Protein AF-X0S047-F1 (afdb_monomer)

Foldseek 3Di:
DPDDPPPVVVVVVVVVVVVVVVVVVVVVVPPPPDDDDLLQQAAKEFEFAQADWAFAQCCVQQDDPLHGDELVRSVVVSNVDDPVRNLARHEWEWDWDDDPQWIKIKTKGKTQWQCDDPQWRQTAGIDIWIKIWIAGNPPRFTQKIWTAFPLALQQIDMDGRQPGSHWYWYQYHSRRGTATDRPLPQDGPRPVCVVPDDGHRPHDIGGSVSHHYHYCDPVVVCSCVPDQFRPNYDQPFGPNPVFPCDVNDGDDDRDHRYTHTDPCNDPCNVVVVVSHRPDPVVVVVVVVVVVVVVVVVVVVVCVVVVVVDPDDDDDDDDDDDDDPPPPPPDDDDDDDDDDDDDDDDDDDDDDDDDDDDDDDDDDDDDDDDDDDDDDDDDDDDDDDDDDDDDPDDDDDDDDDDDDDDDDDDDDDDDDDDDDDD

pLDDT: mean 73.21, std 23.26, range [32.34, 98.81]

Nearest PDB structures (foldseek):
  3st1-assembly1_A  TM=6.603E-01  e=5.062E-06  Moniliophthora perniciosa
  2gey-assembly1_B  TM=3.060E-01  e=6.480E-01  Streptomyces galilaeus
  2gey-assembly3_C-2  TM=3.127E-01  e=4.808E-01  Streptomyces galilaeus
  2gey-assembly3_A  TM=2.892E-01  e=5.103E-01  Streptomyces galilaeus

Sequence (421 aa):
MEGFNFKKPAIFILVLIIFLAGFFVFVQTAIASTPPPAENYAPNFWFDSQEQYYPTNPLDFYFESGVEISGEIAVNKYNQLSFQEKLENLTVLYHIQDYGSQWVYQYWFFYIFNDYYKGIKNKHYGDWEAVFVFVDKETGQVLKVIGTAHQRKIFDTEIIKPENNHIWTYVGNGSHANCLDEDDDGYCNFLKWRKFESWDKSGYKIVYNKYILEEITFDFINYFKGAITLEKSSELGINLFELIRIKGKEFYIPFGGSPPTHAWEQSSYNNPEEIRPISLKYVLEKANQATDKIAGLFNNLVAKVGNFFEKPSYQQAGISGSIEQLEQFEQPEQGLPSIESIEGSPLRPEPAVEKPAVQKSEEASPVAEISLPVEELEPELVEPTEEKIDESQPITQAAEPPIFIGGGGGGSSSVEPEPEP

Structure (mmCIF, N/CA/C/O backbone):
data_AF-X0S047-F1
#
_entry.id   AF-X0S047-F1
#
loop_
_atom_site.group_PDB
_atom_site.id
_atom_site.type_symbol
_atom_site.label_atom_id
_atom_site.label_alt_id
_atom_site.label_comp_id
_atom_site.label_asym_id
_atom_site.label_entity_id
_atom_site.label_seq_id
_atom_site.pdbx_PDB_ins_code
_atom_site.Cartn_x
_atom_site.Cartn_y
_atom_site.Cartn_z
_atom_site.occupancy
_atom_site.B_iso_or_equiv
_atom_site.auth_seq_id
_atom_site.auth_comp_id
_atom_site.auth_asym_id
_atom_site.auth_atom_id
_atom_site.pdbx_PDB_model_num
ATOM 1 N N . MET A 1 1 ? -60.048 -38.993 38.967 1.00 45.06 1 MET A N 1
ATOM 2 C CA . MET A 1 1 ? -59.474 -37.831 38.260 1.00 45.06 1 MET A CA 1
ATOM 3 C C . MET A 1 1 ? -58.231 -37.427 39.026 1.00 45.06 1 MET A C 1
ATOM 5 O O . MET A 1 1 ? -58.341 -36.772 40.053 1.00 45.06 1 MET A O 1
ATOM 9 N N . GLU A 1 2 ? -57.077 -37.950 38.619 1.00 47.84 2 GLU A N 1
ATOM 10 C CA . GLU A 1 2 ? -55.795 -37.611 39.240 1.00 47.84 2 GLU A CA 1
ATOM 11 C C . GLU A 1 2 ? -55.439 -36.161 38.896 1.00 47.84 2 GLU A C 1
ATOM 13 O O . GLU A 1 2 ? -55.539 -35.742 37.742 1.00 47.84 2 GLU A O 1
ATOM 18 N N . GLY A 1 3 ? -55.109 -35.376 39.923 1.00 53.72 3 GLY A N 1
ATOM 19 C CA . GLY A 1 3 ? -54.866 -33.943 39.815 1.00 53.72 3 GLY A CA 1
ATOM 20 C C . GLY A 1 3 ? -53.668 -33.646 38.921 1.00 53.72 3 GLY A C 1
ATOM 21 O O . GLY A 1 3 ? -52.520 -33.874 39.301 1.00 53.72 3 GLY A O 1
ATOM 22 N N . PHE A 1 4 ? -53.942 -33.110 37.734 1.00 57.72 4 PHE A N 1
ATOM 23 C CA . PHE A 1 4 ? -52.919 -32.645 36.808 1.00 57.72 4 PHE A CA 1
ATOM 24 C C . PHE A 1 4 ? -52.134 -31.502 37.470 1.00 57.72 4 PHE A C 1
ATOM 26 O O . PHE A 1 4 ? -52.676 -30.441 37.782 1.00 57.72 4 PHE A O 1
ATOM 33 N N . ASN A 1 5 ? -50.853 -31.736 37.758 1.00 67.56 5 ASN A N 1
ATOM 34 C CA . ASN A 1 5 ? -50.014 -30.794 38.492 1.00 67.56 5 ASN A CA 1
ATOM 35 C C . ASN A 1 5 ? -49.554 -29.661 37.557 1.00 67.56 5 ASN A C 1
ATOM 37 O O . ASN A 1 5 ? -48.503 -29.744 36.918 1.00 67.56 5 ASN A O 1
ATOM 41 N N . PHE A 1 6 ? -50.357 -28.595 37.493 1.00 58.66 6 PHE A N 1
ATOM 42 C CA . PHE A 1 6 ? -50.156 -27.400 36.660 1.00 58.66 6 PHE A CA 1
ATOM 43 C C . PHE A 1 6 ? -48.812 -26.668 36.864 1.00 58.66 6 PHE A C 1
ATOM 45 O O . PHE A 1 6 ? -48.478 -25.786 36.078 1.00 58.66 6 PHE A O 1
ATOM 52 N N . LYS A 1 7 ? -47.995 -27.028 37.864 1.00 67.25 7 LYS A N 1
ATOM 53 C CA . LYS A 1 7 ? -46.691 -26.383 38.112 1.00 67.25 7 LYS A CA 1
ATOM 54 C C . LYS A 1 7 ? -45.595 -26.789 37.119 1.00 67.25 7 LYS A C 1
ATOM 56 O O . LYS A 1 7 ? -44.700 -25.996 36.848 1.00 67.25 7 LYS A O 1
ATOM 61 N N . LYS A 1 8 ? -45.660 -27.999 36.553 1.00 70.69 8 LYS A N 1
ATOM 62 C CA . LYS A 1 8 ? -44.655 -28.500 35.595 1.00 70.69 8 LYS A CA 1
ATOM 63 C C . LYS A 1 8 ? -44.646 -27.762 34.240 1.00 70.69 8 LYS A C 1
ATOM 65 O O . LYS A 1 8 ? -43.555 -27.410 33.798 1.00 70.69 8 LYS A O 1
ATOM 70 N N . PRO A 1 9 ? -45.793 -27.466 33.592 1.00 79.44 9 PRO A N 1
ATOM 71 C CA . PRO A 1 9 ? -45.785 -26.736 32.320 1.00 79.44 9 PRO A CA 1
ATOM 72 C C . PRO A 1 9 ? -45.320 -25.278 32.456 1.00 79.44 9 PRO A C 1
ATOM 74 O O . PRO A 1 9 ? -44.641 -24.781 31.565 1.00 79.44 9 PRO A O 1
ATOM 77 N N . ALA A 1 10 ? -45.598 -24.609 33.581 1.00 79.88 10 ALA A N 1
ATOM 78 C CA . ALA A 1 10 ? -45.160 -23.226 33.804 1.00 79.88 10 ALA A CA 1
ATOM 79 C C . ALA A 1 10 ? -43.626 -23.090 33.878 1.00 79.88 10 ALA A C 1
ATOM 81 O O . ALA A 1 10 ? -43.058 -22.167 33.300 1.00 79.88 10 ALA A O 1
ATOM 82 N N . ILE A 1 11 ? -42.950 -24.039 34.537 1.00 83.50 11 ILE A N 1
ATOM 83 C CA . ILE A 1 11 ? -41.480 -24.072 34.609 1.00 83.50 11 ILE A CA 1
ATOM 84 C C . ILE A 1 11 ? -40.881 -24.312 33.218 1.00 83.50 11 ILE A C 1
ATOM 86 O O . ILE A 1 11 ? -39.916 -23.653 32.846 1.00 83.50 11 ILE A O 1
ATOM 90 N N . PHE A 1 12 ? -41.475 -25.212 32.430 1.00 84.44 12 PHE A N 1
ATOM 91 C CA . PHE A 1 12 ? -41.000 -25.500 31.076 1.00 84.44 12 PHE A CA 1
ATOM 92 C C . PHE A 1 12 ? -41.121 -24.282 30.149 1.00 84.44 12 PHE A C 1
ATOM 94 O O . PHE A 1 12 ? -40.182 -23.967 29.424 1.00 84.44 12 PHE A O 1
ATOM 101 N N . ILE A 1 13 ? -42.241 -23.553 30.222 1.00 87.56 13 ILE A N 1
ATOM 102 C CA . ILE A 1 13 ? -42.450 -22.319 29.452 1.00 87.56 13 ILE A CA 1
ATOM 103 C C . ILE A 1 13 ? -41.437 -21.242 29.861 1.00 87.56 13 ILE A C 1
ATOM 105 O O . ILE A 1 13 ? -40.861 -20.597 28.991 1.00 87.56 13 ILE A O 1
ATOM 109 N N . LEU A 1 14 ? -41.168 -21.071 31.159 1.00 87.75 14 LEU A N 1
ATOM 110 C CA . LEU A 1 14 ? -40.187 -20.091 31.633 1.00 87.75 14 LEU A CA 1
ATOM 111 C C . LEU A 1 14 ? -38.766 -20.416 31.146 1.00 87.75 14 LEU A C 1
ATOM 113 O O . LEU A 1 14 ? -38.072 -19.527 30.662 1.00 87.75 14 LEU A O 1
ATOM 117 N N . VAL A 1 15 ? -38.346 -21.683 31.230 1.00 87.00 15 VAL A N 1
ATOM 118 C CA . VAL A 1 15 ? -37.033 -22.127 30.729 1.00 87.00 15 VAL A CA 1
ATOM 119 C C . VAL A 1 15 ? -36.933 -21.927 29.219 1.00 87.00 15 VAL A C 1
ATOM 121 O O . VAL A 1 15 ? -35.908 -21.448 28.745 1.00 87.00 15 VAL A O 1
ATOM 124 N N . LEU A 1 16 ? -37.997 -22.223 28.467 1.00 90.56 16 LEU A N 1
ATOM 125 C CA . LEU A 1 16 ? -38.036 -21.988 27.026 1.00 90.56 16 LEU A CA 1
ATOM 126 C C . LEU A 1 16 ? -37.945 -20.493 26.691 1.00 90.56 16 LEU A C 1
ATOM 128 O O . LEU A 1 16 ? -37.212 -20.134 25.780 1.00 90.56 16 LEU A O 1
ATOM 132 N N . ILE A 1 17 ? -38.628 -19.616 27.435 1.00 90.31 17 ILE A N 1
ATOM 133 C CA . ILE A 1 17 ? -38.535 -18.159 27.246 1.00 90.31 17 ILE A CA 1
ATOM 134 C C . ILE A 1 17 ? -37.121 -17.661 27.550 1.00 90.31 17 ILE A C 1
ATOM 136 O O . ILE A 1 17 ? -36.589 -16.876 26.776 1.00 90.31 17 ILE A O 1
ATOM 140 N N . ILE A 1 18 ? -36.489 -18.131 28.629 1.00 88.81 18 ILE A N 1
ATOM 141 C CA . ILE A 1 18 ? -35.104 -17.766 28.964 1.00 88.81 18 ILE A CA 1
ATOM 142 C C . ILE A 1 18 ? -34.139 -18.276 27.891 1.00 88.81 18 ILE A C 1
ATOM 144 O O . ILE A 1 18 ? -33.240 -17.547 27.487 1.00 88.81 18 ILE A O 1
ATOM 148 N N . PHE A 1 19 ? -34.340 -19.498 27.395 1.00 88.38 19 PHE A N 1
ATOM 149 C CA . PHE A 1 19 ? -33.516 -20.064 26.332 1.00 88.38 19 PHE A CA 1
ATOM 150 C C . PHE A 1 19 ? -33.697 -19.302 25.019 1.00 88.38 19 PHE A C 1
ATOM 152 O O . PHE A 1 19 ? -32.712 -18.983 24.371 1.00 88.38 19 PHE A O 1
ATOM 159 N N . LEU A 1 20 ? -34.931 -18.949 24.649 1.00 85.56 20 LEU A N 1
ATOM 160 C CA . LEU A 1 20 ? -35.222 -18.155 23.456 1.00 85.56 20 LEU A CA 1
ATOM 161 C C . LEU A 1 20 ? -34.707 -16.720 23.586 1.00 85.56 20 LEU A C 1
ATOM 163 O O . LEU A 1 20 ? -34.153 -16.210 22.625 1.00 85.56 20 LEU A O 1
ATOM 167 N N . ALA A 1 21 ? -34.825 -16.085 24.754 1.00 78.25 21 ALA A N 1
ATOM 168 C CA . ALA A 1 21 ? -34.271 -14.757 25.004 1.00 78.25 21 ALA A CA 1
ATOM 169 C C . ALA A 1 21 ? -32.735 -14.777 24.985 1.00 78.25 21 ALA A C 1
ATOM 171 O O . ALA A 1 21 ? -32.122 -13.930 24.345 1.00 78.25 21 ALA A O 1
ATOM 172 N N . GLY A 1 22 ? -32.112 -15.778 25.615 1.00 73.69 22 GLY A N 1
ATOM 173 C CA . GLY A 1 22 ? -30.665 -15.988 25.566 1.00 73.69 22 GLY A CA 1
ATOM 174 C C . GLY A 1 22 ? -30.170 -16.293 24.152 1.00 73.69 22 GLY A C 1
ATOM 175 O O . GLY A 1 22 ? -29.172 -15.728 23.721 1.00 73.69 22 GLY A O 1
ATOM 176 N N . PHE A 1 23 ? -30.906 -17.112 23.397 1.00 73.00 23 PHE A N 1
ATOM 177 C CA . PHE A 1 23 ? -30.626 -17.398 21.992 1.00 73.00 23 PHE A CA 1
ATOM 178 C C . PHE A 1 23 ? -30.799 -16.151 21.118 1.00 73.00 23 PHE A C 1
ATOM 180 O O . PHE A 1 23 ? -29.972 -15.908 20.253 1.00 73.00 23 PHE A O 1
ATOM 187 N N . PHE A 1 24 ? -31.811 -15.316 21.365 1.00 64.81 24 PHE A N 1
ATOM 188 C CA . PHE A 1 24 ? -32.029 -14.080 20.610 1.00 64.81 24 PHE A CA 1
ATOM 189 C C . PHE A 1 24 ? -30.934 -13.037 20.878 1.00 64.81 24 PHE A C 1
ATOM 191 O O . PHE A 1 24 ? -30.442 -12.422 19.936 1.00 64.81 24 PHE A O 1
ATOM 198 N N . VAL A 1 25 ? -30.487 -12.901 22.134 1.00 63.69 25 VAL A N 1
ATOM 199 C CA . VAL A 1 25 ? -29.323 -12.071 22.497 1.00 63.69 25 VAL A CA 1
ATOM 200 C C . VAL A 1 25 ? -28.046 -12.611 21.842 1.00 63.69 25 VAL A C 1
ATOM 202 O O . VAL A 1 25 ? -27.275 -11.835 21.289 1.00 63.69 25 VAL A O 1
ATOM 205 N N . PHE A 1 26 ? -27.856 -13.935 21.822 1.00 58.50 26 PHE A N 1
ATOM 206 C CA . PHE A 1 26 ? -26.692 -14.576 21.199 1.00 58.50 26 PHE A CA 1
ATOM 207 C C . PHE A 1 26 ? -26.686 -14.455 19.663 1.00 58.50 26 PHE A C 1
ATOM 209 O O . PHE A 1 26 ? -25.635 -14.275 19.051 1.00 58.50 26 PHE A O 1
ATOM 216 N N . VAL A 1 27 ? -27.858 -14.513 19.022 1.00 58.62 27 VAL A N 1
ATOM 217 C CA . VAL A 1 27 ? -27.998 -14.350 17.566 1.00 58.62 27 VAL A CA 1
ATOM 218 C C . VAL A 1 27 ? -27.828 -12.886 17.149 1.00 58.62 27 VAL A C 1
ATOM 220 O O . VAL A 1 27 ? -27.201 -12.634 16.125 1.00 58.62 27 VAL A O 1
ATOM 223 N N . GLN A 1 28 ? -28.289 -11.912 17.944 1.00 54.91 28 GLN A N 1
ATOM 224 C CA . GLN A 1 28 ? -28.019 -10.493 17.672 1.00 54.91 28 GLN A CA 1
ATOM 225 C C . GLN A 1 28 ? -26.528 -10.145 17.757 1.00 54.91 28 GLN A C 1
ATOM 227 O O . GLN A 1 28 ? -26.061 -9.340 16.959 1.00 54.91 28 GLN A O 1
ATOM 232 N N . THR A 1 29 ? -25.762 -10.786 18.645 1.00 53.47 29 THR A N 1
ATOM 233 C CA . THR A 1 29 ? -24.299 -10.610 18.699 1.00 53.47 29 THR A CA 1
ATOM 234 C C . THR A 1 29 ? -23.544 -11.280 17.547 1.00 53.47 29 THR A C 1
ATOM 236 O O . THR A 1 29 ? -22.364 -11.005 17.363 1.00 53.47 29 THR A O 1
ATOM 239 N N . ALA A 1 30 ? -24.194 -12.156 16.773 1.00 53.75 30 ALA A N 1
ATOM 240 C CA . ALA A 1 30 ? -23.559 -12.943 15.713 1.00 53.75 30 ALA A CA 1
ATOM 241 C C . ALA A 1 30 ? -23.903 -12.473 14.290 1.00 53.75 30 ALA A C 1
ATOM 243 O O . ALA A 1 30 ? -23.483 -13.111 13.323 1.00 53.75 30 ALA A O 1
ATOM 244 N N . ILE A 1 31 ? -24.634 -11.363 14.129 1.00 55.31 31 ILE A N 1
ATOM 245 C CA . ILE A 1 31 ? -24.677 -10.678 12.835 1.00 55.31 31 ILE A CA 1
ATOM 246 C C . ILE A 1 31 ? -23.313 -10.010 12.689 1.00 55.31 31 ILE A C 1
ATOM 248 O O . ILE A 1 31 ? -23.111 -8.900 13.175 1.00 55.31 31 ILE A O 1
ATOM 252 N N . ALA A 1 32 ? -22.360 -10.730 12.090 1.00 59.28 32 ALA A N 1
ATOM 253 C CA . ALA A 1 32 ? -21.097 -10.155 11.662 1.00 59.28 32 ALA A CA 1
ATOM 254 C C . ALA A 1 32 ? -21.444 -8.913 10.841 1.00 59.28 32 ALA A C 1
ATOM 256 O O . ALA A 1 32 ? -22.071 -9.022 9.783 1.00 59.28 32 ALA A O 1
ATOM 257 N N . SER A 1 33 ? -21.147 -7.732 11.384 1.00 77.44 33 SER A N 1
ATOM 258 C CA . SER A 1 33 ? -21.316 -6.507 10.625 1.00 77.44 33 SER A CA 1
ATOM 259 C C . SER A 1 33 ? -20.452 -6.655 9.382 1.00 77.44 33 SER A C 1
ATOM 261 O O . SER A 1 33 ? -19.300 -7.063 9.459 1.00 77.44 33 SER A O 1
ATOM 263 N N . THR A 1 34 ? -21.015 -6.418 8.208 1.00 89.12 34 THR A N 1
ATOM 264 C CA . THR A 1 34 ? -20.178 -6.301 7.017 1.00 89.12 34 THR A CA 1
ATOM 265 C C . THR A 1 34 ? -19.286 -5.077 7.215 1.00 89.12 34 THR A C 1
ATOM 267 O O . THR A 1 34 ? -19.812 -4.044 7.658 1.00 89.12 34 THR A O 1
ATOM 270 N N . PRO A 1 35 ? -17.975 -5.154 6.928 1.00 94.69 35 PRO A N 1
ATOM 271 C CA . PRO A 1 35 ? -17.140 -3.966 6.982 1.00 94.69 35 PRO A CA 1
ATOM 272 C C . PRO A 1 35 ? -17.733 -2.887 6.063 1.00 94.69 35 PRO A C 1
ATOM 274 O O . PRO A 1 35 ? -18.285 -3.215 5.006 1.00 94.69 35 PRO A O 1
ATOM 277 N N . PRO A 1 36 ? -17.673 -1.605 6.459 1.00 95.31 36 PRO A N 1
ATOM 278 C CA . PRO A 1 36 ? -17.925 -0.514 5.531 1.00 95.31 36 PRO A CA 1
ATOM 279 C C . PRO A 1 36 ? -17.078 -0.629 4.244 1.00 95.31 36 PRO A C 1
ATOM 281 O O . PRO A 1 36 ? -16.033 -1.281 4.252 1.00 95.31 36 PRO A O 1
ATOM 284 N N . PRO A 1 37 ? -17.497 0.016 3.142 1.00 97.50 37 PRO A N 1
ATOM 285 C CA . PRO A 1 37 ? -16.703 0.060 1.915 1.00 97.50 37 PRO A CA 1
ATOM 286 C C . PRO A 1 37 ? -15.288 0.604 2.158 1.00 97.50 37 PRO A C 1
ATOM 288 O O . PRO A 1 37 ? -15.112 1.543 2.942 1.00 97.50 37 PRO A O 1
ATOM 291 N N . ALA A 1 38 ? -14.289 0.030 1.484 1.00 98.25 38 ALA A N 1
ATOM 292 C CA . ALA A 1 38 ? -12.888 0.429 1.630 1.00 98.25 38 ALA A CA 1
ATOM 293 C C . ALA A 1 38 ? -12.655 1.883 1.187 1.00 98.25 38 ALA A C 1
ATOM 295 O O . ALA A 1 38 ? -11.855 2.605 1.770 1.00 98.25 38 ALA A O 1
ATOM 296 N N . GLU A 1 39 ? -13.439 2.384 0.239 1.00 98.25 39 GLU A N 1
ATOM 297 C CA . GLU A 1 39 ? -13.372 3.767 -0.225 1.00 98.25 39 GLU A CA 1
ATOM 298 C C . GLU A 1 39 ? -13.522 4.779 0.916 1.00 98.25 39 GLU A C 1
ATOM 300 O O . GLU A 1 39 ? -12.979 5.871 0.810 1.00 98.25 39 GLU A O 1
ATOM 305 N N . ASN A 1 40 ? -14.200 4.425 2.017 1.00 98.06 40 ASN A N 1
ATOM 306 C CA . ASN A 1 40 ? -14.405 5.302 3.175 1.00 98.06 40 ASN A CA 1
ATOM 307 C C . ASN A 1 40 ? -13.126 5.612 3.962 1.00 98.06 40 ASN A C 1
ATOM 309 O O . ASN A 1 40 ? -13.124 6.563 4.742 1.00 98.06 40 ASN A O 1
ATOM 313 N N . TYR A 1 41 ? -12.081 4.800 3.805 1.00 98.31 41 TYR A N 1
ATOM 314 C CA . TYR A 1 41 ? -10.830 4.922 4.556 1.00 98.31 41 TYR A CA 1
ATOM 315 C C . TYR A 1 41 ? -9.595 4.928 3.648 1.00 98.31 41 TYR A C 1
ATOM 317 O O . TYR A 1 41 ? -8.467 4.847 4.132 1.00 98.31 41 TYR A O 1
ATOM 325 N N . ALA A 1 42 ? -9.803 4.982 2.331 1.00 98.44 42 ALA A N 1
ATOM 326 C CA . ALA A 1 42 ? -8.734 4.966 1.350 1.00 98.44 42 ALA A CA 1
ATOM 327 C C . ALA A 1 42 ? -7.871 6.245 1.456 1.00 98.44 42 ALA A C 1
ATOM 329 O O . ALA A 1 42 ? -8.416 7.333 1.700 1.00 98.44 42 ALA A O 1
ATOM 330 N N . PRO A 1 43 ? -6.536 6.137 1.315 1.00 98.00 43 PRO A N 1
ATOM 331 C CA . PRO A 1 43 ? -5.618 7.248 1.541 1.00 98.00 43 PRO A CA 1
ATOM 332 C C .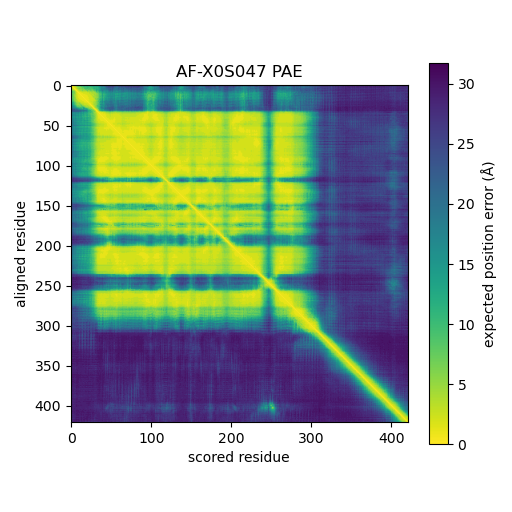 PRO A 1 43 ? -5.643 8.270 0.399 1.00 98.00 43 PRO A C 1
ATOM 334 O O . PRO A 1 43 ? -5.953 7.958 -0.751 1.00 98.00 43 PRO A O 1
ATOM 337 N N . ASN A 1 44 ? -5.253 9.502 0.705 1.00 97.88 44 ASN A N 1
ATOM 338 C CA . ASN A 1 44 ? -4.839 10.471 -0.310 1.00 97.88 44 ASN A CA 1
ATOM 339 C C . ASN A 1 44 ? -3.328 10.341 -0.529 1.00 97.88 44 ASN A C 1
ATOM 341 O O . ASN A 1 44 ? -2.615 9.945 0.392 1.00 97.88 44 ASN A O 1
ATOM 345 N N . PHE A 1 45 ? -2.821 10.718 -1.700 1.00 96.56 45 PHE A N 1
ATOM 346 C CA . PHE A 1 45 ? -1.382 10.712 -1.966 1.00 96.56 45 PHE A CA 1
ATOM 347 C C . PHE A 1 45 ? -0.849 12.095 -2.291 1.00 96.56 45 PHE A C 1
ATOM 349 O O . PHE A 1 45 ? -1.473 12.869 -3.022 1.00 96.56 45 PHE A O 1
ATOM 356 N N . TRP A 1 46 ? 0.359 12.345 -1.803 1.00 94.81 46 TRP A N 1
ATOM 357 C CA . TRP A 1 46 ? 1.202 13.460 -2.194 1.00 94.81 46 TRP A CA 1
ATOM 358 C C . TRP A 1 46 ? 2.551 12.909 -2.639 1.00 94.81 46 TRP A C 1
ATOM 360 O O . TRP A 1 46 ? 3.377 12.510 -1.825 1.00 94.81 46 TRP A O 1
ATOM 370 N N . PHE A 1 47 ? 2.762 12.847 -3.945 1.00 93.62 47 PHE A N 1
ATOM 371 C CA . PHE A 1 47 ? 4.015 12.357 -4.504 1.00 93.62 47 PHE A CA 1
ATOM 372 C C . PHE A 1 47 ? 5.076 13.452 -4.457 1.00 93.62 47 PHE A C 1
ATOM 374 O O . PHE A 1 47 ? 4.753 14.630 -4.625 1.00 93.62 47 PHE A O 1
ATOM 381 N N . ASP A 1 48 ? 6.339 13.076 -4.266 1.00 91.19 48 ASP A N 1
ATOM 382 C CA . ASP A 1 48 ? 7.466 13.969 -4.530 1.00 91.19 48 ASP A CA 1
ATOM 383 C C . ASP A 1 48 ? 7.419 14.470 -5.989 1.00 91.19 48 ASP A C 1
ATOM 385 O O . ASP A 1 48 ? 6.959 13.770 -6.893 1.00 91.19 48 ASP A O 1
ATOM 389 N N . SER A 1 49 ? 7.875 15.700 -6.243 1.00 91.69 49 SER A N 1
ATOM 390 C CA . SER A 1 49 ? 7.786 16.309 -7.582 1.00 91.69 49 SER A CA 1
ATOM 391 C C . SER A 1 49 ? 8.605 15.579 -8.646 1.00 91.69 49 SER A C 1
ATOM 393 O O . SER A 1 49 ? 8.352 15.743 -9.841 1.00 91.69 49 SER A O 1
ATOM 395 N N . GLN A 1 50 ? 9.591 14.792 -8.216 1.00 90.38 50 GLN A N 1
ATOM 396 C CA . GLN A 1 50 ? 10.455 14.008 -9.086 1.00 90.38 50 GLN A CA 1
ATOM 397 C C . GLN A 1 50 ? 10.008 12.549 -9.209 1.00 90.38 50 GLN A C 1
ATOM 399 O O . GLN A 1 50 ? 10.637 11.815 -9.966 1.00 90.38 50 GLN A O 1
ATOM 404 N N . GLU A 1 51 ? 8.943 12.137 -8.514 1.00 92.75 51 GLU A N 1
ATOM 405 C CA . GLU A 1 51 ? 8.437 10.769 -8.587 1.00 92.75 51 GLU A CA 1
ATOM 406 C C . GLU A 1 51 ? 7.918 10.439 -9.997 1.00 92.75 51 GLU A C 1
ATOM 408 O O . GLU A 1 51 ? 7.145 11.184 -10.615 1.00 92.75 51 GLU A O 1
ATOM 413 N N . GLN A 1 52 ? 8.354 9.294 -10.517 1.00 94.88 52 GLN A N 1
ATOM 414 C CA . GLN A 1 52 ? 8.046 8.821 -11.866 1.00 94.88 52 GLN A CA 1
ATOM 415 C C . GLN A 1 52 ? 7.198 7.549 -11.870 1.00 94.88 52 GLN A C 1
ATOM 417 O O . GLN A 1 52 ? 6.587 7.233 -12.905 1.00 94.88 52 GLN A O 1
ATOM 422 N N . TYR A 1 53 ? 7.165 6.836 -10.746 1.00 96.62 53 TYR A N 1
ATOM 423 C CA . TYR A 1 53 ? 6.488 5.569 -10.550 1.00 96.62 53 TYR A CA 1
ATOM 424 C C . TYR A 1 53 ? 5.328 5.766 -9.572 1.00 96.62 53 TYR A C 1
ATOM 426 O O . TYR A 1 53 ? 5.485 6.205 -8.439 1.00 96.62 53 TYR A O 1
ATOM 434 N N . TYR A 1 54 ? 4.127 5.458 -10.047 1.00 97.56 54 TYR A N 1
ATOM 435 C CA . TYR A 1 54 ? 2.883 5.606 -9.304 1.00 97.56 54 TYR A CA 1
ATOM 436 C C . TYR A 1 54 ? 2.339 4.201 -9.002 1.00 97.56 54 TYR A C 1
ATOM 438 O O . TYR A 1 54 ? 2.655 3.270 -9.755 1.00 97.56 54 TYR A O 1
ATOM 446 N N . PRO A 1 55 ? 1.551 4.023 -7.924 1.00 98.06 55 PRO A N 1
ATOM 447 C CA . PRO A 1 55 ? 0.942 2.736 -7.605 1.00 98.06 55 PRO A CA 1
ATOM 448 C C . PRO A 1 55 ? 0.153 2.192 -8.795 1.00 98.06 55 PRO A C 1
ATOM 450 O O . PRO A 1 55 ? -0.599 2.933 -9.419 1.00 98.06 55 PRO A O 1
ATOM 453 N N . THR A 1 56 ? 0.316 0.919 -9.124 1.00 98.50 56 THR A N 1
ATOM 454 C CA . THR A 1 56 ? -0.310 0.287 -10.288 1.00 98.50 56 THR A CA 1
ATOM 455 C C . THR A 1 56 ? -0.692 -1.160 -9.992 1.00 98.50 56 THR A C 1
ATOM 457 O O . THR A 1 56 ? -0.237 -1.740 -9.006 1.00 98.50 56 THR A O 1
ATOM 460 N N . ASN A 1 57 ? -1.510 -1.775 -10.846 1.00 98.50 57 ASN A N 1
ATOM 461 C CA . ASN A 1 57 ? -1.781 -3.202 -10.749 1.00 98.50 57 ASN A CA 1
ATOM 462 C C . ASN A 1 57 ? -0.591 -3.987 -11.350 1.00 98.50 57 ASN A C 1
ATOM 464 O O . ASN A 1 57 ? -0.268 -3.813 -12.530 1.00 98.50 57 ASN A O 1
ATOM 468 N N . PRO A 1 58 ? 0.087 -4.873 -10.590 1.00 98.19 58 PRO A N 1
ATOM 469 C CA . PRO A 1 58 ? 1.189 -5.679 -11.119 1.00 98.19 58 PRO A CA 1
ATOM 470 C C . PRO A 1 58 ? 0.773 -6.537 -12.320 1.00 98.19 58 PRO A C 1
ATOM 472 O O . PRO A 1 58 ? 1.602 -6.794 -13.194 1.00 98.19 58 PRO A O 1
ATOM 475 N N . LEU A 1 59 ? -0.494 -6.959 -12.398 1.00 98.25 59 LEU A N 1
ATOM 476 C CA . LEU A 1 59 ? -0.999 -7.800 -13.484 1.00 98.25 59 LEU A CA 1
ATOM 477 C C . LEU A 1 59 ? -0.980 -7.091 -14.842 1.00 98.25 59 LEU A C 1
ATOM 479 O O . LEU A 1 59 ? -0.783 -7.752 -15.860 1.00 98.25 59 LEU A O 1
ATOM 483 N N . ASP A 1 60 ? -1.093 -5.762 -14.857 1.00 97.94 60 ASP A N 1
ATOM 484 C CA . ASP A 1 60 ? -1.120 -4.977 -16.093 1.00 97.94 60 ASP A CA 1
ATOM 485 C C . ASP A 1 60 ? 0.267 -4.821 -16.726 1.00 97.94 60 ASP A C 1
ATOM 487 O O . ASP A 1 60 ? 0.389 -4.629 -17.941 1.00 97.94 60 ASP A O 1
ATOM 491 N N . PHE A 1 61 ? 1.334 -4.918 -15.928 1.00 98.25 61 PHE A N 1
ATOM 492 C CA . PHE A 1 61 ? 2.690 -4.594 -16.381 1.00 98.25 61 PHE A CA 1
ATOM 493 C C . PHE A 1 61 ? 3.680 -5.746 -16.283 1.00 98.25 61 PHE A C 1
ATOM 495 O O . PHE A 1 61 ? 4.531 -5.863 -17.160 1.00 98.25 61 PHE A O 1
ATOM 502 N N . TYR A 1 62 ? 3.579 -6.599 -15.263 1.00 98.50 62 TYR A N 1
ATOM 503 C CA . TYR A 1 62 ? 4.486 -7.735 -15.078 1.00 98.50 62 TYR A CA 1
ATOM 504 C C . TYR A 1 62 ? 4.018 -9.010 -15.768 1.00 98.50 62 TYR A C 1
ATOM 506 O O . TYR A 1 62 ? 4.741 -10.002 -15.745 1.00 98.50 62 TYR A O 1
ATOM 514 N N . PHE A 1 63 ? 2.846 -9.008 -16.402 1.00 98.19 63 PHE A N 1
ATOM 515 C CA . PHE A 1 63 ? 2.303 -10.196 -17.043 1.00 98.19 63 PHE A CA 1
ATOM 516 C C . PHE A 1 63 ? 1.791 -9.909 -18.450 1.00 98.19 63 PHE A C 1
ATOM 518 O O . PHE A 1 63 ? 1.139 -8.903 -18.718 1.00 98.19 63 PHE A O 1
ATOM 525 N N . GLU A 1 64 ? 2.046 -10.852 -19.352 1.00 97.25 64 GLU A N 1
ATOM 526 C CA . GLU A 1 64 ? 1.504 -10.869 -20.704 1.00 97.25 64 GLU A CA 1
ATOM 527 C C . GLU A 1 64 ? 0.927 -12.251 -20.991 1.00 97.25 64 GLU A C 1
ATOM 529 O O . GLU A 1 64 ? 1.592 -13.275 -20.829 1.00 97.25 64 GLU A O 1
ATOM 534 N N . SER A 1 65 ? -0.341 -12.298 -21.410 1.00 96.06 65 SER A N 1
ATOM 535 C CA . SER A 1 65 ? -1.041 -13.554 -21.720 1.00 96.06 65 SER A CA 1
ATOM 536 C C . SER A 1 65 ? -0.974 -14.604 -20.593 1.00 96.06 65 SER A C 1
ATOM 538 O O . SER A 1 65 ? -0.833 -15.798 -20.855 1.00 96.06 65 SER A O 1
ATOM 540 N N . GLY A 1 66 ? -1.055 -14.175 -19.326 1.00 95.38 66 GLY A N 1
ATOM 541 C CA . GLY A 1 66 ? -1.011 -15.082 -18.169 1.00 95.38 66 GLY A CA 1
ATOM 542 C C . GLY A 1 66 ? 0.389 -15.567 -17.773 1.00 95.38 66 GLY A C 1
ATOM 543 O O . GLY A 1 66 ? 0.514 -16.508 -16.981 1.00 95.38 66 GLY A O 1
ATOM 544 N N . VAL A 1 67 ? 1.439 -14.972 -18.344 1.00 96.94 67 VAL A N 1
ATOM 545 C CA . VAL A 1 67 ? 2.838 -15.339 -18.108 1.00 96.94 67 VAL A CA 1
ATOM 546 C C . VAL A 1 67 ? 3.602 -14.116 -17.621 1.00 96.94 67 VAL A C 1
ATOM 548 O O . VAL A 1 67 ? 3.522 -13.059 -18.237 1.00 96.94 67 VAL A O 1
ATOM 551 N N . GLU A 1 68 ? 4.355 -14.266 -16.528 1.00 98.00 68 GLU A N 1
ATOM 552 C CA . GLU A 1 68 ? 5.221 -13.194 -16.026 1.00 98.00 68 GLU A CA 1
ATOM 553 C C . GLU A 1 68 ? 6.252 -12.806 -17.102 1.00 98.00 68 GLU A C 1
ATOM 555 O O . GLU A 1 68 ? 6.753 -13.678 -17.822 1.00 98.00 68 GLU A O 1
ATOM 560 N N . ILE A 1 69 ? 6.586 -11.528 -17.229 1.00 98.44 69 ILE A N 1
ATOM 561 C CA . ILE A 1 69 ? 7.670 -11.015 -18.080 1.00 98.44 69 ILE A CA 1
ATOM 562 C C . ILE A 1 69 ? 8.821 -10.507 -17.203 1.00 98.44 69 ILE A C 1
ATOM 564 O O . ILE A 1 69 ? 8.679 -10.398 -15.989 1.00 98.44 69 ILE A O 1
ATOM 568 N N . SER A 1 70 ? 9.992 -10.230 -17.782 1.00 98.06 70 SER A N 1
ATOM 569 C CA . SER A 1 70 ? 11.101 -9.708 -16.975 1.00 98.06 70 SER A CA 1
ATOM 570 C C . SER A 1 70 ? 10.798 -8.303 -16.455 1.00 98.06 70 SER A C 1
ATOM 572 O O . SER A 1 70 ? 10.134 -7.509 -17.127 1.00 98.06 70 SER A O 1
ATOM 574 N N . GLY A 1 71 ? 11.353 -7.964 -15.290 1.00 97.38 71 GLY A N 1
ATOM 575 C CA . GLY A 1 71 ? 11.205 -6.620 -14.732 1.00 97.38 71 GLY A CA 1
ATOM 576 C C . GLY A 1 71 ? 11.719 -5.515 -15.652 1.00 97.38 71 GLY A C 1
ATOM 577 O O . GLY A 1 71 ? 11.114 -4.453 -15.722 1.00 97.38 71 GLY A O 1
ATOM 578 N N . GLU A 1 72 ? 12.761 -5.768 -16.446 1.00 97.31 72 GLU A N 1
ATOM 579 C CA . GLU A 1 72 ? 13.221 -4.815 -17.462 1.00 97.31 72 GLU A CA 1
ATOM 580 C C . GLU A 1 72 ? 12.129 -4.492 -18.494 1.00 97.31 72 GLU A C 1
ATOM 582 O O . GLU A 1 72 ? 11.894 -3.322 -18.797 1.00 97.31 72 GLU A O 1
ATOM 587 N N . ILE A 1 73 ? 11.427 -5.509 -19.007 1.00 98.38 73 ILE A N 1
ATOM 588 C CA . ILE A 1 73 ? 10.339 -5.307 -19.972 1.00 98.38 73 ILE A CA 1
ATOM 589 C C . ILE A 1 73 ? 9.174 -4.571 -19.301 1.00 98.38 73 ILE A C 1
ATOM 591 O O . ILE A 1 73 ? 8.658 -3.611 -19.873 1.00 98.38 73 ILE A O 1
ATOM 595 N N . ALA A 1 74 ? 8.802 -4.967 -18.080 1.00 98.44 74 ALA A N 1
ATOM 596 C CA . ALA A 1 74 ? 7.719 -4.343 -17.321 1.00 98.44 74 ALA A CA 1
ATOM 597 C C . ALA A 1 74 ? 7.979 -2.844 -17.064 1.00 98.44 74 ALA A C 1
ATOM 599 O O . ALA A 1 74 ? 7.113 -2.000 -17.308 1.00 98.44 74 ALA A O 1
ATOM 600 N N . VAL A 1 75 ? 9.202 -2.493 -16.652 1.00 98.25 75 VAL A N 1
ATOM 601 C CA . VAL A 1 75 ? 9.629 -1.102 -16.436 1.00 98.25 75 VAL A CA 1
ATOM 602 C C . VAL A 1 75 ? 9.659 -0.314 -17.742 1.00 98.25 75 VAL A C 1
ATOM 604 O O . VAL A 1 75 ? 9.172 0.815 -17.784 1.00 98.25 75 VAL A O 1
ATOM 607 N N . ASN A 1 76 ? 10.173 -0.898 -18.826 1.00 98.38 76 ASN A N 1
ATOM 608 C CA . ASN A 1 76 ? 10.178 -0.245 -20.135 1.00 98.38 76 ASN A CA 1
ATOM 609 C C . ASN A 1 76 ? 8.756 0.037 -20.636 1.00 98.38 76 ASN A C 1
ATOM 611 O O . ASN A 1 76 ? 8.497 1.138 -21.118 1.00 98.38 76 ASN A O 1
ATOM 615 N N . LYS A 1 77 ? 7.827 -0.912 -20.469 1.00 98.12 77 LYS A N 1
ATOM 616 C CA . LYS A 1 77 ? 6.404 -0.736 -20.792 1.00 98.12 77 LYS A CA 1
ATOM 617 C C . LYS A 1 77 ? 5.794 0.417 -19.995 1.00 98.12 77 LYS A C 1
ATOM 619 O O . LYS A 1 77 ? 5.156 1.291 -20.571 1.00 98.12 77 LYS A O 1
ATOM 624 N N . TYR A 1 78 ? 6.033 0.460 -18.686 1.00 98.38 78 TYR A N 1
ATOM 625 C CA . TYR A 1 78 ? 5.528 1.536 -17.832 1.00 98.38 78 TYR A CA 1
ATOM 626 C C . TYR A 1 78 ? 6.122 2.909 -18.193 1.00 98.38 78 TYR A C 1
ATOM 628 O O . TYR A 1 78 ? 5.424 3.920 -18.192 1.00 98.38 78 TYR A O 1
ATOM 636 N N . ASN A 1 79 ? 7.407 2.963 -18.549 1.00 98.12 79 ASN A N 1
ATOM 637 C CA . ASN A 1 79 ? 8.089 4.205 -18.923 1.00 98.12 79 ASN A CA 1
ATOM 638 C C . ASN A 1 79 ? 7.662 4.772 -20.282 1.00 98.12 79 ASN A C 1
ATOM 640 O O . ASN A 1 79 ? 7.922 5.944 -20.547 1.00 98.12 79 ASN A O 1
ATOM 644 N N . GLN A 1 80 ? 7.000 3.978 -21.126 1.00 98.19 80 GLN A N 1
ATOM 645 C CA . GLN A 1 80 ? 6.403 4.457 -22.375 1.00 98.19 80 GLN A CA 1
ATOM 646 C C . GLN A 1 80 ? 5.091 5.218 -22.152 1.00 98.19 80 GLN A C 1
ATOM 648 O O . GLN A 1 80 ? 4.669 5.949 -23.046 1.00 98.19 80 GLN A O 1
ATOM 653 N N . LEU A 1 81 ? 4.467 5.079 -20.978 1.00 98.44 81 LEU A N 1
ATOM 654 C CA . LEU A 1 81 ? 3.258 5.818 -20.636 1.00 98.44 81 LEU A CA 1
ATOM 655 C C . LEU A 1 81 ? 3.564 7.301 -20.420 1.00 98.44 81 LEU A C 1
ATOM 657 O O . LEU A 1 81 ? 4.507 7.677 -19.713 1.00 98.44 81 LEU A O 1
ATOM 661 N N . SER A 1 82 ? 2.704 8.154 -20.966 1.00 98.31 82 SER A N 1
ATOM 662 C CA . SER A 1 82 ? 2.629 9.560 -20.587 1.00 98.31 82 SER A CA 1
ATOM 663 C C . SER A 1 82 ? 2.251 9.707 -19.111 1.00 98.31 82 SER A C 1
ATOM 665 O O . SER A 1 82 ? 1.696 8.806 -18.484 1.00 98.31 82 SER A O 1
ATOM 667 N N . PHE A 1 83 ? 2.515 10.882 -18.540 1.00 97.25 83 PHE A N 1
ATOM 668 C CA . PHE A 1 83 ? 2.119 11.178 -17.162 1.00 97.25 83 PHE A CA 1
ATOM 669 C C . PHE A 1 83 ? 0.614 10.960 -16.927 1.00 97.25 83 PHE A C 1
ATOM 671 O O . PHE A 1 83 ? 0.233 10.363 -15.928 1.00 97.25 83 PHE A O 1
ATOM 678 N N . GLN A 1 84 ? -0.231 11.377 -17.874 1.00 98.12 84 GLN A N 1
ATOM 679 C CA . GLN A 1 84 ? -1.679 11.203 -17.770 1.00 98.12 84 GLN A CA 1
ATOM 680 C C . GLN A 1 84 ? -2.082 9.721 -17.796 1.00 98.12 84 GLN A C 1
ATOM 682 O O . GLN A 1 84 ? -2.878 9.301 -16.964 1.00 98.12 84 GLN A O 1
ATOM 687 N N . GLU A 1 85 ? -1.484 8.916 -18.678 1.00 98.50 85 GLU A N 1
ATOM 688 C CA . GLU A 1 85 ? -1.739 7.469 -18.722 1.00 98.50 85 GLU A CA 1
ATOM 689 C C . GLU A 1 85 ? -1.280 6.774 -17.433 1.00 98.50 85 GLU A C 1
ATOM 691 O O . GLU A 1 85 ? -1.970 5.886 -16.940 1.00 98.50 85 GLU A O 1
ATOM 696 N N . LYS A 1 86 ? -0.157 7.194 -16.833 1.00 98.31 86 LYS A N 1
ATOM 697 C CA . LYS A 1 86 ? 0.280 6.675 -15.525 1.00 98.31 86 LYS A CA 1
ATOM 698 C C . LYS A 1 86 ? -0.754 6.945 -14.431 1.00 98.31 86 LYS A C 1
ATOM 700 O O . LYS A 1 86 ? -1.023 6.061 -13.627 1.00 98.31 86 LYS A O 1
ATOM 705 N N . LEU A 1 87 ? -1.355 8.136 -14.417 1.00 97.56 87 LEU A N 1
ATOM 706 C CA . LEU A 1 87 ? -2.411 8.482 -13.461 1.00 97.56 87 LEU A CA 1
ATOM 707 C C . LEU A 1 87 ? -3.716 7.717 -13.714 1.00 97.56 87 LEU A C 1
ATOM 709 O O . LEU A 1 87 ? -4.388 7.334 -12.764 1.00 97.56 87 LEU A O 1
ATOM 713 N N . GLU A 1 88 ? -4.071 7.474 -14.975 1.00 97.81 88 GLU A N 1
ATOM 714 C CA . GLU A 1 88 ? -5.254 6.681 -15.344 1.00 97.81 88 GLU A CA 1
ATOM 715 C C . GLU A 1 88 ? -5.119 5.202 -14.968 1.00 97.81 88 GLU A C 1
ATOM 717 O O . GLU A 1 88 ? -6.122 4.555 -14.682 1.00 97.81 88 GLU A O 1
ATOM 722 N N . ASN A 1 89 ? -3.887 4.689 -14.922 1.00 98.00 89 ASN A N 1
ATOM 723 C CA . ASN A 1 89 ? -3.575 3.342 -14.440 1.00 98.00 89 ASN A CA 1
ATOM 724 C C . ASN A 1 89 ? -3.273 3.303 -12.930 1.00 98.00 89 ASN A C 1
ATOM 726 O O . ASN A 1 89 ? -2.938 2.236 -12.408 1.00 98.00 89 ASN A O 1
ATOM 730 N N . LEU A 1 90 ? -3.379 4.435 -12.215 1.00 98.56 90 LEU A N 1
ATOM 731 C CA . LEU A 1 90 ? -3.061 4.473 -10.792 1.00 98.56 90 LEU A CA 1
ATOM 732 C C . LEU A 1 90 ? -4.035 3.573 -10.036 1.00 98.56 90 LEU A C 1
ATOM 734 O O . LEU A 1 90 ? -5.237 3.848 -9.981 1.00 98.56 90 LEU A O 1
ATOM 738 N N . THR A 1 91 ? -3.499 2.507 -9.451 1.00 98.81 91 THR A N 1
ATOM 739 C CA . THR A 1 91 ? -4.279 1.472 -8.774 1.00 98.81 91 THR A CA 1
ATOM 740 C C . THR A 1 91 ? -3.748 1.246 -7.371 1.00 98.81 91 THR A C 1
ATOM 742 O O . THR A 1 91 ? -2.560 0.992 -7.166 1.00 98.81 91 THR A O 1
ATOM 745 N N . VAL A 1 92 ? -4.654 1.318 -6.403 1.00 98.75 92 VAL A N 1
ATOM 746 C CA . VAL A 1 92 ? -4.427 0.907 -5.023 1.00 98.75 92 VAL A CA 1
ATOM 747 C C . VAL A 1 92 ? -5.132 -0.419 -4.815 1.00 98.75 92 VAL A C 1
ATOM 749 O O . VAL A 1 92 ? -6.338 -0.543 -5.033 1.00 98.75 92 VAL A O 1
ATOM 752 N N . LEU A 1 93 ? -4.373 -1.411 -4.373 1.00 98.81 93 LEU A N 1
ATOM 753 C CA . LEU A 1 93 ? -4.916 -2.712 -4.026 1.00 98.81 93 LEU A CA 1
ATOM 754 C C . LEU A 1 93 ? -5.354 -2.688 -2.564 1.00 98.81 93 LEU A C 1
ATOM 756 O O . LEU A 1 93 ? -4.707 -2.038 -1.747 1.00 98.81 93 LEU A O 1
ATOM 760 N N . TYR A 1 94 ? -6.425 -3.384 -2.193 1.00 98.81 94 TYR A N 1
ATOM 761 C CA . TYR A 1 94 ? -6.847 -3.432 -0.795 1.00 98.81 94 TYR A CA 1
ATOM 762 C C . TYR A 1 94 ? -7.233 -4.817 -0.299 1.00 98.81 94 TYR A C 1
ATOM 764 O O . TYR A 1 94 ? -7.671 -5.679 -1.051 1.00 98.81 94 TYR A O 1
ATOM 772 N N . HIS A 1 95 ? -7.097 -5.018 1.006 1.00 98.62 95 HIS A N 1
ATOM 773 C CA . HIS A 1 95 ? -7.613 -6.180 1.715 1.00 98.62 95 HIS A CA 1
ATOM 774 C C . HIS A 1 95 ? -8.269 -5.728 3.020 1.00 98.62 95 HIS A C 1
ATOM 776 O O . HIS A 1 95 ? -7.715 -4.889 3.733 1.00 98.62 95 HIS A O 1
ATOM 782 N N . ILE A 1 96 ? -9.443 -6.274 3.343 1.00 98.31 96 ILE A N 1
ATOM 783 C CA . ILE A 1 96 ? -10.128 -5.995 4.608 1.00 98.31 96 ILE A CA 1
ATOM 784 C C . ILE A 1 96 ? -10.048 -7.231 5.490 1.00 98.31 96 ILE A C 1
ATOM 786 O O . ILE A 1 96 ? -10.547 -8.298 5.134 1.00 98.31 96 ILE A O 1
ATOM 790 N N . GLN A 1 97 ? -9.480 -7.063 6.677 1.00 97.31 97 GLN A N 1
ATOM 791 C CA . GLN A 1 97 ? -9.360 -8.131 7.650 1.00 97.31 97 GLN A CA 1
ATOM 792 C C . GLN A 1 97 ? -10.292 -7.915 8.843 1.00 97.31 97 GLN A C 1
ATOM 794 O O . GLN A 1 97 ? -10.317 -6.847 9.463 1.00 97.31 97 GLN A O 1
ATOM 799 N N . ASP A 1 98 ? -11.024 -8.969 9.203 1.00 95.62 98 ASP A N 1
ATOM 800 C CA . ASP A 1 98 ? -11.689 -9.080 10.499 1.00 95.62 98 ASP A CA 1
ATOM 801 C C . ASP A 1 98 ? -10.635 -9.332 11.592 1.00 95.62 98 ASP A C 1
ATOM 803 O O . ASP A 1 98 ? -10.046 -10.415 11.649 1.00 95.62 98 ASP A O 1
ATOM 807 N N . TYR A 1 99 ? -10.385 -8.348 12.461 1.00 95.00 99 TYR A N 1
ATOM 808 C CA . TYR A 1 99 ? -9.373 -8.457 13.509 1.00 95.00 99 TYR A CA 1
ATOM 809 C C . TYR A 1 99 ? -9.931 -8.085 14.890 1.00 95.00 99 TYR A C 1
ATOM 811 O O . TYR A 1 99 ? -9.821 -6.958 15.378 1.00 95.00 99 TYR A O 1
ATOM 819 N N . GLY A 1 100 ? -10.546 -9.063 15.559 1.00 92.81 100 GLY A N 1
ATOM 820 C CA . GLY A 1 100 ? -11.093 -8.886 16.906 1.00 92.81 100 GLY A CA 1
ATOM 821 C C . GLY A 1 100 ? -12.244 -7.875 16.931 1.00 92.81 100 GLY A C 1
ATOM 822 O O . GLY A 1 100 ? -13.257 -8.063 16.256 1.00 92.81 100 GLY A O 1
ATOM 823 N N . SER A 1 101 ? -12.103 -6.802 17.714 1.00 93.56 101 SER A N 1
ATOM 824 C CA . SER A 1 101 ? -13.087 -5.708 17.782 1.00 93.56 101 SER A CA 1
ATOM 825 C C . SER A 1 101 ? -12.901 -4.652 16.685 1.00 93.56 101 SER A C 1
ATOM 827 O O . SER A 1 101 ? -13.522 -3.592 16.750 1.00 93.56 101 SER A O 1
ATOM 829 N N . GLN A 1 102 ? -12.032 -4.910 15.700 1.00 96.44 102 GLN A N 1
ATOM 830 C CA . GLN A 1 102 ? -11.645 -3.949 14.670 1.00 96.44 102 GLN A CA 1
ATOM 831 C C . GLN A 1 102 ? -11.771 -4.543 13.263 1.00 96.44 102 GLN A C 1
ATOM 833 O O . GLN A 1 102 ? -11.578 -5.743 13.058 1.00 96.44 102 GLN A O 1
ATOM 838 N N . TRP A 1 103 ? -12.083 -3.689 12.294 1.00 98.00 103 TRP A N 1
ATOM 839 C CA . TRP A 1 103 ? -11.793 -3.927 10.882 1.00 98.00 103 TRP A CA 1
ATOM 840 C C . TRP A 1 103 ? -10.425 -3.335 10.568 1.00 98.00 103 TRP A C 1
ATOM 842 O O . TRP A 1 103 ? -10.146 -2.206 10.973 1.00 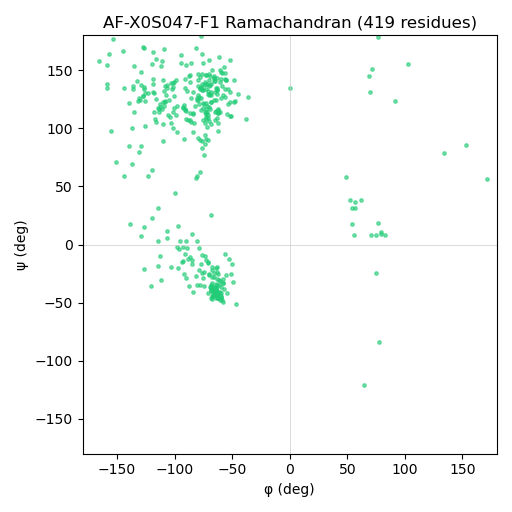98.00 103 TRP A O 1
ATOM 852 N N . VAL A 1 104 ? -9.580 -4.070 9.850 1.00 98.44 104 VAL A N 1
ATOM 853 C CA . VAL A 1 104 ? -8.301 -3.542 9.368 1.00 98.44 104 VAL A CA 1
ATOM 854 C C . VAL A 1 104 ? -8.333 -3.466 7.856 1.00 98.44 104 VAL A C 1
ATOM 856 O O . VAL A 1 104 ? -8.391 -4.492 7.185 1.00 98.44 104 VAL A O 1
ATOM 859 N N . TYR A 1 105 ? -8.284 -2.248 7.334 1.00 98.69 105 TYR A N 1
ATOM 860 C CA . TYR A 1 105 ? -8.182 -1.979 5.907 1.00 98.69 105 TYR A CA 1
ATOM 861 C C . TYR A 1 105 ? -6.709 -1.835 5.562 1.00 98.69 105 TYR A C 1
ATOM 863 O O . TYR A 1 105 ? -6.030 -0.960 6.096 1.00 98.69 105 TYR A O 1
ATOM 871 N N . GLN A 1 106 ? -6.215 -2.708 4.700 1.00 98.50 106 GLN A N 1
ATOM 872 C CA . GLN A 1 106 ? -4.842 -2.701 4.226 1.00 98.50 106 GLN A CA 1
ATOM 873 C C . GLN A 1 106 ? -4.859 -2.181 2.795 1.00 98.50 106 GLN A C 1
ATOM 875 O O . GLN A 1 106 ? -5.390 -2.860 1.923 1.00 98.50 106 GLN A O 1
ATOM 880 N N . TYR A 1 107 ? -4.314 -0.994 2.559 1.00 98.69 107 TYR A N 1
ATOM 881 C CA . TYR A 1 107 ? -4.141 -0.419 1.229 1.00 98.69 107 TYR A CA 1
ATOM 882 C C . TYR A 1 107 ? -2.708 -0.660 0.794 1.00 98.69 107 TYR A C 1
ATOM 884 O O . TYR A 1 107 ? -1.791 -0.105 1.387 1.00 98.69 107 TYR A O 1
ATOM 892 N N . TRP A 1 108 ? -2.522 -1.508 -0.204 1.00 98.25 108 TRP A N 1
ATOM 893 C CA . TRP A 1 108 ? -1.239 -1.917 -0.744 1.00 98.25 108 TRP A CA 1
ATOM 894 C C . TRP A 1 108 ? -0.953 -1.176 -2.048 1.00 98.25 108 TRP A C 1
ATOM 896 O O . TRP A 1 108 ? -1.798 -1.082 -2.941 1.00 98.25 108 TRP A O 1
ATOM 906 N N . PHE A 1 109 ? 0.264 -0.664 -2.158 1.00 97.69 109 PHE A N 1
ATOM 907 C CA . PHE A 1 109 ? 0.758 0.098 -3.292 1.00 97.69 109 PHE A CA 1
ATOM 908 C C . PHE A 1 109 ? 1.850 -0.726 -3.952 1.00 97.69 109 PHE A C 1
ATOM 910 O O . PHE A 1 109 ? 2.877 -1.005 -3.331 1.00 97.69 109 PHE A O 1
ATOM 917 N N . PHE A 1 110 ? 1.611 -1.128 -5.197 1.00 97.81 110 PHE A N 1
ATOM 918 C CA . PHE A 1 110 ? 2.636 -1.767 -6.000 1.00 97.81 110 PHE A CA 1
ATOM 919 C C . PHE A 1 110 ? 3.240 -0.754 -6.964 1.00 97.81 110 PHE A C 1
ATOM 921 O O . PHE A 1 110 ? 2.546 -0.236 -7.835 1.00 97.81 110 PHE A O 1
ATOM 928 N N . TYR A 1 111 ? 4.532 -0.483 -6.833 1.00 97.56 111 TYR A N 1
ATOM 929 C CA . TYR A 1 111 ? 5.265 0.352 -7.778 1.00 97.56 111 TYR A CA 1
ATOM 930 C C . TYR A 1 111 ? 6.008 -0.542 -8.755 1.00 97.56 111 TYR A C 1
ATOM 932 O O . TYR A 1 111 ? 6.559 -1.574 -8.379 1.00 97.56 111 TYR A O 1
ATOM 940 N N . ILE A 1 112 ? 6.059 -0.146 -10.026 1.00 97.62 112 ILE A N 1
ATOM 941 C CA . ILE A 1 112 ? 6.728 -0.958 -11.048 1.00 97.62 112 ILE A CA 1
ATOM 942 C C . ILE A 1 112 ? 8.226 -1.137 -10.755 1.00 97.62 112 ILE A C 1
ATOM 944 O O . ILE A 1 112 ? 8.813 -2.159 -11.117 1.00 97.62 112 ILE A O 1
ATOM 948 N N . PHE A 1 113 ? 8.850 -0.151 -10.109 1.00 95.94 113 PHE A N 1
ATOM 949 C CA . PHE A 1 113 ? 10.287 -0.084 -9.903 1.00 95.94 113 PHE A CA 1
ATOM 950 C C . PHE A 1 113 ? 10.620 0.829 -8.734 1.00 95.94 113 PHE A C 1
ATOM 952 O O . PHE A 1 113 ? 10.110 1.939 -8.706 1.00 95.94 113 PHE A O 1
ATOM 959 N N . ASN A 1 114 ? 11.514 0.398 -7.845 1.00 92.69 114 ASN A N 1
ATOM 960 C CA . ASN A 1 114 ? 12.202 1.264 -6.890 1.00 92.69 114 ASN A CA 1
ATOM 961 C C . ASN A 1 114 ? 13.493 1.761 -7.540 1.00 92.69 114 ASN A C 1
ATOM 963 O O . ASN A 1 114 ? 14.374 0.955 -7.854 1.00 92.69 114 ASN A O 1
ATOM 967 N N . ASP A 1 115 ? 13.615 3.067 -7.782 1.00 88.62 115 ASP A N 1
ATOM 968 C CA . ASP A 1 115 ? 14.810 3.657 -8.390 1.00 88.62 115 ASP A CA 1
ATOM 969 C C . ASP A 1 115 ? 15.678 4.443 -7.402 1.00 88.62 115 ASP A C 1
ATOM 971 O O . ASP A 1 115 ? 16.644 5.101 -7.820 1.00 88.62 115 ASP A O 1
ATOM 975 N N . TYR A 1 116 ? 15.406 4.304 -6.097 1.00 80.31 116 TYR A N 1
ATOM 976 C CA . TYR A 1 116 ? 16.086 5.052 -5.054 1.00 80.31 116 TYR A CA 1
ATOM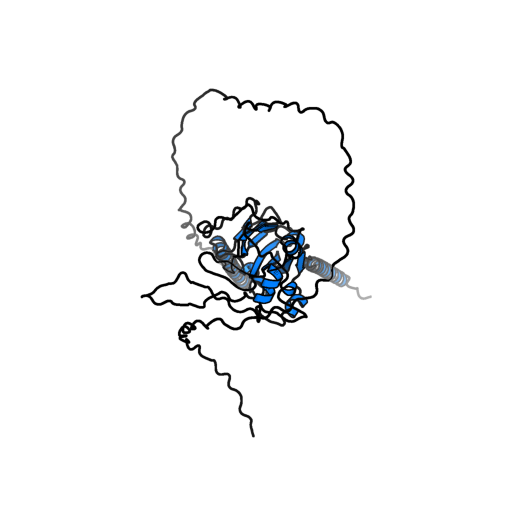 977 C C . TYR A 1 116 ? 17.603 4.897 -5.144 1.00 80.31 116 TYR A C 1
ATOM 979 O O . TYR A 1 116 ? 18.196 3.833 -4.925 1.00 80.31 116 TYR A O 1
ATOM 987 N N . TYR A 1 117 ? 18.255 6.007 -5.477 1.00 66.12 117 TYR A N 1
ATOM 988 C CA . TYR A 1 117 ? 19.683 6.039 -5.773 1.00 66.12 117 TYR A CA 1
ATOM 989 C C . TYR A 1 117 ? 20.503 6.811 -4.731 1.00 66.12 117 TYR A C 1
ATOM 991 O O . TYR A 1 117 ? 21.736 6.771 -4.789 1.00 66.12 117 TYR A O 1
ATOM 999 N N . LYS A 1 118 ? 19.865 7.533 -3.798 1.00 67.81 118 LYS A N 1
ATOM 1000 C CA . LYS A 1 118 ? 20.563 8.405 -2.842 1.00 67.81 118 LYS A CA 1
ATOM 1001 C C . LYS A 1 118 ? 21.098 7.600 -1.648 1.00 67.81 118 LYS A C 1
ATOM 1003 O O . LYS A 1 118 ? 20.364 6.992 -0.882 1.00 67.81 118 LYS A O 1
ATOM 1008 N N . GLY A 1 119 ? 22.417 7.609 -1.457 1.00 65.19 119 GLY A N 1
ATOM 1009 C CA . GLY A 1 119 ? 23.082 6.932 -0.337 1.00 65.19 119 GLY A CA 1
ATOM 1010 C C . GLY A 1 119 ? 23.207 5.419 -0.535 1.00 65.19 119 GLY A C 1
ATOM 1011 O O . GLY A 1 119 ? 24.248 4.942 -0.979 1.00 65.19 119 GLY A O 1
ATOM 1012 N N . ILE A 1 120 ? 22.161 4.659 -0.207 1.00 63.00 120 ILE A N 1
ATOM 1013 C CA . ILE A 1 120 ? 22.124 3.199 -0.383 1.00 63.00 120 ILE A CA 1
ATOM 1014 C C . ILE A 1 120 ? 21.280 2.932 -1.623 1.00 63.00 120 ILE A C 1
ATOM 1016 O O . ILE A 1 120 ? 20.065 3.074 -1.564 1.00 63.00 120 ILE A O 1
ATOM 1020 N N . LYS A 1 121 ? 21.919 2.590 -2.748 1.00 69.12 121 LYS A N 1
ATOM 1021 C CA . LYS A 1 121 ? 21.217 2.302 -4.007 1.00 69.12 121 LYS A CA 1
ATOM 1022 C C . LYS A 1 121 ? 20.306 1.092 -3.798 1.00 69.12 121 LYS A C 1
ATOM 1024 O O . LYS A 1 121 ? 20.793 -0.029 -3.855 1.00 69.12 121 LYS A O 1
ATOM 1029 N N . ASN A 1 122 ? 19.023 1.311 -3.534 1.00 77.69 122 ASN A N 1
ATOM 1030 C CA . ASN A 1 122 ? 18.041 0.254 -3.293 1.00 77.69 122 ASN A CA 1
ATOM 1031 C C . ASN A 1 122 ? 17.225 -0.003 -4.558 1.00 77.69 122 ASN A C 1
ATOM 1033 O O . ASN A 1 122 ? 16.007 -0.092 -4.516 1.00 77.69 122 ASN A O 1
ATOM 1037 N N . LYS A 1 123 ? 17.899 -0.079 -5.705 1.00 87.38 123 LYS A N 1
ATOM 1038 C CA . LYS A 1 123 ? 17.188 -0.300 -6.956 1.00 87.38 123 LYS A CA 1
ATOM 1039 C C . LYS A 1 123 ? 16.669 -1.726 -7.007 1.00 87.38 123 LYS A C 1
ATOM 1041 O O . LYS A 1 123 ? 17.456 -2.648 -6.800 1.00 87.38 123 LYS A O 1
ATOM 1046 N N . HIS A 1 124 ? 15.391 -1.908 -7.307 1.00 92.12 124 HIS A N 1
ATOM 1047 C CA . HIS A 1 124 ? 14.806 -3.226 -7.536 1.00 92.12 124 HIS A CA 1
ATOM 1048 C C . HIS A 1 124 ? 13.514 -3.148 -8.343 1.00 92.12 124 HIS A C 1
ATOM 1050 O O . HIS A 1 124 ? 12.815 -2.138 -8.363 1.00 92.12 124 HIS A O 1
ATOM 1056 N N . TYR A 1 125 ? 13.213 -4.249 -9.023 1.00 96.19 125 TYR A N 1
ATOM 1057 C CA . TYR A 1 125 ? 11.967 -4.442 -9.753 1.00 96.19 125 TYR A CA 1
ATOM 1058 C C . TYR A 1 125 ? 10.822 -4.742 -8.803 1.00 96.19 125 TYR A C 1
ATOM 1060 O O . TYR A 1 125 ? 10.956 -5.600 -7.932 1.00 96.19 125 TYR A O 1
ATOM 1068 N N . GLY A 1 126 ? 9.703 -4.051 -9.008 1.00 95.75 126 GLY A N 1
ATOM 1069 C CA . GLY A 1 126 ? 8.558 -4.112 -8.117 1.00 95.75 126 GLY A CA 1
ATOM 1070 C C . GLY A 1 126 ? 8.858 -3.453 -6.775 1.00 95.75 126 GLY A C 1
ATOM 1071 O O . GLY A 1 126 ? 9.967 -3.547 -6.259 1.00 95.75 126 GLY A O 1
ATOM 1072 N N . ASP A 1 127 ? 7.872 -2.810 -6.178 1.00 95.38 127 ASP A N 1
ATOM 1073 C CA . ASP A 1 127 ? 7.956 -2.353 -4.798 1.00 95.38 127 ASP A CA 1
ATOM 1074 C C . ASP A 1 127 ? 6.598 -2.495 -4.135 1.00 95.38 127 ASP A C 1
ATOM 1076 O O . ASP A 1 127 ? 5.598 -2.147 -4.756 1.00 95.38 127 ASP A O 1
ATOM 1080 N N . TRP A 1 128 ? 6.555 -3.018 -2.913 1.00 95.81 128 TRP A N 1
ATOM 1081 C CA . TRP A 1 128 ? 5.315 -3.163 -2.154 1.00 95.81 128 TRP A CA 1
ATOM 1082 C C . TRP A 1 128 ? 5.404 -2.325 -0.895 1.00 95.81 128 TRP A C 1
ATOM 1084 O O . TRP A 1 128 ? 6.156 -2.647 0.024 1.00 95.81 128 TRP A O 1
ATOM 1094 N N . GLU A 1 129 ? 4.559 -1.310 -0.834 1.00 95.56 129 GLU A N 1
ATOM 1095 C CA . GLU A 1 129 ? 4.364 -0.483 0.347 1.00 95.56 129 GLU A CA 1
ATOM 1096 C C . GLU A 1 129 ? 2.869 -0.457 0.695 1.00 95.56 129 GLU A C 1
ATOM 1098 O O . GLU A 1 129 ? 2.038 -0.966 -0.060 1.00 95.56 129 GLU A O 1
ATOM 1103 N N . ALA A 1 130 ? 2.498 0.058 1.863 1.00 96.50 130 ALA A N 1
ATOM 1104 C CA . ALA A 1 130 ? 1.123 0.014 2.326 1.00 96.50 130 ALA A CA 1
ATOM 1105 C C . ALA A 1 130 ? 0.760 1.085 3.359 1.00 96.50 130 ALA A C 1
ATOM 1107 O O . ALA A 1 130 ? 1.608 1.668 4.041 1.00 96.50 130 ALA A O 1
ATOM 1108 N N . VAL A 1 131 ? -0.551 1.260 3.524 1.00 97.44 131 VAL A N 1
ATOM 1109 C CA . VAL A 1 131 ? -1.193 1.969 4.630 1.00 97.44 131 VAL A CA 1
ATOM 1110 C C . VAL A 1 131 ? -2.251 1.071 5.267 1.00 97.44 131 VAL A C 1
ATOM 1112 O O . VAL A 1 131 ? -3.133 0.551 4.591 1.00 97.44 131 VAL A O 1
ATOM 1115 N N . PHE A 1 132 ? -2.183 0.903 6.584 1.00 98.00 132 PHE A N 1
ATOM 1116 C CA . PHE A 1 132 ? -3.110 0.103 7.380 1.00 98.00 132 PHE A CA 1
ATOM 1117 C C . PHE A 1 132 ? -4.001 1.026 8.208 1.00 98.00 132 PHE A C 1
ATOM 1119 O O . PHE A 1 132 ? -3.495 1.797 9.022 1.00 98.00 132 PHE A O 1
ATOM 1126 N N . VAL A 1 133 ? -5.320 0.916 8.060 1.00 98.38 133 VAL A N 1
ATOM 1127 C CA . VAL A 1 133 ? -6.315 1.683 8.820 1.00 98.38 133 VAL A CA 1
ATOM 1128 C C . VAL A 1 133 ? -7.093 0.744 9.733 1.00 98.38 133 VAL A C 1
ATOM 1130 O O . VAL A 1 133 ? -7.780 -0.165 9.270 1.00 98.38 133 VAL A O 1
ATOM 1133 N N . PHE A 1 134 ? -6.998 0.967 11.042 1.00 98.31 134 PHE A N 1
ATOM 1134 C CA . PHE A 1 134 ? -7.695 0.176 12.054 1.00 98.31 134 PHE A CA 1
ATOM 1135 C C . PHE A 1 134 ? -8.960 0.914 12.475 1.00 98.31 134 PHE A C 1
ATOM 1137 O O . PHE A 1 134 ? -8.882 2.019 13.014 1.00 98.31 134 PHE A O 1
ATOM 1144 N N . VAL A 1 135 ? -10.114 0.295 12.260 1.00 98.19 135 VAL A N 1
ATOM 1145 C CA . VAL A 1 135 ? -11.436 0.887 12.479 1.00 98.19 135 VAL A CA 1
ATOM 1146 C C . VAL A 1 135 ? -12.179 0.096 13.541 1.00 98.19 135 VAL A C 1
ATOM 1148 O O . VAL A 1 135 ? -12.279 -1.125 13.462 1.00 98.19 135 VAL A O 1
ATOM 1151 N N . ASP A 1 136 ? -12.724 0.783 14.533 1.00 96.69 136 ASP A N 1
ATOM 1152 C CA . ASP A 1 136 ? -13.551 0.174 15.568 1.00 96.69 136 ASP A CA 1
ATOM 1153 C C . ASP A 1 136 ? -14.890 -0.327 14.997 1.00 96.69 136 ASP A C 1
ATOM 1155 O O . ASP A 1 136 ? -15.604 0.420 14.325 1.00 96.69 136 ASP A O 1
ATOM 1159 N N . LYS A 1 137 ? -15.255 -1.590 15.261 1.00 95.50 137 LYS A N 1
ATOM 1160 C CA . LYS A 1 137 ? -16.476 -2.190 14.688 1.00 95.50 137 LYS A CA 1
ATOM 1161 C C . LYS A 1 137 ? -17.774 -1.628 15.259 1.00 95.50 137 LYS A C 1
ATOM 1163 O O . LYS A 1 137 ? -18.801 -1.712 14.588 1.00 95.50 137 LYS A O 1
ATOM 1168 N N . GLU A 1 138 ? -17.752 -1.125 16.491 1.00 92.00 138 GLU A N 1
ATOM 1169 C CA . GLU A 1 138 ? -18.954 -0.645 17.178 1.00 92.00 138 GLU A CA 1
ATOM 1170 C C . GLU A 1 138 ? -19.275 0.799 16.790 1.00 92.00 138 GLU A C 1
ATOM 1172 O O . GLU A 1 138 ? -20.433 1.155 16.576 1.00 92.00 138 GLU A O 1
ATOM 1177 N N . THR A 1 139 ? -18.240 1.629 16.686 1.00 93.56 139 THR A N 1
ATOM 1178 C CA . THR A 1 139 ? -18.359 3.076 16.475 1.00 93.56 139 THR A CA 1
ATOM 1179 C C . THR A 1 139 ? -18.061 3.509 15.043 1.00 93.56 139 THR A C 1
ATOM 1181 O O . THR A 1 139 ? -18.447 4.611 14.656 1.00 93.56 139 THR A O 1
ATOM 1184 N N . GLY A 1 140 ? -17.364 2.681 14.257 1.00 92.81 140 GLY A N 1
ATOM 1185 C CA . GLY A 1 140 ? -16.886 3.030 12.917 1.00 92.81 140 GLY A CA 1
ATOM 1186 C C . GLY A 1 140 ? -15.745 4.055 12.903 1.00 92.81 140 GLY A C 1
ATOM 1187 O O . GLY A 1 140 ? -15.387 4.541 11.829 1.00 92.81 140 GLY A O 1
ATOM 1188 N N . GLN A 1 141 ? -15.188 4.403 14.070 1.00 95.62 141 GLN A N 1
ATOM 1189 C CA . GLN A 1 141 ? -14.111 5.386 14.202 1.00 95.62 141 GLN A CA 1
ATOM 1190 C C . GLN A 1 141 ? -12.752 4.782 13.850 1.00 95.62 141 GLN A C 1
ATOM 1192 O O . GLN A 1 141 ? -12.445 3.650 14.235 1.00 95.62 141 GLN A O 1
ATOM 1197 N N . VAL A 1 142 ? -11.905 5.565 13.179 1.00 97.81 142 VAL A N 1
ATOM 1198 C CA . VAL A 1 142 ? -10.506 5.197 12.951 1.00 97.81 142 VAL A CA 1
ATOM 1199 C C . VAL A 1 142 ? -9.739 5.301 14.268 1.00 97.81 142 VAL A C 1
ATOM 1201 O O . VAL A 1 142 ? -9.643 6.357 14.888 1.00 97.81 142 VAL A O 1
ATOM 1204 N N . LEU A 1 143 ? -9.181 4.181 14.715 1.00 96.81 143 LEU A N 1
ATOM 1205 C CA . LEU A 1 143 ? -8.413 4.089 15.953 1.00 96.81 143 LEU A CA 1
ATOM 1206 C C . LEU A 1 143 ? -6.940 4.417 15.739 1.00 96.81 143 LEU A C 1
ATOM 1208 O O . LEU A 1 143 ? -6.304 4.983 16.631 1.00 96.81 143 LEU A O 1
ATOM 1212 N N . LYS A 1 144 ? -6.392 4.027 14.586 1.00 96.38 144 LYS A N 1
ATOM 1213 C CA . LYS A 1 144 ? -5.023 4.339 14.170 1.00 96.38 144 LYS A CA 1
ATOM 1214 C C . LYS A 1 144 ? -4.814 4.071 12.684 1.00 96.38 144 LYS A C 1
ATOM 1216 O O . LYS A 1 144 ? -5.513 3.241 12.099 1.00 96.38 144 LYS A O 1
ATOM 1221 N N . VAL A 1 145 ? -3.808 4.733 12.127 1.00 96.44 145 VAL A N 1
ATOM 1222 C CA . VAL A 1 145 ? -3.333 4.544 10.754 1.00 96.44 145 VAL A CA 1
ATOM 1223 C C . VAL A 1 145 ? -1.831 4.325 10.782 1.00 96.44 145 VAL A C 1
ATOM 1225 O O . VAL A 1 145 ? -1.134 4.988 11.553 1.00 96.44 145 VAL A O 1
ATOM 1228 N N . ILE A 1 146 ? -1.342 3.367 9.996 1.00 94.94 146 ILE A N 1
ATOM 1229 C CA . ILE A 1 146 ? 0.077 3.013 9.943 1.00 94.94 146 ILE A CA 1
ATOM 1230 C C . ILE A 1 146 ? 0.556 2.972 8.496 1.00 94.94 146 ILE A C 1
ATOM 1232 O O . ILE A 1 146 ? -0.022 2.239 7.704 1.00 94.94 146 ILE A O 1
ATOM 1236 N N . GLY A 1 147 ? 1.592 3.737 8.159 1.00 93.06 147 GLY A N 1
ATOM 1237 C CA . GLY A 1 147 ? 2.211 3.757 6.831 1.00 93.06 147 GLY A CA 1
ATOM 1238 C C . GLY A 1 147 ? 3.561 3.051 6.850 1.00 93.06 147 GLY A C 1
ATOM 1239 O O . GLY A 1 147 ? 4.332 3.238 7.796 1.00 93.06 147 GLY A O 1
ATOM 1240 N N . THR A 1 148 ? 3.839 2.239 5.832 1.00 90.31 148 THR A N 1
ATOM 1241 C CA . THR A 1 148 ? 5.084 1.465 5.734 1.00 90.31 148 THR A CA 1
ATOM 1242 C C . THR A 1 148 ? 6.213 2.247 5.075 1.00 90.31 148 THR A C 1
ATOM 1244 O O . THR A 1 148 ? 5.995 3.040 4.163 1.00 90.31 148 THR A O 1
ATOM 1247 N N . ALA A 1 149 ? 7.439 1.998 5.527 1.00 83.31 149 ALA A N 1
ATOM 1248 C CA . ALA A 1 149 ? 8.644 2.503 4.886 1.00 83.31 149 ALA A CA 1
ATOM 1249 C C . ALA A 1 149 ? 9.720 1.406 4.836 1.00 83.31 149 ALA A C 1
ATOM 1251 O O . ALA A 1 149 ? 10.434 1.164 5.819 1.00 83.31 149 ALA A O 1
ATOM 1252 N N . HIS A 1 150 ? 9.867 0.753 3.679 1.00 72.12 150 HIS A N 1
ATOM 1253 C CA . HIS A 1 150 ? 10.893 -0.254 3.384 1.00 72.12 150 HIS A CA 1
ATOM 1254 C C . HIS A 1 150 ? 10.854 -1.518 4.256 1.00 72.12 150 HIS A C 1
ATOM 1256 O O . HIS A 1 150 ? 11.909 -2.017 4.664 1.00 72.12 150 HIS A O 1
ATOM 1262 N N . GLN A 1 151 ? 9.664 -2.025 4.599 1.00 67.75 151 GLN A N 1
ATOM 1263 C CA . GLN A 1 151 ? 9.473 -3.173 5.511 1.00 67.75 151 GLN A CA 1
ATOM 1264 C C . GLN A 1 151 ? 10.165 -3.009 6.885 1.00 67.75 151 GLN A C 1
ATOM 1266 O O . GLN A 1 151 ? 10.415 -3.979 7.612 1.00 67.75 151 GLN A O 1
ATOM 1271 N N . ARG A 1 152 ? 10.529 -1.779 7.266 1.00 67.25 152 ARG A N 1
ATOM 1272 C CA . ARG A 1 152 ? 11.312 -1.494 8.468 1.00 67.25 152 ARG A CA 1
ATOM 1273 C C . ARG A 1 152 ? 10.426 -0.804 9.496 1.00 67.25 152 ARG A C 1
ATOM 1275 O O . ARG A 1 152 ? 10.325 0.415 9.514 1.00 67.25 152 ARG A O 1
ATOM 1282 N N . LYS A 1 153 ? 10.007 -1.568 10.509 1.00 72.81 153 LYS A N 1
ATOM 1283 C CA . LYS A 1 153 ? 9.262 -1.089 11.699 1.00 72.81 153 LYS A CA 1
ATOM 1284 C C . LYS A 1 153 ? 9.898 0.079 12.463 1.00 72.81 153 LYS A C 1
ATOM 1286 O O . LYS A 1 153 ? 9.306 0.626 13.381 1.00 72.81 153 LYS A O 1
ATOM 1291 N N . ILE A 1 154 ? 11.155 0.420 12.199 1.00 66.19 154 ILE A N 1
ATOM 1292 C CA . ILE A 1 154 ? 11.809 1.590 12.811 1.00 66.19 154 ILE A CA 1
ATOM 1293 C C . ILE A 1 154 ? 11.534 2.892 12.051 1.00 66.19 154 ILE A C 1
ATOM 1295 O O . ILE A 1 154 ? 11.876 3.964 12.555 1.00 66.19 154 ILE A O 1
ATOM 1299 N N . PHE A 1 155 ? 11.005 2.770 10.839 1.00 67.88 155 PHE A N 1
ATOM 1300 C CA . PHE A 1 155 ? 10.677 3.844 9.924 1.00 67.88 155 PHE A CA 1
ATOM 1301 C C . PHE A 1 155 ? 9.161 3.962 9.758 1.00 67.88 155 PHE A C 1
ATOM 1303 O O . PHE A 1 155 ? 8.681 5.073 9.662 1.00 67.88 155 PHE A O 1
ATOM 1310 N N . ASP A 1 156 ? 8.390 2.885 9.864 1.00 75.94 156 ASP A N 1
ATOM 1311 C CA . ASP A 1 156 ? 6.925 2.974 9.778 1.00 75.94 156 ASP A CA 1
ATOM 1312 C C . ASP A 1 156 ? 6.318 4.081 10.675 1.00 75.94 156 ASP A C 1
ATOM 1314 O O . ASP A 1 156 ? 6.771 4.344 11.798 1.00 75.94 156 ASP A O 1
ATOM 1318 N N . THR A 1 157 ? 5.290 4.758 10.163 1.00 85.38 157 THR A N 1
ATOM 1319 C CA . THR A 1 157 ? 4.634 5.896 10.832 1.00 85.38 157 THR A CA 1
ATOM 1320 C C . THR A 1 157 ? 3.312 5.464 11.430 1.00 85.38 157 THR A C 1
ATOM 1322 O O . THR A 1 157 ? 2.588 4.713 10.801 1.00 85.38 157 THR A O 1
ATOM 1325 N N . GLU A 1 158 ? 2.984 5.923 12.640 1.00 91.31 158 GLU A N 1
ATOM 1326 C CA . GLU A 1 158 ? 1.717 5.614 13.316 1.00 91.31 158 GLU A CA 1
ATOM 1327 C C . GLU A 1 158 ? 1.025 6.919 13.726 1.00 91.31 158 GLU A C 1
ATOM 1329 O O . GLU A 1 158 ? 1.590 7.714 14.481 1.00 91.31 158 GLU A O 1
ATOM 1334 N N . ILE A 1 159 ? -0.211 7.103 13.266 1.00 91.69 159 ILE A N 1
ATOM 1335 C CA . ILE A 1 159 ? -1.128 8.155 13.716 1.00 91.69 159 ILE A CA 1
ATOM 1336 C C . ILE A 1 159 ? -2.222 7.495 14.547 1.00 91.69 159 ILE A C 1
ATOM 1338 O O . ILE A 1 159 ? -2.729 6.432 14.195 1.00 91.69 159 ILE A O 1
ATOM 1342 N N . ILE A 1 160 ? -2.576 8.097 15.681 1.00 93.56 160 ILE A N 1
ATOM 1343 C CA . ILE A 1 160 ? -3.488 7.507 16.664 1.00 93.56 160 ILE A CA 1
ATOM 1344 C C . ILE A 1 160 ? -4.728 8.373 16.760 1.00 93.56 160 ILE A C 1
ATOM 1346 O O . ILE A 1 160 ? -4.611 9.542 17.108 1.00 93.56 160 ILE A O 1
ATOM 1350 N N . LYS A 1 161 ? -5.893 7.753 16.561 1.00 94.62 161 LYS A N 1
ATOM 1351 C CA . LYS A 1 161 ? -7.207 8.404 16.553 1.00 94.62 161 LYS A CA 1
ATOM 1352 C C . LYS A 1 161 ? -7.216 9.655 15.669 1.00 94.62 161 LYS A C 1
ATOM 1354 O O . LYS A 1 161 ? -7.488 10.734 16.195 1.00 94.62 161 LYS A O 1
ATOM 1359 N N . PRO A 1 162 ? -6.884 9.516 14.374 1.00 94.69 162 PRO A N 1
ATOM 1360 C CA . PRO A 1 162 ? -6.930 10.663 13.495 1.00 94.69 162 PRO A CA 1
ATOM 1361 C C . PRO A 1 162 ? -8.343 11.243 13.425 1.00 94.69 162 PRO A C 1
ATOM 1363 O O . PRO A 1 162 ? -9.336 10.517 13.534 1.00 94.69 162 PRO A O 1
ATOM 1366 N N . GLU A 1 163 ? -8.429 12.546 13.202 1.00 92.94 163 GLU A N 1
ATOM 1367 C CA . GLU A 1 163 ? -9.690 13.261 13.018 1.00 92.94 163 GLU A CA 1
ATOM 1368 C C . GLU A 1 163 ? -10.304 12.996 11.633 1.00 92.94 163 GLU A C 1
ATOM 1370 O O . GLU A 1 163 ? -11.520 13.111 11.457 1.00 92.94 163 GLU A O 1
ATOM 1375 N N . ASN A 1 164 ? -9.474 12.616 10.655 1.00 93.06 164 ASN A N 1
ATOM 1376 C CA . ASN A 1 164 ? -9.874 12.344 9.277 1.00 93.06 164 ASN A CA 1
ATOM 1377 C C . ASN A 1 164 ? -9.778 10.848 8.935 1.00 93.06 164 ASN A C 1
ATOM 1379 O O . ASN A 1 164 ? -8.827 10.161 9.306 1.00 93.06 164 ASN A O 1
ATOM 1383 N N . ASN A 1 165 ? -10.748 10.356 8.164 1.00 95.44 165 ASN A N 1
ATOM 1384 C CA . ASN A 1 165 ? -10.752 8.985 7.657 1.00 95.44 165 ASN A CA 1
ATOM 1385 C C . ASN A 1 165 ? -9.825 8.791 6.443 1.00 95.44 165 ASN A C 1
ATOM 1387 O O . ASN A 1 165 ? -9.414 7.666 6.175 1.00 95.44 165 ASN A O 1
ATOM 1391 N N . HIS A 1 166 ? -9.490 9.869 5.728 1.00 96.62 166 HIS A N 1
ATOM 1392 C CA . HIS A 1 166 ? -8.626 9.858 4.548 1.00 96.62 166 HIS A CA 1
ATOM 1393 C C . HIS A 1 166 ? -7.297 10.532 4.866 1.00 96.62 166 HIS A C 1
ATOM 1395 O O . HIS A 1 166 ? -7.134 11.743 4.696 1.00 96.62 166 HIS A O 1
ATOM 1401 N N . ILE A 1 167 ? -6.348 9.734 5.342 1.00 95.94 167 ILE A N 1
ATOM 1402 C CA . ILE A 1 167 ? -5.009 10.214 5.681 1.00 95.94 167 ILE A CA 1
ATOM 1403 C C . ILE A 1 167 ? -4.210 10.492 4.414 1.00 95.94 167 ILE A C 1
ATOM 1405 O O . ILE A 1 167 ? -4.277 9.728 3.446 1.00 95.94 167 ILE A O 1
ATOM 1409 N N . TRP A 1 168 ? -3.450 11.586 4.419 1.00 95.06 168 TRP A N 1
ATOM 1410 C CA . TRP A 1 168 ? -2.497 11.856 3.358 1.00 95.06 168 TRP A CA 1
ATOM 1411 C C . TRP A 1 168 ? -1.263 10.992 3.532 1.00 95.06 168 TRP A C 1
ATOM 1413 O O . TRP A 1 168 ? -0.732 10.823 4.625 1.00 95.06 168 TRP A O 1
ATOM 1423 N N . THR A 1 169 ? -0.815 10.429 2.423 1.00 93.56 169 THR A N 1
ATOM 1424 C CA . THR A 1 169 ? 0.393 9.628 2.343 1.00 93.56 169 THR A CA 1
ATOM 1425 C C . THR A 1 169 ? 1.359 10.343 1.425 1.00 93.56 169 THR A C 1
ATOM 1427 O O . THR A 1 169 ? 1.155 10.415 0.213 1.00 93.56 169 THR A O 1
ATOM 1430 N N . TYR A 1 170 ? 2.400 10.910 2.017 1.00 90.88 170 TYR A N 1
ATOM 1431 C CA . TYR A 1 170 ? 3.511 11.460 1.271 1.00 90.88 170 TYR A CA 1
ATOM 1432 C C . TYR A 1 170 ? 4.406 10.319 0.780 1.00 90.88 170 TYR A C 1
ATOM 1434 O O . TYR A 1 170 ? 4.856 9.501 1.585 1.00 90.88 170 TYR A O 1
ATOM 1442 N N . VAL A 1 171 ? 4.666 10.274 -0.525 1.00 90.69 171 VAL A N 1
ATOM 1443 C CA . VAL A 1 171 ? 5.447 9.216 -1.178 1.00 90.69 171 VAL A CA 1
ATOM 1444 C C . VAL A 1 171 ? 6.787 9.784 -1.620 1.00 90.69 171 VAL A C 1
ATOM 1446 O O . VAL A 1 171 ? 6.847 10.726 -2.413 1.00 90.69 171 VAL A O 1
ATOM 1449 N N . GLY A 1 172 ? 7.866 9.211 -1.088 1.00 85.25 172 GLY A N 1
ATOM 1450 C CA . GLY A 1 172 ? 9.219 9.653 -1.386 1.00 85.25 172 GLY A CA 1
ATOM 1451 C C . GLY A 1 172 ? 9.743 9.229 -2.744 1.00 85.25 172 GLY A C 1
ATOM 1452 O O . GLY A 1 172 ? 9.612 8.065 -3.110 1.00 85.25 172 GLY A O 1
ATOM 1453 N N . ASN A 1 173 ? 10.420 10.167 -3.417 1.00 84.56 173 ASN A N 1
ATOM 1454 C CA . ASN A 1 173 ? 11.016 9.963 -4.736 1.00 84.56 173 ASN A CA 1
ATOM 1455 C C . ASN A 1 173 ? 11.900 8.714 -4.775 1.00 84.56 173 ASN A C 1
ATOM 1457 O O . ASN A 1 173 ? 12.981 8.677 -4.165 1.00 84.56 173 ASN A O 1
ATOM 1461 N N . GLY A 1 174 ? 11.428 7.714 -5.507 1.00 79.44 174 GLY A N 1
ATOM 1462 C CA . GLY A 1 174 ? 12.139 6.490 -5.819 1.00 79.44 174 GLY A CA 1
ATOM 1463 C C . GLY A 1 174 ? 12.231 5.498 -4.673 1.00 79.44 174 GLY A C 1
ATOM 1464 O O . GLY A 1 174 ? 12.409 4.313 -4.931 1.00 79.44 174 GLY A O 1
ATOM 1465 N N . SER A 1 175 ? 12.139 5.952 -3.417 1.00 77.69 175 SER A N 1
ATOM 1466 C CA . SER A 1 175 ? 12.153 5.097 -2.227 1.00 77.69 175 SER A CA 1
ATOM 1467 C C . SER A 1 175 ? 10.789 4.489 -1.939 1.00 77.69 175 SER A C 1
ATOM 1469 O O . SER A 1 175 ? 10.751 3.431 -1.323 1.00 77.69 175 SER A O 1
ATOM 1471 N N . HIS A 1 176 ? 9.709 5.157 -2.356 1.00 86.50 176 HIS A N 1
ATOM 1472 C CA . HIS A 1 176 ? 8.310 4.820 -2.067 1.00 86.50 176 HIS A CA 1
ATOM 1473 C C . HIS A 1 176 ? 7.957 4.702 -0.586 1.00 86.50 176 HIS A C 1
ATOM 1475 O O . HIS A 1 176 ? 6.840 4.327 -0.240 1.00 86.50 176 HIS A O 1
ATOM 1481 N N . ALA A 1 177 ? 8.871 5.072 0.309 1.00 83.12 177 ALA A N 1
ATOM 1482 C CA . ALA A 1 177 ? 8.587 5.038 1.726 1.00 83.12 177 ALA A CA 1
ATOM 1483 C C . ALA A 1 177 ? 7.467 6.037 2.043 1.00 83.12 177 ALA A C 1
ATOM 1485 O O . ALA A 1 177 ? 7.553 7.229 1.726 1.00 83.12 177 ALA A O 1
ATOM 1486 N N . ASN A 1 178 ? 6.411 5.518 2.667 1.00 86.44 178 ASN A N 1
ATOM 1487 C CA . ASN A 1 178 ? 5.203 6.264 2.956 1.00 86.44 178 ASN A CA 1
ATOM 1488 C C . ASN A 1 178 ? 5.359 7.021 4.261 1.00 86.44 178 ASN A C 1
ATOM 1490 O O . ASN A 1 178 ? 5.617 6.441 5.322 1.00 86.44 178 ASN A O 1
ATOM 1494 N N . CYS A 1 179 ? 5.114 8.321 4.200 1.00 87.81 179 CYS A N 1
ATOM 1495 C CA . CYS A 1 179 ? 4.907 9.101 5.396 1.00 87.81 179 CYS A CA 1
ATOM 1496 C C . CYS A 1 179 ? 3.463 9.552 5.524 1.00 87.81 179 CYS A C 1
ATOM 1498 O O . CYS A 1 179 ? 2.946 10.249 4.658 1.00 87.81 179 CYS A O 1
ATOM 1500 N N . LEU A 1 180 ? 2.832 9.177 6.633 1.00 91.31 180 LEU A N 1
ATOM 1501 C CA . LEU A 1 180 ? 1.500 9.658 6.945 1.00 91.31 180 LEU A CA 1
ATOM 1502 C C . LEU A 1 180 ? 1.525 11.129 7.376 1.00 91.31 180 LEU A C 1
ATOM 1504 O O . LEU A 1 180 ? 2.370 11.542 8.174 1.00 91.31 180 LEU A O 1
ATOM 1508 N N . ASP A 1 181 ? 0.547 11.871 6.879 1.00 89.94 181 ASP A N 1
ATOM 1509 C CA . ASP A 1 181 ? 0.304 13.282 7.137 1.00 89.94 181 ASP A CA 1
ATOM 1510 C C . ASP A 1 181 ? -1.199 13.472 7.406 1.00 89.94 181 ASP A C 1
ATOM 1512 O O . ASP A 1 181 ? -2.053 13.194 6.561 1.00 89.94 181 ASP A O 1
ATOM 1516 N N . GLU A 1 182 ? -1.539 13.860 8.632 1.00 89.81 182 GLU A N 1
ATOM 1517 C CA . GLU A 1 182 ? -2.930 14.111 9.021 1.00 89.81 182 GLU A CA 1
ATOM 1518 C C . GLU A 1 182 ? -3.410 15.495 8.571 1.00 89.81 182 GLU A C 1
ATOM 1520 O O . GLU A 1 182 ? -4.568 15.651 8.182 1.00 89.81 182 GLU A O 1
ATOM 1525 N N . ASP A 1 183 ? -2.505 16.476 8.595 1.00 88.00 183 ASP A N 1
ATOM 1526 C CA . ASP A 1 183 ? -2.805 17.900 8.436 1.00 88.00 183 ASP A CA 1
ATOM 1527 C C . ASP A 1 183 ? -2.732 18.363 6.970 1.00 88.00 183 ASP A C 1
ATOM 1529 O O . ASP A 1 183 ? -3.117 19.492 6.656 1.00 88.00 183 ASP A O 1
ATOM 1533 N N . ASP A 1 184 ? -2.255 17.498 6.069 1.00 86.81 184 ASP A N 1
ATOM 1534 C CA . ASP A 1 184 ? -2.003 17.802 4.655 1.00 86.81 184 ASP A CA 1
ATOM 1535 C C . ASP A 1 184 ? -1.049 18.993 4.452 1.00 86.81 184 ASP A C 1
ATOM 1537 O O . ASP A 1 184 ? -1.152 19.775 3.495 1.00 86.81 184 ASP A O 1
ATOM 1541 N N . ASP A 1 185 ? -0.110 19.174 5.376 1.00 84.44 185 ASP A N 1
ATOM 1542 C CA . ASP A 1 185 ? 0.834 20.285 5.350 1.00 84.44 185 ASP A CA 1
ATOM 1543 C C . ASP A 1 185 ? 2.176 19.895 4.706 1.00 84.44 185 ASP A C 1
ATOM 1545 O O . ASP A 1 185 ? 3.050 20.748 4.507 1.00 84.44 185 ASP A O 1
ATOM 1549 N N . GLY A 1 186 ? 2.343 18.623 4.341 1.00 76.88 186 GLY A N 1
ATOM 1550 C CA . GLY A 1 186 ? 3.529 18.016 3.751 1.00 76.88 186 GLY A CA 1
ATOM 1551 C C . GLY A 1 186 ? 4.620 17.767 4.787 1.00 76.88 186 GLY A C 1
ATOM 1552 O O . GLY A 1 186 ? 5.804 17.708 4.434 1.00 76.88 186 GLY A O 1
ATOM 1553 N N . TYR A 1 187 ? 4.281 17.750 6.077 1.00 75.62 187 TYR A N 1
ATOM 1554 C CA . TYR A 1 187 ? 5.229 17.565 7.161 1.00 75.62 187 TYR A CA 1
ATOM 1555 C C . TYR A 1 187 ? 5.161 16.158 7.744 1.00 75.62 187 TYR A C 1
ATOM 1557 O O . TYR A 1 187 ? 4.297 15.768 8.521 1.00 75.62 187 TYR A O 1
ATOM 1565 N N . CYS A 1 188 ? 6.221 15.422 7.455 1.00 72.19 188 CYS A N 1
ATOM 1566 C CA . CYS A 1 188 ? 6.446 14.102 7.991 1.00 72.19 188 CYS A CA 1
ATOM 1567 C C . CYS A 1 188 ? 7.249 14.150 9.306 1.00 72.19 188 CYS A C 1
ATOM 1569 O O . CYS A 1 188 ? 8.435 14.513 9.307 1.00 72.19 188 CYS A O 1
ATOM 1571 N N . ASN A 1 189 ? 6.668 13.728 10.439 1.00 64.62 189 ASN A N 1
ATOM 1572 C CA . ASN A 1 189 ? 7.382 13.673 11.725 1.00 64.62 189 ASN A CA 1
ATOM 1573 C C . ASN A 1 189 ? 8.260 12.416 11.883 1.00 64.62 189 ASN A C 1
ATOM 1575 O O . ASN A 1 189 ? 8.156 11.649 12.840 1.00 64.62 189 ASN A O 1
ATOM 1579 N N . PHE A 1 190 ? 9.189 12.225 10.954 1.00 66.44 190 PHE A N 1
ATOM 1580 C CA . PHE A 1 190 ? 10.213 11.193 11.043 1.00 66.44 190 PHE A CA 1
ATOM 1581 C C . PHE A 1 190 ? 11.473 11.753 11.712 1.00 66.44 190 PHE A C 1
ATOM 1583 O O . PHE A 1 190 ? 12.393 12.255 11.061 1.00 66.44 190 PHE A O 1
ATOM 1590 N N . LEU A 1 191 ? 11.559 11.640 13.038 1.00 55.59 191 LEU A N 1
ATOM 1591 C CA . LEU A 1 191 ? 12.715 12.104 13.826 1.00 55.59 191 LEU A CA 1
ATOM 1592 C C . LEU A 1 191 ? 14.080 11.640 13.275 1.00 55.59 191 LEU A C 1
ATOM 1594 O O . LEU A 1 191 ? 15.068 12.365 13.393 1.00 55.59 191 LEU A O 1
ATOM 1598 N N . LYS A 1 192 ? 14.151 10.448 12.665 1.00 52.72 192 LYS A N 1
ATOM 1599 C CA . LYS A 1 192 ? 15.389 9.907 12.075 1.00 52.72 192 LYS A CA 1
ATOM 1600 C C . LYS A 1 192 ? 15.605 10.284 10.607 1.00 52.72 192 LYS A C 1
ATOM 1602 O O . LYS A 1 192 ? 16.760 10.393 10.204 1.00 52.72 192 LYS A O 1
ATOM 1607 N N . TRP A 1 193 ? 14.543 10.504 9.834 1.00 57.62 193 TRP A N 1
ATOM 1608 C CA . TRP A 1 193 ? 14.648 10.734 8.386 1.00 57.62 193 TRP A CA 1
ATOM 1609 C C . TRP A 1 193 ? 14.764 12.219 8.024 1.00 57.62 193 TRP A C 1
ATOM 1611 O O . TRP A 1 193 ? 15.471 12.558 7.078 1.00 57.62 193 TRP A O 1
ATOM 1621 N N . ARG A 1 194 ? 14.255 13.118 8.889 1.00 49.94 194 ARG A N 1
ATOM 1622 C CA . ARG A 1 194 ? 14.425 14.589 8.810 1.00 49.94 194 ARG A CA 1
ATOM 1623 C C . ARG A 1 194 ? 15.871 15.071 8.626 1.00 49.94 194 ARG A C 1
ATOM 1625 O O . ARG A 1 194 ? 16.080 16.235 8.304 1.00 49.94 194 ARG A O 1
ATOM 1632 N N . LYS A 1 195 ? 16.875 14.229 8.891 1.00 53.72 195 LYS A N 1
ATOM 1633 C CA . LYS A 1 195 ? 18.292 14.579 8.719 1.00 53.72 195 LYS A CA 1
ATOM 1634 C C . LYS A 1 195 ? 18.817 14.385 7.295 1.00 53.72 195 LYS A C 1
ATOM 1636 O O . LYS A 1 195 ? 19.882 14.922 7.010 1.00 53.72 195 LYS A O 1
ATOM 1641 N N . PHE A 1 196 ? 18.125 13.630 6.441 1.00 51.72 196 PHE A N 1
ATOM 1642 C CA . PHE A 1 196 ? 18.693 13.160 5.173 1.00 51.72 196 PHE A CA 1
ATOM 1643 C C . PHE A 1 196 ? 17.855 13.491 3.938 1.00 51.72 196 PHE A C 1
ATOM 1645 O O . PHE A 1 196 ? 18.428 13.574 2.855 1.00 51.72 196 PHE A O 1
ATOM 1652 N N . GLU A 1 197 ? 16.555 13.755 4.085 1.00 58.69 197 GLU A N 1
ATOM 1653 C CA . GLU A 1 197 ? 15.677 14.074 2.957 1.00 58.69 197 GLU A CA 1
ATOM 1654 C C . GLU A 1 197 ? 14.843 15.325 3.248 1.00 58.69 197 GLU A C 1
ATOM 1656 O O . GLU A 1 197 ? 14.156 15.433 4.266 1.00 58.69 197 GLU A O 1
ATOM 1661 N N . SER A 1 198 ? 14.958 16.314 2.359 1.00 57.81 198 SER A N 1
ATOM 1662 C CA . SER A 1 198 ? 14.022 17.430 2.280 1.00 57.81 198 SER A CA 1
ATOM 1663 C C . SER A 1 198 ? 12.910 17.029 1.322 1.00 57.81 198 SER A C 1
ATOM 1665 O O . SER A 1 198 ? 13.145 16.954 0.117 1.00 57.81 198 SER A O 1
ATOM 1667 N N . TRP A 1 199 ? 11.735 16.763 1.871 1.00 70.81 199 TRP A N 1
ATOM 1668 C CA . TRP A 1 199 ? 10.538 16.434 1.112 1.00 70.81 199 TRP A CA 1
ATOM 1669 C C . TRP A 1 199 ? 10.109 17.595 0.219 1.00 70.81 199 TRP A C 1
ATOM 1671 O O . TRP A 1 199 ? 9.993 18.734 0.690 1.00 70.81 199 TRP A O 1
ATOM 1681 N N . ASP A 1 200 ? 9.883 17.316 -1.062 1.00 77.81 200 ASP A N 1
ATOM 1682 C CA . ASP A 1 200 ? 9.366 18.299 -1.997 1.00 77.81 200 ASP A CA 1
ATOM 1683 C C . ASP A 1 200 ? 7.836 18.374 -1.926 1.00 77.81 200 ASP A C 1
ATOM 1685 O O . ASP A 1 200 ? 7.120 17.455 -2.322 1.00 77.81 200 ASP A O 1
ATOM 1689 N N . LYS A 1 201 ? 7.326 19.508 -1.447 1.00 76.12 201 LYS A N 1
ATOM 1690 C CA . LYS A 1 201 ? 5.887 19.788 -1.347 1.00 76.12 201 LYS A CA 1
ATOM 1691 C C . LYS A 1 201 ? 5.270 20.252 -2.676 1.00 76.12 201 LYS A C 1
ATOM 1693 O O . LYS A 1 201 ? 4.107 20.620 -2.719 1.00 76.12 201 LYS A O 1
ATOM 1698 N N . SER A 1 202 ? 6.015 20.306 -3.772 1.00 89.00 202 SER A N 1
ATOM 1699 C CA . SER A 1 202 ? 5.491 20.768 -5.066 1.00 89.00 202 SER A CA 1
ATOM 1700 C C . SER A 1 202 ? 4.965 19.650 -5.967 1.00 89.00 202 SER A C 1
ATOM 1702 O O . SER A 1 202 ? 4.463 19.939 -7.053 1.00 89.00 202 SER A O 1
ATOM 1704 N N . GLY A 1 203 ? 5.068 18.390 -5.538 1.00 92.06 203 GLY A N 1
ATOM 1705 C CA . GLY A 1 203 ? 4.652 17.257 -6.354 1.00 92.06 203 GLY A CA 1
ATOM 1706 C C . GLY A 1 203 ? 3.142 17.023 -6.415 1.00 92.06 203 GLY A C 1
ATOM 1707 O O . GLY A 1 203 ? 2.334 17.778 -5.865 1.00 92.06 203 GLY A O 1
ATOM 1708 N N . TYR A 1 204 ? 2.762 15.995 -7.171 1.00 95.00 204 TYR A N 1
ATOM 1709 C CA . TYR A 1 204 ? 1.375 15.752 -7.552 1.00 95.00 204 TYR A CA 1
ATOM 1710 C C . TYR A 1 204 ? 0.539 15.248 -6.371 1.00 95.00 204 TYR A C 1
ATOM 1712 O O . TYR A 1 204 ? 0.943 14.337 -5.648 1.00 95.00 204 TYR A O 1
ATOM 1720 N N . LYS A 1 205 ? -0.655 15.825 -6.205 1.00 96.12 205 LYS A N 1
ATOM 1721 C CA . LYS A 1 205 ? -1.647 15.402 -5.214 1.00 96.12 205 LYS A CA 1
ATOM 1722 C C . LYS A 1 205 ? -2.799 14.678 -5.890 1.00 96.12 205 LYS A C 1
ATOM 1724 O O . LYS A 1 205 ? -3.364 15.186 -6.859 1.00 96.12 205 LYS A O 1
ATOM 1729 N N . ILE A 1 206 ? -3.207 13.552 -5.320 1.00 97.25 206 ILE A N 1
ATOM 1730 C CA . ILE A 1 206 ? -4.387 12.809 -5.757 1.00 97.25 206 ILE A CA 1
ATOM 1731 C C . ILE A 1 206 ? -5.199 12.361 -4.548 1.00 97.25 206 ILE A C 1
ATOM 1733 O O . ILE A 1 206 ? -4.664 11.875 -3.555 1.00 97.25 206 ILE A O 1
ATOM 1737 N N . VAL A 1 207 ? -6.510 12.564 -4.628 1.00 97.94 207 VAL A N 1
ATOM 1738 C CA . VAL A 1 207 ? -7.440 12.192 -3.560 1.00 97.94 207 VAL A CA 1
ATOM 1739 C C . VAL A 1 207 ? -8.027 10.809 -3.812 1.00 97.94 207 VAL A C 1
ATOM 1741 O O . VAL A 1 207 ? -8.111 10.365 -4.956 1.00 97.94 207 VAL A O 1
ATOM 1744 N N . TYR A 1 208 ? -8.472 10.153 -2.744 1.00 97.38 208 TYR A N 1
ATOM 1745 C CA . TYR A 1 208 ? -8.874 8.744 -2.723 1.00 97.38 208 TYR A CA 1
ATOM 1746 C C . TYR A 1 208 ? -9.887 8.298 -3.796 1.00 97.38 208 TYR A C 1
ATOM 1748 O O . TYR A 1 208 ? -9.928 7.134 -4.172 1.00 97.38 208 TYR A O 1
ATOM 1756 N N . ASN A 1 209 ? -10.711 9.214 -4.310 1.00 96.88 209 ASN A N 1
ATOM 1757 C CA . ASN A 1 209 ? -11.737 8.925 -5.317 1.00 96.88 209 ASN A CA 1
ATOM 1758 C C . ASN A 1 209 ? -11.301 9.232 -6.763 1.00 96.88 209 ASN A C 1
ATOM 1760 O O . ASN A 1 209 ? -12.149 9.376 -7.649 1.00 96.88 209 ASN A O 1
ATOM 1764 N N . LYS A 1 210 ? -9.996 9.407 -6.993 1.00 98.25 210 LYS A N 1
ATOM 1765 C CA . LYS A 1 210 ? -9.409 9.717 -8.307 1.00 98.25 210 LYS A CA 1
ATOM 1766 C C . LYS A 1 210 ? -8.508 8.619 -8.860 1.00 98.25 210 LYS A C 1
ATOM 1768 O O . LYS A 1 210 ? -7.958 8.810 -9.937 1.00 98.25 210 LYS A O 1
ATOM 1773 N N . TYR A 1 211 ? -8.396 7.497 -8.163 1.00 98.50 211 TYR A N 1
ATOM 1774 C CA . TYR A 1 211 ? -7.652 6.324 -8.601 1.00 98.50 211 TYR A CA 1
ATOM 1775 C C . TYR A 1 211 ? -8.518 5.066 -8.530 1.00 98.50 211 TYR A C 1
ATOM 1777 O O . TYR A 1 211 ? -9.625 5.087 -7.986 1.00 98.50 211 TYR A O 1
ATOM 1785 N N . ILE A 1 212 ? -8.015 3.975 -9.098 1.00 98.75 212 ILE A N 1
ATOM 1786 C CA . ILE A 1 212 ? -8.678 2.674 -9.083 1.00 98.75 212 ILE A CA 1
ATOM 1787 C C . ILE A 1 212 ? -8.420 2.017 -7.727 1.00 98.75 212 ILE A C 1
ATOM 1789 O O . ILE A 1 212 ? -7.277 1.932 -7.282 1.00 98.75 212 ILE A O 1
ATOM 1793 N N . LEU A 1 213 ? -9.481 1.558 -7.066 1.00 98.62 213 LEU A N 1
ATOM 1794 C CA . LEU A 1 213 ? -9.395 0.777 -5.836 1.00 98.62 213 LEU A CA 1
ATOM 1795 C C . LEU A 1 213 ? -9.843 -0.658 -6.141 1.00 98.62 213 LEU A C 1
ATOM 1797 O O . LEU A 1 213 ? -10.990 -0.877 -6.528 1.00 98.62 213 LEU A O 1
ATOM 1801 N N . GLU A 1 214 ? -8.940 -1.624 -5.993 1.00 98.62 214 GLU A N 1
ATOM 1802 C CA . GLU A 1 214 ? -9.172 -3.020 -6.385 1.00 98.62 214 GLU A CA 1
ATOM 1803 C C . GLU A 1 214 ? -8.882 -3.981 -5.227 1.00 98.62 214 GLU A C 1
ATOM 1805 O O . GLU A 1 214 ? -7.879 -3.857 -4.529 1.00 98.62 214 GLU A O 1
ATOM 1810 N N . GLU A 1 215 ? -9.773 -4.943 -4.989 1.00 98.56 215 GLU A N 1
ATOM 1811 C CA . GLU A 1 215 ? -9.614 -5.894 -3.887 1.00 98.56 215 GLU A CA 1
ATOM 1812 C C . GLU A 1 215 ? -8.588 -6.983 -4.236 1.00 98.56 215 GLU A C 1
ATOM 1814 O O . GLU A 1 215 ? -8.660 -7.619 -5.290 1.00 98.56 215 GLU A O 1
ATOM 1819 N N . ILE A 1 216 ? -7.678 -7.278 -3.306 1.00 98.50 216 ILE A N 1
ATOM 1820 C CA . ILE A 1 216 ? -6.815 -8.461 -3.342 1.00 98.50 216 ILE A CA 1
ATOM 1821 C C . ILE A 1 216 ? -7.678 -9.678 -3.002 1.00 98.50 216 ILE A C 1
ATOM 1823 O O . ILE A 1 216 ? -7.794 -10.099 -1.849 1.00 98.50 216 ILE A O 1
ATOM 1827 N N . THR A 1 217 ? -8.312 -10.232 -4.031 1.00 98.31 217 THR A N 1
ATOM 1828 C CA . THR A 1 217 ? -9.135 -11.440 -3.932 1.00 98.31 217 THR A CA 1
ATOM 1829 C C . THR A 1 217 ? -8.286 -12.714 -3.960 1.00 98.31 217 THR A C 1
ATOM 1831 O O . THR A 1 217 ? -7.106 -12.714 -4.311 1.00 98.31 217 THR A O 1
ATOM 1834 N N . PHE A 1 218 ? -8.908 -13.852 -3.649 1.00 97.88 218 PHE A N 1
ATOM 1835 C CA . PHE A 1 218 ? -8.266 -15.158 -3.809 1.00 97.88 218 PHE A CA 1
ATOM 1836 C C . PHE A 1 218 ? -7.857 -15.439 -5.266 1.00 97.88 218 PHE A C 1
ATOM 1838 O O . PHE A 1 218 ? -6.799 -16.016 -5.504 1.00 97.88 218 PHE A O 1
ATOM 1845 N N . ASP A 1 219 ? -8.657 -15.000 -6.241 1.00 98.12 219 ASP A N 1
ATOM 1846 C CA . ASP A 1 219 ? -8.339 -15.162 -7.664 1.00 98.12 219 ASP A CA 1
ATOM 1847 C C . ASP A 1 219 ? -7.133 -14.307 -8.071 1.00 98.12 219 ASP A C 1
ATOM 1849 O O . ASP A 1 219 ? -6.267 -14.792 -8.803 1.00 98.12 219 ASP A O 1
ATOM 1853 N N . PHE A 1 220 ? -7.028 -13.087 -7.530 1.00 98.31 220 PHE A N 1
ATOM 1854 C CA . PHE A 1 220 ? -5.850 -12.235 -7.698 1.00 98.31 220 PHE A CA 1
ATOM 1855 C C . PHE A 1 220 ? -4.586 -12.944 -7.194 1.00 98.31 220 PHE A C 1
ATOM 1857 O O . PHE A 1 220 ? -3.609 -13.057 -7.926 1.00 98.31 220 PHE A O 1
ATOM 1864 N N . ILE A 1 221 ? -4.620 -13.497 -5.977 1.00 98.38 221 ILE A N 1
ATOM 1865 C CA . ILE A 1 221 ? -3.487 -14.231 -5.384 1.00 98.38 221 ILE A CA 1
ATOM 1866 C C . ILE A 1 221 ? -3.137 -15.477 -6.215 1.00 98.38 221 ILE A C 1
ATOM 1868 O O . ILE A 1 221 ? -1.970 -15.723 -6.526 1.00 98.38 221 ILE A O 1
ATOM 1872 N N . ASN A 1 222 ? -4.140 -16.257 -6.629 1.00 97.81 222 ASN A N 1
ATOM 1873 C CA . ASN A 1 222 ? -3.925 -17.476 -7.414 1.00 97.81 222 ASN A CA 1
ATOM 1874 C C . ASN A 1 222 ? -3.303 -17.218 -8.784 1.00 97.81 222 ASN A C 1
ATOM 1876 O O . ASN A 1 222 ? -2.659 -18.115 -9.336 1.00 97.81 222 ASN A O 1
ATOM 1880 N N . TYR A 1 223 ? -3.462 -16.013 -9.332 1.00 97.75 223 TYR A N 1
ATOM 1881 C CA . TYR A 1 223 ? -2.827 -15.631 -10.586 1.00 97.75 223 TYR A CA 1
ATOM 1882 C C . TYR A 1 223 ? -1.294 -15.752 -10.517 1.00 97.75 223 TYR A C 1
ATOM 1884 O O . TYR A 1 223 ? -0.661 -16.166 -11.491 1.00 97.75 223 TYR A O 1
ATOM 1892 N N . PHE A 1 224 ? -0.708 -15.503 -9.341 1.00 97.56 224 PHE A N 1
ATOM 1893 C CA . PHE A 1 224 ? 0.728 -15.633 -9.076 1.00 97.56 224 PHE A CA 1
ATOM 1894 C C . PHE A 1 224 ? 1.179 -17.085 -8.857 1.00 97.56 224 PHE A C 1
ATOM 1896 O O . PHE A 1 224 ? 2.369 -17.342 -8.717 1.00 97.56 224 PHE A O 1
ATOM 1903 N N . LYS A 1 225 ? 0.261 -18.065 -8.854 1.00 96.62 225 LYS A N 1
ATOM 1904 C CA . LYS A 1 225 ? 0.560 -19.513 -8.793 1.00 96.62 225 LYS A CA 1
ATOM 1905 C C . LYS A 1 225 ? 1.450 -19.924 -7.608 1.00 96.62 225 LYS A C 1
ATOM 1907 O O . LYS A 1 225 ? 2.204 -20.889 -7.709 1.00 96.62 225 LYS A O 1
ATOM 1912 N N . GLY A 1 226 ? 1.337 -19.214 -6.485 1.00 96.25 226 GLY A N 1
ATOM 1913 C CA . GLY A 1 226 ? 2.133 -19.462 -5.279 1.00 96.25 226 GLY A CA 1
ATOM 1914 C C . GLY A 1 226 ? 3.556 -18.902 -5.328 1.00 96.25 226 GLY A C 1
ATOM 1915 O O . GLY A 1 226 ? 4.342 -19.201 -4.431 1.00 96.25 226 GLY A O 1
ATOM 1916 N N . ALA A 1 227 ? 3.895 -18.105 -6.347 1.00 96.88 227 ALA A N 1
ATOM 1917 C CA . ALA A 1 227 ? 5.109 -17.307 -6.328 1.00 96.88 227 ALA A CA 1
ATOM 1918 C C . ALA A 1 227 ? 5.068 -16.363 -5.122 1.00 96.88 227 ALA A C 1
ATOM 1920 O O . ALA A 1 227 ? 4.033 -15.766 -4.822 1.00 96.88 227 ALA A O 1
ATOM 1921 N N . ILE A 1 228 ? 6.200 -16.252 -4.427 1.00 96.94 228 ILE A N 1
ATOM 1922 C CA . ILE A 1 228 ? 6.334 -15.384 -3.250 1.00 96.94 228 ILE A CA 1
ATOM 1923 C C . ILE A 1 228 ? 6.877 -13.995 -3.600 1.00 96.94 228 ILE A C 1
ATOM 1925 O O . ILE A 1 228 ? 6.796 -13.076 -2.789 1.00 96.94 228 ILE A O 1
ATOM 1929 N N . THR A 1 229 ? 7.440 -13.855 -4.799 1.00 96.69 229 THR A N 1
ATOM 1930 C CA . THR A 1 229 ? 8.012 -12.640 -5.384 1.00 96.69 229 THR A CA 1
ATOM 1931 C C . THR A 1 229 ? 7.942 -12.741 -6.916 1.00 96.69 229 THR A C 1
ATOM 1933 O O . THR A 1 229 ? 7.550 -13.780 -7.446 1.00 96.69 229 THR A O 1
ATOM 1936 N N . LEU A 1 230 ? 8.355 -11.693 -7.631 1.00 97.19 230 LEU A N 1
ATOM 1937 C CA . LEU A 1 230 ? 8.459 -11.677 -9.095 1.00 97.19 230 LEU A CA 1
ATOM 1938 C C . LEU A 1 230 ? 9.639 -12.543 -9.573 1.00 97.19 230 LEU A C 1
ATOM 1940 O O . LEU A 1 230 ? 10.796 -12.118 -9.519 1.00 97.19 230 LEU A O 1
ATOM 1944 N N . GLU A 1 231 ? 9.361 -13.761 -10.043 1.00 96.44 231 GLU A N 1
ATOM 1945 C CA . GLU A 1 231 ? 10.371 -14.787 -10.336 1.00 96.44 231 GLU A CA 1
ATOM 1946 C C . GLU A 1 231 ? 11.251 -14.462 -11.552 1.00 96.44 231 GLU A C 1
ATOM 1948 O O . GLU A 1 231 ? 12.384 -14.939 -11.650 1.00 96.44 231 GLU A O 1
ATOM 1953 N N . LYS A 1 232 ? 10.752 -13.657 -12.499 1.00 96.56 232 LYS A N 1
ATOM 1954 C CA . LYS A 1 232 ? 11.494 -13.262 -13.711 1.00 96.56 232 LYS A CA 1
ATOM 1955 C C . LYS A 1 232 ? 12.205 -11.924 -13.578 1.00 96.56 232 LYS A C 1
ATOM 1957 O O . LYS A 1 232 ? 12.818 -11.444 -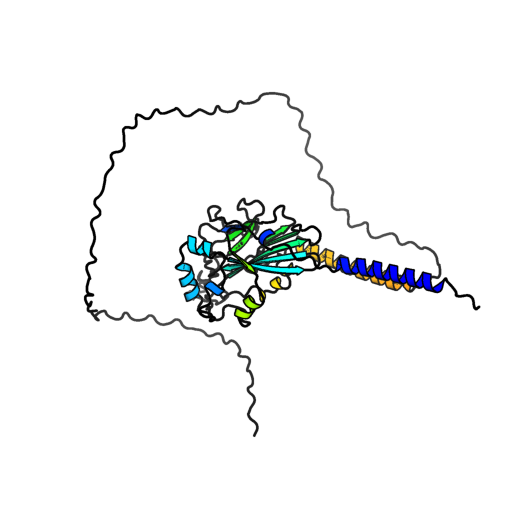14.537 1.00 96.56 232 LYS A O 1
ATOM 1962 N N . SER A 1 233 ? 12.133 -11.318 -12.404 1.00 95.69 233 SER A N 1
ATOM 1963 C CA . SER A 1 233 ? 12.807 -10.066 -12.112 1.00 95.69 233 SER A CA 1
ATOM 1964 C C . SER A 1 233 ? 14.173 -10.335 -11.494 1.00 95.69 233 SER A C 1
ATOM 1966 O O . SER A 1 233 ? 14.291 -10.932 -10.428 1.00 95.69 233 SER A O 1
ATOM 1968 N N . SER A 1 234 ? 15.232 -9.909 -12.180 1.00 90.94 234 SER A N 1
ATOM 1969 C CA . SER A 1 234 ? 16.597 -10.111 -11.698 1.00 90.94 234 SER A CA 1
ATOM 1970 C C . SER A 1 234 ? 16.893 -9.246 -10.476 1.00 90.94 234 SER A C 1
ATOM 1972 O O . SER A 1 234 ? 16.475 -8.092 -10.411 1.00 90.94 234 SER A O 1
ATOM 1974 N N . GLU A 1 235 ? 17.714 -9.750 -9.562 1.00 89.81 235 GLU A N 1
ATOM 1975 C CA . GLU A 1 235 ? 18.261 -8.930 -8.486 1.00 89.81 235 GLU A CA 1
ATOM 1976 C C . GLU A 1 235 ? 19.199 -7.869 -9.069 1.00 89.81 235 GLU A C 1
ATOM 1978 O O . GLU A 1 235 ? 20.157 -8.186 -9.776 1.00 89.81 235 GLU A O 1
ATOM 1983 N N . LEU A 1 236 ? 18.933 -6.597 -8.773 1.00 84.25 236 LEU A N 1
ATOM 1984 C CA . LEU A 1 236 ? 19.776 -5.495 -9.248 1.00 84.25 236 LEU A CA 1
ATOM 1985 C C . LEU A 1 236 ? 20.957 -5.203 -8.312 1.00 84.25 236 LEU A C 1
ATOM 1987 O O . LEU A 1 236 ? 21.883 -4.476 -8.689 1.00 84.25 236 LEU A O 1
ATOM 1991 N N . GLY A 1 237 ? 20.947 -5.806 -7.118 1.00 67.88 237 GLY A N 1
ATOM 1992 C CA . GLY A 1 237 ? 21.941 -5.594 -6.072 1.00 67.88 237 GLY A CA 1
ATOM 1993 C C . GLY A 1 237 ? 21.820 -4.213 -5.421 1.00 67.88 237 GLY A C 1
ATOM 1994 O O . GLY A 1 237 ? 21.491 -3.224 -6.079 1.00 67.88 237 GLY A O 1
ATOM 1995 N N . ILE A 1 238 ? 22.202 -4.078 -4.145 1.00 65.31 238 ILE A N 1
ATOM 1996 C CA . ILE A 1 238 ? 22.606 -2.754 -3.663 1.00 65.31 238 ILE A CA 1
ATOM 1997 C C . ILE A 1 238 ? 23.942 -2.444 -4.310 1.00 65.31 238 ILE A C 1
ATOM 1999 O O . ILE A 1 238 ? 24.989 -3.002 -3.978 1.00 65.31 238 ILE A O 1
ATOM 2003 N N . ASN A 1 239 ? 23.918 -1.502 -5.241 1.00 52.19 239 ASN A N 1
ATOM 2004 C CA . ASN A 1 239 ? 25.129 -0.925 -5.781 1.00 52.19 239 ASN A CA 1
ATOM 2005 C C . ASN A 1 239 ? 25.711 0.021 -4.704 1.00 52.19 239 ASN A C 1
ATOM 2007 O O . ASN A 1 239 ? 25.602 1.242 -4.751 1.00 52.19 239 ASN A O 1
ATOM 2011 N N . LEU A 1 240 ? 26.350 -0.581 -3.696 1.00 53.72 240 LEU A N 1
ATOM 2012 C CA . LEU A 1 240 ? 27.108 0.063 -2.617 1.00 53.72 240 LEU A CA 1
ATOM 2013 C C . LEU A 1 240 ? 28.401 0.716 -3.141 1.00 53.72 240 LEU A C 1
ATOM 2015 O O . LEU A 1 240 ? 29.359 0.891 -2.398 1.00 53.72 240 LEU A O 1
ATOM 2019 N N . PHE A 1 241 ? 28.453 1.100 -4.421 1.00 45.38 241 PHE A N 1
ATOM 2020 C CA . PHE A 1 241 ? 29.535 1.907 -4.969 1.00 45.38 241 PHE A CA 1
ATOM 2021 C C . PHE A 1 241 ? 29.358 3.384 -4.569 1.00 45.38 241 PHE A C 1
ATOM 2023 O O . PHE A 1 241 ? 29.253 4.263 -5.423 1.00 45.38 241 PHE A O 1
ATOM 2030 N N . GLU A 1 242 ? 29.387 3.667 -3.269 1.00 46.16 242 GLU A N 1
ATOM 2031 C CA . GLU A 1 242 ? 30.532 4.433 -2.789 1.00 46.16 242 GLU A CA 1
ATOM 2032 C C . GLU A 1 242 ? 31.635 3.406 -2.531 1.00 46.16 242 GLU A C 1
ATOM 2034 O O . GLU A 1 242 ? 31.640 2.707 -1.523 1.00 46.16 242 GLU A O 1
ATOM 2039 N N . LEU A 1 243 ? 32.531 3.253 -3.508 1.00 47.12 243 LEU A N 1
ATOM 2040 C CA . LEU A 1 243 ? 33.703 2.387 -3.440 1.00 47.12 243 LEU A CA 1
ATOM 2041 C C . LEU A 1 243 ? 34.347 2.409 -2.044 1.00 47.12 243 LEU A C 1
ATOM 2043 O O . LEU A 1 243 ? 35.059 3.357 -1.702 1.00 47.12 243 LEU A O 1
ATOM 2047 N N . ILE A 1 244 ? 34.215 1.332 -1.268 1.00 51.78 244 ILE A N 1
ATOM 2048 C CA . ILE A 1 244 ? 35.115 1.144 -0.132 1.00 51.78 244 ILE A CA 1
ATOM 2049 C C . ILE A 1 244 ? 36.451 0.682 -0.717 1.00 51.78 244 ILE A C 1
ATOM 2051 O O . ILE A 1 244 ? 36.707 -0.508 -0.897 1.00 51.78 244 ILE A O 1
ATOM 2055 N N . ARG A 1 245 ? 37.322 1.640 -1.051 1.00 52.03 245 ARG A N 1
ATOM 2056 C CA . ARG A 1 245 ? 38.717 1.351 -1.403 1.00 52.03 245 ARG A CA 1
ATOM 2057 C C . ARG A 1 245 ? 39.463 0.919 -0.149 1.00 52.03 245 ARG A C 1
ATOM 2059 O O . ARG A 1 245 ? 40.087 1.727 0.536 1.00 52.03 245 ARG A O 1
ATOM 2066 N N . ILE A 1 246 ? 39.474 -0.379 0.125 1.00 58.88 246 ILE A N 1
ATOM 2067 C CA . ILE A 1 246 ? 40.380 -0.948 1.122 1.00 58.88 246 ILE A CA 1
ATOM 2068 C C . ILE A 1 246 ? 41.677 -1.303 0.398 1.00 58.88 246 ILE A C 1
ATOM 2070 O O . ILE A 1 246 ? 41.735 -2.251 -0.382 1.00 58.88 246 ILE A O 1
ATOM 2074 N N . LYS A 1 247 ? 42.736 -0.519 0.636 1.00 68.00 247 LYS A N 1
ATOM 2075 C CA . LYS A 1 247 ? 44.075 -0.732 0.046 1.00 68.00 247 LYS A CA 1
ATOM 2076 C C . LYS A 1 247 ? 44.090 -0.764 -1.495 1.00 68.00 247 LYS A C 1
ATOM 2078 O O . LYS A 1 247 ? 44.833 -1.538 -2.090 1.00 68.00 247 LYS A O 1
ATOM 2083 N N . GLY A 1 248 ? 43.265 0.062 -2.140 1.00 68.56 248 GLY A N 1
ATOM 2084 C CA . GLY A 1 248 ? 43.227 0.174 -3.605 1.00 68.56 248 GLY A CA 1
ATOM 2085 C C . GLY A 1 248 ? 42.542 -0.989 -4.329 1.00 68.56 248 GLY A C 1
ATOM 2086 O O . GLY A 1 248 ? 42.586 -1.025 -5.553 1.00 68.56 248 GLY A O 1
ATOM 2087 N N . LYS A 1 249 ? 41.904 -1.914 -3.600 1.00 44.62 249 LYS A N 1
ATOM 2088 C CA . LYS A 1 249 ? 41.032 -2.944 -4.173 1.00 44.62 249 LYS A CA 1
ATOM 2089 C C . LYS A 1 249 ? 39.572 -2.549 -4.006 1.00 44.62 249 LYS A C 1
ATOM 2091 O O . LYS A 1 249 ? 39.187 -2.005 -2.969 1.00 44.62 249 LYS A O 1
ATOM 2096 N N . GLU A 1 250 ? 38.798 -2.810 -5.046 1.00 51.47 250 GLU A N 1
ATOM 2097 C CA . GLU A 1 250 ? 37.359 -2.572 -5.101 1.00 51.47 250 GLU A CA 1
ATOM 2098 C C . GLU A 1 250 ? 36.652 -3.836 -4.591 1.00 51.47 250 GLU A C 1
ATOM 2100 O O . GLU A 1 250 ? 37.024 -4.947 -4.969 1.00 51.47 250 GLU A O 1
ATOM 2105 N N . PHE A 1 251 ? 35.686 -3.680 -3.685 1.00 50.59 251 PHE A N 1
ATOM 2106 C CA . PHE A 1 251 ? 34.925 -4.788 -3.104 1.00 50.59 251 PHE A CA 1
ATOM 2107 C C . PHE A 1 251 ? 33.444 -4.617 -3.444 1.00 50.59 251 PHE A C 1
ATOM 2109 O O . PHE A 1 251 ? 32.889 -3.540 -3.238 1.00 50.59 251 PHE A O 1
ATOM 2116 N N . TYR A 1 252 ? 32.818 -5.686 -3.939 1.00 52.41 252 TYR A N 1
ATOM 2117 C CA . TYR A 1 252 ? 31.389 -5.749 -4.238 1.00 52.41 252 TYR A CA 1
ATOM 2118 C C . TYR A 1 252 ? 30.690 -6.627 -3.195 1.00 52.41 252 TYR A C 1
ATOM 2120 O O . TYR A 1 252 ? 31.137 -7.746 -2.939 1.00 52.41 252 TYR A O 1
ATOM 2128 N N . ILE A 1 253 ? 29.618 -6.120 -2.584 1.00 55.81 253 ILE A N 1
ATOM 2129 C CA . ILE A 1 253 ? 28.776 -6.880 -1.653 1.00 55.81 253 ILE A CA 1
ATOM 2130 C C . ILE A 1 253 ? 27.383 -6.974 -2.290 1.00 55.81 253 ILE A C 1
ATOM 2132 O O . ILE A 1 253 ? 26.675 -5.968 -2.295 1.00 55.81 253 ILE A O 1
ATOM 2136 N N . PRO A 1 254 ? 26.984 -8.136 -2.836 1.00 52.91 254 PRO A N 1
ATOM 2137 C CA . PRO A 1 254 ? 25.642 -8.343 -3.368 1.00 52.91 254 PRO A CA 1
ATOM 2138 C C . PRO A 1 254 ? 24.673 -8.531 -2.198 1.00 52.91 254 PRO A C 1
ATOM 2140 O O . PRO A 1 254 ? 24.405 -9.647 -1.764 1.00 52.91 254 PRO A O 1
ATOM 2143 N N . PHE A 1 255 ? 24.209 -7.436 -1.610 1.00 59.16 255 PHE A N 1
ATOM 2144 C CA . PHE A 1 255 ? 23.177 -7.478 -0.578 1.00 59.16 255 PHE A CA 1
ATOM 2145 C C . PHE A 1 255 ? 22.045 -6.552 -0.999 1.00 59.16 255 PHE A C 1
ATOM 2147 O O . PHE A 1 255 ? 22.338 -5.422 -1.347 1.00 59.16 255 PHE A O 1
ATOM 2154 N N . GLY A 1 256 ? 20.790 -7.007 -0.978 1.00 68.25 256 GLY A N 1
ATOM 2155 C CA . GLY A 1 256 ? 19.606 -6.216 -1.353 1.00 68.25 256 GLY A CA 1
ATOM 2156 C C . GLY A 1 256 ? 19.404 -6.028 -2.864 1.00 68.25 256 GLY A C 1
ATOM 2157 O O . GLY A 1 256 ? 20.196 -6.508 -3.667 1.00 68.25 256 GLY A O 1
ATOM 2158 N N . GLY A 1 257 ? 18.328 -5.339 -3.252 1.00 78.31 257 GLY A N 1
ATOM 2159 C CA . GLY A 1 257 ? 17.955 -5.143 -4.660 1.00 78.31 257 GLY A CA 1
ATOM 2160 C C . GLY A 1 257 ? 17.181 -6.312 -5.293 1.00 78.31 257 GLY A C 1
ATOM 2161 O O . GLY A 1 257 ? 16.975 -6.319 -6.508 1.00 78.31 257 GLY A O 1
ATOM 2162 N N . SER A 1 258 ? 16.780 -7.307 -4.495 1.00 87.50 258 SER A N 1
ATOM 2163 C CA . SER A 1 258 ? 15.848 -8.358 -4.913 1.00 87.50 258 SER A CA 1
ATOM 2164 C C . SER A 1 258 ? 14.415 -7.807 -4.938 1.00 87.50 258 SER A C 1
ATOM 2166 O O . SER A 1 258 ? 14.087 -6.972 -4.089 1.00 87.50 258 SER A O 1
ATOM 2168 N N . PRO A 1 259 ? 13.554 -8.274 -5.856 1.00 91.44 259 PRO A N 1
ATOM 2169 C CA . PRO A 1 259 ? 12.134 -7.944 -5.834 1.00 91.44 259 PRO A CA 1
ATOM 2170 C C . PRO A 1 259 ? 11.501 -8.327 -4.483 1.00 91.44 259 PRO A C 1
ATOM 2172 O O . PRO A 1 259 ? 11.764 -9.428 -3.975 1.00 91.44 259 PRO A O 1
ATOM 2175 N N . PRO A 1 260 ? 10.692 -7.448 -3.869 1.00 91.94 260 PRO A N 1
ATOM 2176 C CA . PRO A 1 260 ? 10.121 -7.708 -2.557 1.00 91.94 260 PRO A CA 1
ATOM 2177 C C . PRO A 1 260 ? 9.067 -8.811 -2.613 1.00 91.94 260 PRO A C 1
ATOM 2179 O O . PRO A 1 260 ? 8.465 -9.084 -3.650 1.00 91.94 260 PRO A O 1
ATOM 2182 N N . THR A 1 261 ? 8.811 -9.425 -1.461 1.00 95.44 261 THR A N 1
ATOM 2183 C CA . THR A 1 261 ? 7.732 -10.404 -1.325 1.00 95.44 261 THR A CA 1
ATOM 2184 C C . THR A 1 261 ? 6.372 -9.763 -1.582 1.00 95.44 261 THR A C 1
ATOM 2186 O O . THR A 1 261 ? 6.128 -8.633 -1.143 1.00 95.44 261 THR A O 1
ATOM 2189 N N . HIS A 1 262 ? 5.466 -10.501 -2.222 1.00 97.38 262 HIS A N 1
ATOM 2190 C CA . HIS A 1 262 ? 4.097 -10.041 -2.453 1.00 97.38 262 HIS A CA 1
ATOM 2191 C C . HIS A 1 262 ? 3.373 -9.685 -1.153 1.00 97.38 262 HIS A C 1
ATOM 2193 O O . HIS A 1 262 ? 3.658 -10.257 -0.101 1.00 97.38 262 HIS A O 1
ATOM 2199 N N . ALA A 1 263 ? 2.401 -8.772 -1.243 1.00 96.69 263 ALA A N 1
ATOM 2200 C CA . ALA A 1 263 ? 1.604 -8.300 -0.112 1.00 96.69 263 ALA A CA 1
ATOM 2201 C C . ALA A 1 263 ? 1.084 -9.442 0.782 1.00 96.69 263 ALA A C 1
ATOM 2203 O O . ALA A 1 263 ? 1.329 -9.430 1.984 1.00 96.69 263 ALA A O 1
ATOM 2204 N N . TRP A 1 264 ? 0.445 -10.464 0.200 1.00 97.75 264 TRP A N 1
ATOM 2205 C CA . TRP A 1 264 ? -0.155 -11.593 0.935 1.00 97.75 264 TRP A CA 1
ATOM 2206 C C . TRP A 1 264 ? 0.848 -12.563 1.569 1.00 97.75 264 TRP A C 1
ATOM 2208 O O . TRP A 1 264 ? 0.472 -13.339 2.447 1.00 97.75 264 TRP A O 1
ATOM 2218 N N . GLU A 1 265 ? 2.116 -12.506 1.165 1.00 97.12 265 GLU A N 1
ATOM 2219 C CA . GLU A 1 265 ? 3.198 -13.288 1.772 1.00 97.12 265 GLU A CA 1
ATOM 2220 C C . GLU A 1 265 ? 3.848 -12.556 2.955 1.00 97.12 265 GLU A C 1
ATOM 2222 O O . GLU A 1 265 ? 4.601 -13.149 3.730 1.00 97.12 265 GLU A O 1
ATOM 2227 N N . GLN A 1 266 ? 3.562 -11.262 3.130 1.00 94.81 266 GLN A N 1
ATOM 2228 C CA . GLN A 1 266 ? 4.049 -10.507 4.278 1.00 94.81 266 GLN A CA 1
ATOM 2229 C C . GLN A 1 266 ? 3.267 -10.904 5.533 1.00 94.81 266 GLN A C 1
ATOM 2231 O O . GLN A 1 266 ? 2.040 -11.003 5.530 1.00 94.81 266 GLN A O 1
ATOM 2236 N N . SER A 1 267 ? 3.963 -11.088 6.657 1.00 94.69 267 SER A N 1
ATOM 2237 C CA . SER A 1 267 ? 3.320 -11.509 7.910 1.00 94.69 267 SER A CA 1
ATOM 2238 C C . SER A 1 267 ? 2.265 -10.513 8.402 1.00 94.69 267 SER A C 1
ATOM 2240 O O . SER A 1 267 ? 1.250 -10.921 8.968 1.00 94.69 267 SER A O 1
ATOM 2242 N N . SER A 1 268 ? 2.457 -9.219 8.124 1.00 94.31 268 SER A N 1
ATOM 2243 C CA . SER A 1 268 ? 1.500 -8.149 8.417 1.00 94.31 268 SER A CA 1
ATOM 2244 C C . SER A 1 268 ? 0.167 -8.304 7.686 1.00 94.31 268 SER A C 1
ATOM 2246 O O . SER A 1 268 ? -0.843 -7.849 8.212 1.00 94.31 268 SER A O 1
ATOM 2248 N N . TYR A 1 269 ? 0.127 -8.985 6.538 1.00 96.62 269 TYR A N 1
ATOM 2249 C CA . TYR A 1 269 ? -1.119 -9.223 5.808 1.00 96.62 269 TYR A CA 1
ATOM 2250 C C . TYR A 1 269 ? -2.111 -10.046 6.632 1.00 96.62 269 TYR A C 1
ATOM 2252 O O . TYR A 1 269 ? -3.297 -9.740 6.681 1.00 96.62 269 TYR A O 1
ATOM 2260 N N . ASN A 1 270 ? -1.614 -11.068 7.336 1.00 96.31 270 ASN A N 1
ATOM 2261 C CA . ASN A 1 270 ? -2.434 -11.927 8.192 1.00 96.31 270 ASN A CA 1
ATOM 2262 C C . ASN A 1 270 ? -2.399 -11.510 9.671 1.00 96.31 270 ASN A C 1
ATOM 2264 O O . ASN A 1 270 ? -3.289 -11.884 10.436 1.00 96.31 270 ASN A O 1
ATOM 2268 N N . ASN A 1 271 ? -1.38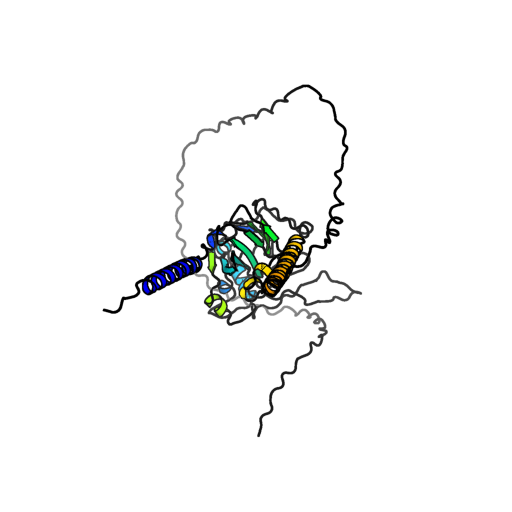8 -10.748 10.091 1.00 96.12 271 ASN A N 1
ATOM 2269 C CA . ASN A 1 271 ? -1.235 -10.247 11.453 1.00 96.12 271 ASN A CA 1
ATOM 2270 C C . ASN A 1 271 ? -0.935 -8.735 11.448 1.00 96.12 271 ASN A C 1
ATOM 2272 O O . ASN A 1 271 ? 0.214 -8.326 11.629 1.00 96.12 271 ASN A O 1
ATOM 2276 N N . PRO A 1 272 ? -1.955 -7.881 11.274 1.00 95.31 272 PRO A N 1
ATOM 2277 C CA . PRO A 1 272 ? -1.781 -6.466 10.951 1.00 95.31 272 PRO A CA 1
ATOM 2278 C C . PRO A 1 272 ? -1.111 -5.672 12.070 1.00 95.31 272 PRO A C 1
ATOM 2280 O O . PRO A 1 272 ? -0.450 -4.673 11.816 1.00 95.31 272 PRO A O 1
ATOM 2283 N N . GLU A 1 273 ? -1.196 -6.129 13.320 1.00 93.56 273 GLU A N 1
ATOM 2284 C CA . GLU A 1 273 ? -0.458 -5.524 14.435 1.00 93.56 273 GLU A CA 1
ATOM 2285 C C . GLU A 1 273 ? 1.066 -5.623 14.274 1.00 93.56 273 GLU A C 1
ATOM 2287 O O . GLU A 1 273 ? 1.795 -4.865 14.917 1.00 93.56 273 GLU A O 1
ATOM 2292 N N . GLU A 1 274 ? 1.576 -6.530 13.435 1.00 92.06 274 GLU A N 1
ATOM 2293 C CA . GLU A 1 274 ? 3.010 -6.637 13.183 1.00 92.06 274 GLU A CA 1
ATOM 2294 C C . GLU A 1 274 ? 3.577 -5.434 12.441 1.00 92.06 274 GLU A C 1
ATOM 2296 O O . GLU A 1 274 ? 4.773 -5.190 12.586 1.00 92.06 274 GLU A O 1
ATOM 2301 N N . ILE A 1 275 ? 2.761 -4.662 11.720 1.00 91.06 275 ILE A N 1
ATOM 2302 C CA . ILE A 1 275 ? 3.229 -3.467 11.008 1.00 91.06 275 ILE A CA 1
ATOM 2303 C C . ILE A 1 275 ? 3.535 -2.295 11.947 1.00 91.06 275 ILE A C 1
ATOM 2305 O O . ILE A 1 275 ? 4.115 -1.292 11.548 1.00 91.06 275 ILE A O 1
ATOM 2309 N N . ARG A 1 276 ? 3.159 -2.397 13.226 1.00 90.25 276 ARG A N 1
ATOM 2310 C CA . ARG A 1 276 ? 3.352 -1.298 14.170 1.00 90.25 276 ARG A CA 1
ATOM 2311 C C . ARG A 1 276 ? 4.827 -0.975 14.362 1.00 90.25 276 ARG A C 1
ATOM 2313 O O . ARG A 1 276 ? 5.623 -1.887 14.634 1.00 90.25 276 ARG A O 1
ATOM 2320 N N . PRO A 1 277 ? 5.187 0.319 14.333 1.00 86.19 277 PRO A N 1
ATOM 2321 C CA . PRO A 1 277 ? 6.553 0.701 14.570 1.00 86.19 277 PRO A CA 1
ATOM 2322 C C . PRO A 1 277 ? 6.977 0.383 15.999 1.00 86.19 277 PRO A C 1
ATOM 2324 O O . PRO A 1 277 ? 6.209 0.512 16.960 1.00 86.19 277 PRO A O 1
ATOM 2327 N N . ILE A 1 278 ? 8.242 -0.003 16.160 1.00 81.44 278 ILE A N 1
ATOM 2328 C CA . ILE A 1 278 ? 8.809 -0.255 17.486 1.00 81.44 278 ILE A CA 1
ATOM 2329 C C . ILE A 1 278 ? 9.034 1.099 18.167 1.00 81.44 278 ILE A C 1
ATOM 2331 O O . ILE A 1 278 ? 10.067 1.745 17.991 1.00 81.44 278 ILE A O 1
ATOM 2335 N N . SER A 1 279 ? 8.054 1.527 18.959 1.00 78.25 279 SER A N 1
ATOM 2336 C CA . SER A 1 279 ? 8.084 2.765 19.739 1.00 78.25 279 SER A CA 1
ATOM 2337 C C . SER A 1 279 ? 8.041 2.481 21.244 1.00 78.25 279 SER A C 1
ATOM 2339 O O . SER A 1 279 ? 7.600 1.417 21.681 1.00 78.25 279 SER A O 1
ATOM 2341 N N . LEU A 1 280 ? 8.466 3.446 22.071 1.00 74.44 280 LEU A N 1
ATOM 2342 C CA . LEU A 1 280 ? 8.320 3.335 23.530 1.00 74.44 280 LEU A CA 1
ATOM 2343 C C . LEU A 1 280 ? 6.848 3.125 23.916 1.00 74.44 280 LEU A C 1
ATOM 2345 O O . LEU A 1 280 ? 6.552 2.317 24.788 1.00 74.44 280 LEU A O 1
ATOM 2349 N N . LYS A 1 281 ? 5.928 3.800 23.218 1.00 76.69 281 LYS A N 1
ATOM 2350 C CA . LYS A 1 281 ? 4.484 3.636 23.399 1.00 76.69 281 LYS A CA 1
ATOM 2351 C C . LYS A 1 281 ? 4.040 2.201 23.113 1.00 76.69 281 LYS A C 1
ATOM 2353 O O . LYS A 1 281 ? 3.347 1.621 23.940 1.00 76.69 281 LYS A O 1
ATOM 2358 N N . TYR A 1 282 ? 4.483 1.621 21.996 1.00 79.25 282 TYR A N 1
ATOM 2359 C CA . TYR A 1 282 ? 4.201 0.226 21.652 1.00 79.25 282 TYR A CA 1
ATOM 2360 C C . TYR A 1 282 ? 4.731 -0.740 22.723 1.00 79.25 282 TYR A C 1
ATOM 2362 O O . TYR A 1 282 ? 4.015 -1.639 23.162 1.00 79.25 282 TYR A O 1
ATOM 2370 N N . VAL A 1 283 ? 5.961 -0.523 23.202 1.00 78.44 283 VAL A N 1
ATOM 2371 C CA . VAL A 1 283 ? 6.561 -1.333 24.275 1.00 78.44 283 VAL A CA 1
ATOM 2372 C C . VAL A 1 283 ? 5.759 -1.219 25.576 1.00 78.44 283 VAL A C 1
ATOM 2374 O O . VAL A 1 283 ? 5.462 -2.243 26.191 1.00 78.44 283 VAL A O 1
ATOM 2377 N N . LEU A 1 284 ? 5.368 -0.006 25.979 1.00 78.62 284 LEU A N 1
ATOM 2378 C CA . LEU A 1 284 ? 4.548 0.229 27.173 1.00 78.62 284 LEU A CA 1
ATOM 2379 C C . LEU A 1 284 ? 3.154 -0.403 27.045 1.00 78.62 284 LEU A C 1
ATOM 2381 O O . LEU A 1 284 ? 2.675 -1.027 27.986 1.00 78.62 284 LEU A O 1
ATOM 2385 N N . GLU A 1 285 ? 2.520 -0.309 25.876 1.00 81.38 285 GLU A N 1
ATOM 2386 C CA . GLU A 1 285 ? 1.219 -0.928 25.611 1.00 81.38 285 GLU A CA 1
ATOM 2387 C C . GLU A 1 285 ? 1.291 -2.457 25.722 1.00 81.38 285 GLU A C 1
ATOM 2389 O O . GLU A 1 285 ? 0.456 -3.073 26.385 1.00 81.38 285 GLU A O 1
ATOM 2394 N N . LYS A 1 286 ? 2.323 -3.081 25.138 1.00 82.12 286 LYS A N 1
ATOM 2395 C CA . LYS A 1 286 ? 2.544 -4.529 25.261 1.00 82.12 286 LYS A CA 1
ATOM 2396 C C . LYS A 1 286 ? 2.876 -4.944 26.694 1.00 82.12 286 LYS A C 1
ATOM 2398 O O . LYS A 1 286 ? 2.413 -5.999 27.127 1.00 82.12 286 LYS A O 1
ATOM 2403 N N . ALA A 1 287 ? 3.626 -4.127 27.435 1.00 79.75 287 ALA A N 1
ATOM 2404 C CA . ALA A 1 287 ? 3.898 -4.366 28.849 1.00 79.75 287 ALA A CA 1
ATOM 2405 C C . ALA A 1 287 ? 2.604 -4.339 29.678 1.00 79.75 287 ALA A C 1
ATOM 2407 O O . ALA A 1 287 ? 2.359 -5.276 30.436 1.00 79.75 287 ALA A O 1
ATOM 2408 N N . ASN A 1 288 ? 1.735 -3.349 29.454 1.00 80.44 288 ASN A N 1
ATOM 2409 C CA . ASN A 1 288 ? 0.442 -3.239 30.133 1.00 80.44 288 ASN A CA 1
ATOM 2410 C C .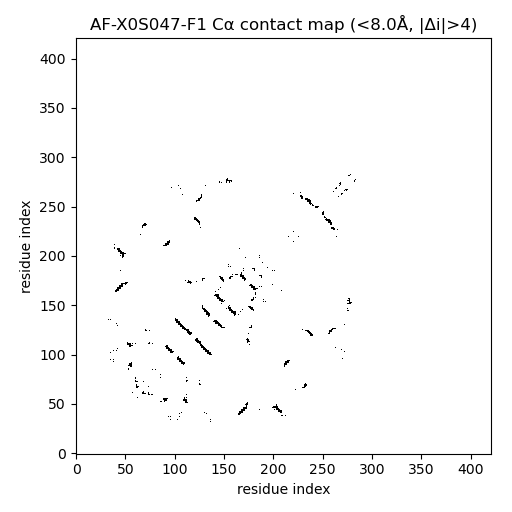 ASN A 1 288 ? -0.499 -4.405 29.778 1.00 80.44 288 ASN A C 1
ATOM 2412 O O . ASN A 1 288 ? -1.101 -5.023 30.652 1.00 80.44 288 ASN A O 1
ATOM 2416 N N . GLN A 1 289 ? -0.557 -4.806 28.504 1.00 81.19 289 GLN A N 1
ATOM 2417 C CA . GLN A 1 289 ? -1.318 -5.993 28.091 1.00 81.19 289 GLN A CA 1
ATOM 2418 C C . GLN A 1 289 ? -0.795 -7.278 28.755 1.00 81.19 289 GLN A C 1
ATOM 2420 O O . GLN A 1 289 ? -1.570 -8.190 29.054 1.00 81.19 289 GLN A O 1
ATOM 2425 N N . ALA A 1 290 ? 0.517 -7.383 28.985 1.00 80.25 290 ALA A N 1
ATOM 2426 C CA . ALA A 1 290 ? 1.105 -8.512 29.696 1.00 80.25 290 ALA A CA 1
ATOM 2427 C C . ALA A 1 290 ? 0.768 -8.480 31.195 1.00 80.25 290 ALA A C 1
ATOM 2429 O O . ALA A 1 290 ? 0.418 -9.524 31.751 1.00 80.25 290 ALA A O 1
ATOM 2430 N N . THR A 1 291 ? 0.806 -7.310 31.843 1.00 78.50 291 THR A N 1
ATOM 2431 C CA . THR A 1 291 ? 0.403 -7.174 33.251 1.00 78.50 291 THR A CA 1
ATOM 2432 C C . THR A 1 291 ? -1.073 -7.486 33.445 1.00 78.50 291 THR A C 1
ATOM 2434 O O . THR A 1 291 ? -1.402 -8.202 34.386 1.00 78.50 291 THR A O 1
ATOM 2437 N N . ASP A 1 292 ? -1.946 -7.071 32.526 1.00 75.19 292 ASP A N 1
ATOM 2438 C CA . ASP A 1 292 ? -3.382 -7.368 32.586 1.00 75.19 292 ASP A CA 1
ATOM 2439 C C . ASP A 1 292 ? -3.660 -8.864 32.406 1.00 75.19 292 ASP A C 1
ATOM 2441 O O . ASP A 1 292 ? -4.499 -9.441 33.101 1.00 75.19 292 ASP A O 1
ATOM 2445 N N . LYS A 1 293 ? -2.899 -9.540 31.535 1.00 71.88 293 LYS A N 1
ATOM 2446 C CA . LYS A 1 293 ? -2.957 -11.003 31.393 1.00 71.88 293 LYS A CA 1
ATOM 2447 C C . LYS A 1 293 ? -2.490 -11.722 32.658 1.00 71.88 293 LYS A C 1
ATOM 2449 O O . LYS A 1 293 ? -3.114 -12.706 33.052 1.00 71.88 293 LYS A O 1
ATOM 2454 N N . ILE A 1 294 ? -1.426 -11.240 33.306 1.00 72.94 294 ILE A N 1
ATOM 2455 C CA . ILE A 1 294 ? -0.919 -11.806 34.565 1.00 72.94 294 ILE A CA 1
ATOM 2456 C C . ILE A 1 294 ? -1.923 -11.562 35.697 1.00 72.94 294 ILE A C 1
ATOM 2458 O O . ILE A 1 294 ? -2.285 -12.504 36.399 1.00 72.94 294 ILE A O 1
ATOM 2462 N N . ALA A 1 295 ? -2.437 -10.342 35.839 1.00 69.81 295 ALA A N 1
ATOM 2463 C CA . ALA A 1 295 ? -3.460 -10.000 36.821 1.00 69.81 295 ALA A CA 1
ATOM 2464 C C . ALA A 1 295 ? -4.748 -10.812 36.600 1.00 69.81 295 ALA A C 1
ATOM 2466 O O . ALA A 1 295 ? -5.318 -11.340 37.553 1.00 69.81 295 ALA A O 1
ATOM 2467 N N . GLY A 1 296 ? -5.168 -11.006 35.347 1.00 70.50 296 GLY A N 1
ATOM 2468 C CA . GLY A 1 296 ? -6.295 -11.866 34.981 1.00 70.50 296 GLY A CA 1
ATOM 2469 C C . GLY A 1 296 ? -6.063 -13.347 35.304 1.00 70.50 296 GLY A C 1
ATOM 2470 O O . GLY A 1 296 ? -6.982 -14.028 35.763 1.00 70.50 296 GLY A O 1
ATOM 2471 N N . LEU A 1 297 ? -4.834 -13.850 35.134 1.00 68.31 297 LEU A N 1
ATOM 2472 C CA . LEU A 1 297 ? -4.425 -15.195 35.561 1.00 68.31 297 LEU A CA 1
ATOM 2473 C C . LEU A 1 297 ? -4.491 -15.345 37.084 1.00 68.31 297 LEU A C 1
ATOM 2475 O O . LEU A 1 297 ? -5.057 -16.323 37.573 1.00 68.31 297 LEU A O 1
ATOM 2479 N N . PHE A 1 298 ? -3.974 -14.365 37.830 1.00 52.16 298 PHE A N 1
ATOM 2480 C CA . PHE A 1 298 ? -4.028 -14.350 39.292 1.00 52.16 298 PHE A CA 1
ATOM 2481 C C . 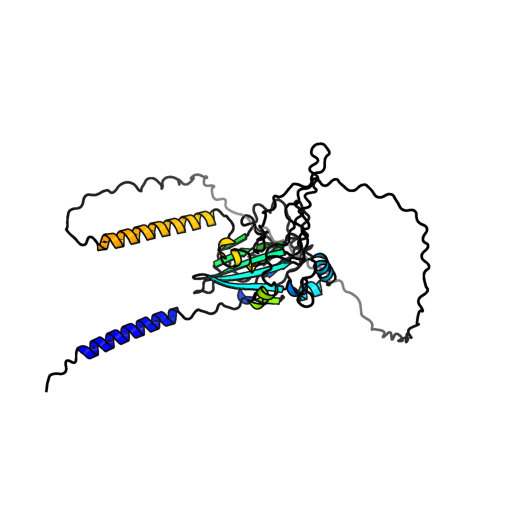PHE A 1 298 ? -5.463 -14.251 39.813 1.00 52.16 298 PHE A C 1
ATOM 2483 O O . PHE A 1 298 ? -5.834 -15.021 40.693 1.00 52.16 298 PHE A O 1
ATOM 2490 N N . ASN A 1 299 ? -6.306 -13.396 39.234 1.00 65.62 299 ASN A N 1
ATOM 2491 C CA . ASN A 1 299 ? -7.708 -13.268 39.632 1.00 65.62 299 ASN A CA 1
ATOM 2492 C C . ASN A 1 299 ? -8.520 -14.533 39.312 1.00 65.62 299 ASN A C 1
ATOM 2494 O O . ASN A 1 299 ? -9.325 -14.963 40.134 1.00 65.62 299 ASN A O 1
ATOM 2498 N N . ASN A 1 300 ? -8.265 -15.195 38.178 1.00 66.19 300 ASN A N 1
ATOM 2499 C CA . ASN A 1 300 ? -8.877 -16.491 37.865 1.00 66.19 300 ASN A CA 1
ATOM 2500 C C . ASN A 1 300 ? -8.380 -17.621 38.779 1.00 66.19 300 ASN A C 1
ATOM 2502 O O . ASN A 1 300 ? -9.154 -18.517 39.124 1.00 66.19 300 ASN A O 1
ATOM 2506 N N . LEU A 1 301 ? -7.110 -17.589 39.193 1.00 53.84 301 LEU A N 1
ATOM 2507 C CA . LEU A 1 301 ? -6.556 -18.533 40.163 1.00 53.84 301 LEU A CA 1
ATOM 2508 C C . LEU A 1 301 ? -7.169 -18.308 41.552 1.00 53.84 301 LEU A C 1
ATOM 2510 O O . LEU A 1 301 ? -7.624 -19.261 42.176 1.00 53.84 301 LEU A O 1
ATOM 2514 N N . VAL A 1 302 ? -7.262 -17.056 42.006 1.00 53.12 302 VAL A N 1
ATOM 2515 C CA . VAL A 1 302 ? -7.887 -16.678 43.282 1.00 53.12 302 VAL A CA 1
ATOM 2516 C C . VAL A 1 302 ? -9.385 -16.981 43.278 1.00 53.12 302 VAL A C 1
ATOM 2518 O O . VAL A 1 302 ? -9.886 -17.478 44.277 1.00 53.12 302 VAL A O 1
ATOM 2521 N N . ALA A 1 303 ? -10.101 -16.796 42.166 1.00 62.38 303 ALA A N 1
ATOM 2522 C CA . ALA A 1 303 ? -11.508 -17.188 42.050 1.00 62.38 303 ALA A CA 1
ATOM 2523 C C . ALA A 1 303 ? -11.697 -18.720 42.056 1.00 62.38 303 ALA A C 1
ATOM 2525 O O . ALA A 1 303 ? -12.619 -19.231 42.694 1.00 62.38 303 ALA A O 1
ATOM 2526 N N . LYS A 1 304 ? -10.800 -19.482 41.408 1.00 58.62 304 LYS A N 1
ATOM 2527 C CA . LYS A 1 304 ? -10.816 -20.958 41.453 1.00 58.62 304 LYS A CA 1
ATOM 2528 C C . LYS A 1 304 ? -10.462 -21.517 42.830 1.00 58.62 304 LYS A C 1
ATOM 2530 O O . LYS A 1 304 ? -11.051 -22.512 43.239 1.00 58.62 304 LYS A O 1
ATOM 2535 N N . VAL A 1 305 ? -9.529 -20.888 43.542 1.00 48.62 305 VAL A N 1
ATOM 2536 C CA . VAL A 1 305 ? -9.142 -21.281 44.906 1.00 48.62 305 VAL A CA 1
ATOM 2537 C C . VAL A 1 305 ? -10.171 -20.789 45.932 1.00 48.62 305 VAL A C 1
ATOM 2539 O O . VAL A 1 305 ? -10.479 -21.507 46.878 1.00 48.62 305 VAL A O 1
ATOM 2542 N N . GLY A 1 306 ? -10.779 -19.622 45.713 1.00 43.94 306 GLY A N 1
ATOM 2543 C CA . GLY A 1 306 ? -11.833 -19.048 46.554 1.00 43.94 306 GLY A CA 1
ATOM 2544 C C . GLY A 1 306 ? -13.103 -19.899 46.592 1.00 43.94 306 GLY A C 1
ATOM 2545 O O . GLY A 1 306 ? -13.693 -20.056 47.655 1.00 43.94 306 GLY A O 1
ATOM 2546 N N . ASN A 1 307 ? -13.450 -20.562 45.485 1.00 52.75 307 ASN A N 1
ATOM 2547 C CA . ASN A 1 307 ? -14.547 -21.538 45.443 1.00 52.75 307 ASN A CA 1
ATOM 2548 C C . ASN A 1 307 ? -14.195 -22.900 46.074 1.00 52.75 307 ASN A C 1
ATOM 2550 O O . ASN A 1 307 ? -15.077 -23.738 46.247 1.00 52.75 307 ASN A O 1
ATOM 2554 N N . PHE A 1 308 ? -12.925 -23.143 46.415 1.00 43.94 308 PHE A N 1
ATOM 2555 C CA . PHE A 1 308 ? -12.484 -24.365 47.100 1.00 43.94 308 PHE A CA 1
ATOM 2556 C C . PHE A 1 308 ? -12.457 -24.206 48.630 1.00 43.94 308 PHE A C 1
ATOM 2558 O O . PHE A 1 308 ? -12.403 -25.197 49.355 1.00 43.94 308 PHE A O 1
ATOM 2565 N N . PHE A 1 309 ? -12.539 -22.970 49.132 1.00 38.59 309 PHE A N 1
ATOM 2566 C CA . PHE A 1 309 ? -12.518 -22.644 50.557 1.00 38.59 309 PHE A CA 1
ATOM 2567 C C . PHE A 1 309 ? -13.761 -21.848 50.982 1.00 38.59 309 PHE A C 1
ATOM 2569 O O . PHE A 1 309 ? -13.659 -20.767 51.561 1.00 38.59 309 PHE A O 1
ATOM 2576 N N . GLU A 1 310 ? -14.957 -22.408 50.790 1.00 42.12 310 GLU A N 1
ATOM 2577 C CA . GLU A 1 310 ? -16.102 -21.996 51.609 1.00 42.12 310 GLU A CA 1
ATOM 2578 C C . GLU A 1 310 ? -16.052 -22.685 52.988 1.00 42.12 310 GLU A C 1
ATOM 2580 O O . GLU A 1 310 ? -16.610 -23.756 53.203 1.00 42.12 310 GLU A O 1
ATOM 2585 N N . LYS A 1 311 ? -15.400 -21.965 53.919 1.00 42.88 311 LYS A N 1
ATOM 2586 C CA . LYS A 1 311 ? -15.447 -22.015 55.402 1.00 42.88 311 LYS A CA 1
ATOM 2587 C C . LYS A 1 311 ? -14.829 -23.249 56.100 1.00 42.88 311 LYS A C 1
ATOM 2589 O O . LYS A 1 311 ? -15.152 -24.390 55.799 1.00 42.88 311 LYS A O 1
ATOM 2594 N N . PRO A 1 312 ? -13.977 -23.010 57.122 1.00 37.81 312 PRO A N 1
ATOM 2595 C CA . PRO A 1 312 ? -14.431 -22.402 58.371 1.00 37.81 312 PRO A CA 1
ATOM 2596 C C . PRO A 1 312 ? -13.756 -21.075 58.727 1.00 37.81 312 PRO A C 1
ATOM 2598 O O . PRO A 1 312 ? -12.643 -20.760 58.321 1.00 37.81 312 PRO A O 1
ATOM 2601 N N . SER A 1 313 ? -14.491 -20.299 59.520 1.00 51.50 313 SER A N 1
ATOM 2602 C CA . SER A 1 313 ? -14.075 -19.062 60.175 1.00 51.50 313 SER A CA 1
ATOM 2603 C C . SER A 1 313 ? -12.784 -19.237 60.970 1.00 51.50 313 SER A C 1
ATOM 2605 O O . SER A 1 313 ? -12.770 -20.110 61.827 1.00 51.50 313 SER A O 1
ATOM 2607 N N . TYR A 1 314 ? -11.794 -18.357 60.803 1.00 36.22 314 TYR A N 1
ATOM 2608 C CA . TYR A 1 314 ? -11.010 -17.835 61.928 1.00 36.22 314 TYR A CA 1
ATOM 2609 C C . TYR A 1 314 ? -10.318 -16.504 61.583 1.00 36.22 314 TYR A C 1
ATOM 2611 O O . TYR A 1 314 ? -9.827 -16.288 60.482 1.00 36.22 314 TYR A O 1
ATOM 2619 N N . GLN A 1 315 ? -10.400 -15.631 62.585 1.00 39.19 315 GLN A N 1
ATOM 2620 C CA . GLN A 1 315 ? -9.785 -14.337 62.891 1.00 39.19 315 GLN A CA 1
ATOM 2621 C C . GLN A 1 315 ? -8.779 -13.663 61.939 1.00 39.19 315 GLN A C 1
ATOM 2623 O O . GLN A 1 315 ? -7.768 -14.216 61.522 1.00 39.19 315 GLN A O 1
ATOM 2628 N N . GLN A 1 316 ? -9.044 -12.362 61.778 1.00 46.53 316 GLN A N 1
ATOM 2629 C CA . GLN A 1 316 ? -8.148 -11.296 61.339 1.00 46.53 316 GLN A CA 1
ATOM 2630 C C . GLN A 1 316 ? -6.771 -11.347 62.023 1.00 46.53 316 GLN A C 1
ATOM 2632 O O . GLN A 1 316 ? -6.680 -11.292 63.248 1.00 46.53 316 GLN A O 1
ATOM 2637 N N . ALA A 1 317 ? -5.712 -11.292 61.218 1.00 36.97 317 ALA A N 1
ATOM 2638 C CA . ALA A 1 317 ? -4.437 -10.695 61.595 1.00 36.97 317 ALA A CA 1
ATOM 2639 C C . ALA A 1 317 ? -3.911 -9.911 60.386 1.00 36.97 317 ALA A C 1
ATOM 2641 O O . ALA A 1 317 ? -3.811 -10.441 59.281 1.00 36.97 317 ALA A O 1
ATOM 2642 N N . GLY A 1 318 ? -3.689 -8.615 60.594 1.00 42.12 318 GLY A N 1
ATOM 2643 C CA . GLY A 1 318 ? -3.347 -7.659 59.553 1.00 42.12 318 GLY A CA 1
ATOM 2644 C C . GLY A 1 318 ? -1.925 -7.810 59.027 1.00 42.12 318 GLY A C 1
ATOM 2645 O O . GLY A 1 318 ? -0.998 -8.101 59.778 1.00 42.12 318 GLY A O 1
ATOM 2646 N N . ILE A 1 319 ? -1.775 -7.531 57.735 1.00 33.38 319 ILE A N 1
ATOM 2647 C CA . ILE A 1 319 ? -0.517 -7.144 57.100 1.00 33.38 319 ILE A CA 1
ATOM 2648 C C . ILE A 1 319 ? -0.875 -6.035 56.105 1.00 33.38 319 ILE A C 1
ATOM 2650 O O . ILE A 1 319 ? -1.161 -6.282 54.938 1.00 33.38 319 ILE A O 1
ATOM 2654 N N . SER A 1 320 ? -0.940 -4.802 56.604 1.00 43.19 320 SER A N 1
ATOM 2655 C CA . SER A 1 320 ? -0.875 -3.591 55.788 1.00 43.19 320 SER A CA 1
ATOM 2656 C C . SER A 1 320 ? 0.539 -3.044 55.912 1.00 43.19 320 SER A C 1
ATOM 2658 O O . SER A 1 320 ? 0.945 -2.635 57.001 1.00 43.19 320 SER A O 1
ATOM 2660 N N . GLY A 1 321 ? 1.292 -3.042 54.821 1.00 39.91 321 GLY A N 1
ATOM 2661 C CA . GLY A 1 321 ? 2.564 -2.335 54.782 1.00 39.91 321 GLY A CA 1
ATOM 2662 C C . GLY A 1 321 ? 3.522 -2.945 53.789 1.00 39.91 321 GLY A C 1
ATOM 2663 O O . GLY A 1 321 ? 4.318 -3.791 54.182 1.00 39.91 321 GLY A O 1
ATOM 2664 N N . SER A 1 322 ? 3.417 -2.530 52.521 1.00 42.09 322 SER A N 1
ATOM 2665 C CA . SER A 1 322 ? 4.547 -2.332 51.587 1.00 42.09 322 SER A CA 1
ATOM 2666 C C . SER A 1 322 ? 4.074 -2.064 50.144 1.00 42.09 322 SER A C 1
ATOM 2668 O O . SER A 1 322 ? 4.474 -2.768 49.229 1.00 42.09 322 SER A O 1
ATOM 2670 N N . ILE A 1 323 ? 3.241 -1.035 49.917 1.00 36.66 323 ILE A N 1
ATOM 2671 C CA . ILE A 1 323 ? 3.054 -0.405 48.586 1.00 36.66 323 ILE A CA 1
ATOM 2672 C C . ILE A 1 323 ? 2.844 1.109 48.780 1.00 36.66 323 ILE A C 1
ATOM 2674 O O . ILE A 1 323 ? 1.803 1.656 48.450 1.00 36.66 323 ILE A O 1
ATOM 2678 N N . GLU A 1 324 ? 3.811 1.790 49.397 1.00 36.19 324 GLU A N 1
ATOM 2679 C CA . GLU A 1 324 ? 3.766 3.258 49.574 1.00 36.19 324 GLU A CA 1
ATOM 2680 C C . GLU A 1 324 ? 5.136 3.926 49.341 1.00 36.19 324 GLU A C 1
ATOM 2682 O O . GLU A 1 324 ? 5.364 5.062 49.736 1.00 36.19 324 GLU A O 1
ATOM 2687 N N . GLN A 1 325 ? 6.082 3.239 48.686 1.00 39.09 325 GLN A N 1
ATOM 2688 C CA . GLN A 1 325 ? 7.452 3.750 48.487 1.00 39.09 325 GLN A CA 1
ATOM 2689 C C . GLN A 1 325 ? 7.888 3.922 47.023 1.00 39.09 325 GLN A C 1
ATOM 2691 O O . GLN A 1 325 ? 9.083 3.977 46.751 1.00 39.09 325 GLN A O 1
ATOM 2696 N N . LEU A 1 326 ? 6.957 4.065 46.074 1.00 35.12 326 LEU A N 1
ATOM 2697 C CA . LEU A 1 326 ? 7.304 4.380 44.675 1.00 35.12 326 LEU A CA 1
ATOM 2698 C C . LEU A 1 326 ? 6.584 5.605 44.077 1.00 35.12 326 LEU A C 1
ATOM 2700 O O . LEU A 1 326 ? 6.683 5.828 42.879 1.00 35.12 326 LEU A O 1
ATOM 2704 N N . GLU A 1 327 ? 5.964 6.459 44.900 1.00 38.94 327 GLU A N 1
ATOM 2705 C CA . GLU A 1 327 ? 5.360 7.740 44.464 1.00 38.94 327 GLU A CA 1
ATOM 2706 C C . GLU A 1 327 ? 6.063 8.984 45.048 1.00 38.94 327 GLU A C 1
ATOM 2708 O O . GLU A 1 327 ? 5.454 10.024 45.276 1.00 38.94 327 GLU A O 1
ATOM 2713 N N . GLN A 1 328 ? 7.374 8.916 45.293 1.00 34.25 328 GLN A N 1
ATOM 2714 C CA . GLN A 1 328 ? 8.164 10.086 45.703 1.00 34.25 328 GLN A CA 1
ATOM 2715 C C . GLN A 1 328 ? 9.277 10.402 44.704 1.00 34.25 328 GLN A C 1
ATOM 2717 O O . GLN A 1 328 ? 10.453 10.342 45.038 1.00 34.25 328 GLN A O 1
ATOM 2722 N N . PHE A 1 329 ? 8.902 10.763 43.478 1.00 36.31 329 PHE A N 1
ATOM 2723 C CA . PHE A 1 329 ? 9.731 11.594 42.600 1.00 36.31 329 PHE A CA 1
ATOM 2724 C C . PHE A 1 329 ? 8.834 12.409 41.668 1.00 36.31 329 PHE A C 1
ATOM 2726 O O . PHE A 1 329 ? 8.772 12.167 40.475 1.00 36.31 329 PHE A O 1
ATOM 2733 N N . GLU A 1 330 ? 8.141 13.389 42.236 1.00 40.84 330 GLU A N 1
ATOM 2734 C CA . GLU A 1 330 ? 7.717 14.589 41.517 1.00 40.84 330 GLU A CA 1
ATOM 2735 C C . GLU A 1 330 ? 7.528 15.693 42.563 1.00 40.84 330 GLU A C 1
ATOM 2737 O O . GLU A 1 330 ? 6.534 15.748 43.285 1.00 40.84 330 GLU A O 1
ATOM 2742 N N . GLN A 1 331 ? 8.552 16.535 42.720 1.00 36.28 331 GLN A N 1
ATOM 2743 C CA . GLN A 1 331 ? 8.375 17.850 43.324 1.00 36.28 331 GLN A CA 1
ATOM 2744 C C . GLN A 1 331 ? 8.332 18.900 42.210 1.00 36.28 331 GLN A C 1
ATOM 2746 O O . GLN A 1 331 ? 9.123 18.813 41.269 1.00 36.28 331 GLN A O 1
ATOM 2751 N N . PRO A 1 332 ? 7.433 19.889 42.324 1.00 39.56 332 PRO A N 1
ATOM 2752 C CA . PRO A 1 332 ? 7.282 20.956 41.352 1.00 39.56 332 PRO A CA 1
ATOM 2753 C C . PRO A 1 332 ? 8.357 22.027 41.563 1.00 39.56 332 PRO A C 1
ATOM 2755 O O . PRO A 1 332 ? 8.606 22.466 42.689 1.00 39.56 332 PRO A O 1
ATOM 2758 N N . GLU A 1 333 ? 8.963 22.495 40.474 1.00 40.09 333 GLU A N 1
ATOM 2759 C CA . GLU A 1 333 ? 9.765 23.716 40.487 1.00 40.09 333 GLU A CA 1
ATOM 2760 C C . GLU A 1 333 ? 8.874 24.912 40.858 1.00 40.09 333 GLU A C 1
ATOM 2762 O O . GLU A 1 333 ? 7.943 25.277 40.140 1.00 40.09 333 GLU A O 1
ATOM 2767 N N . GLN A 1 334 ? 9.173 25.539 41.997 1.00 36.41 334 GLN A N 1
ATOM 2768 C CA . GLN A 1 334 ? 8.735 26.894 42.307 1.00 36.41 334 GLN A CA 1
ATOM 2769 C C . GLN A 1 334 ? 9.885 27.875 42.085 1.00 36.41 334 GLN A C 1
ATOM 2771 O O . GLN A 1 334 ? 10.983 27.670 42.599 1.00 36.41 334 GLN A O 1
ATOM 2776 N N . GLY A 1 335 ? 9.575 29.002 41.439 1.00 32.34 335 GLY A N 1
ATOM 2777 C CA . GLY A 1 335 ? 10.260 30.268 41.702 1.00 32.34 335 GLY A CA 1
ATOM 2778 C C . GLY A 1 335 ? 10.689 31.056 40.469 1.00 32.34 335 GLY A C 1
ATOM 2779 O O . GLY A 1 335 ? 11.874 31.112 40.164 1.00 32.34 335 GLY A O 1
ATOM 2780 N N . LEU A 1 336 ? 9.755 31.770 39.835 1.00 37.44 336 LEU A N 1
ATOM 2781 C CA . LEU A 1 336 ? 10.082 32.979 39.071 1.00 37.44 336 LEU A CA 1
ATOM 2782 C C . LEU A 1 336 ? 9.349 34.181 39.684 1.00 37.44 336 LEU A C 1
ATOM 2784 O O . LEU A 1 336 ? 8.194 34.041 40.096 1.00 37.44 336 LEU A O 1
ATOM 2788 N N . PRO A 1 337 ? 10.017 35.342 39.808 1.00 41.75 337 PRO A N 1
ATOM 2789 C CA . PRO A 1 337 ? 9.495 36.465 40.563 1.00 41.75 337 PRO A CA 1
ATOM 2790 C C . PRO A 1 337 ? 8.420 37.225 39.783 1.00 41.75 337 PRO A C 1
ATOM 2792 O O . PRO A 1 337 ? 8.498 37.423 38.572 1.00 41.75 337 PRO A O 1
ATOM 2795 N N . SER A 1 338 ? 7.435 37.688 40.543 1.00 39.59 338 SER A N 1
ATOM 2796 C CA . SER A 1 338 ? 6.396 38.640 40.171 1.00 39.59 338 SER A CA 1
ATOM 2797 C C . SER A 1 338 ? 6.985 39.933 39.601 1.00 39.59 338 SER A C 1
ATOM 2799 O O . SER A 1 338 ? 7.717 40.633 40.303 1.00 39.59 338 SER A O 1
ATOM 2801 N N . ILE A 1 339 ? 6.620 40.265 38.360 1.00 38.03 339 ILE A N 1
ATOM 2802 C CA . ILE A 1 339 ? 6.833 41.589 37.770 1.00 38.03 339 ILE A CA 1
ATOM 2803 C C . ILE A 1 339 ? 5.519 42.364 37.832 1.00 38.03 339 ILE A C 1
ATOM 2805 O O . ILE A 1 339 ? 4.459 41.878 37.436 1.00 38.03 339 ILE A O 1
ATOM 2809 N N . GLU A 1 340 ? 5.640 43.564 38.385 1.00 36.00 340 GLU A N 1
ATOM 2810 C CA . GLU A 1 340 ? 4.606 44.563 38.582 1.00 36.00 340 GLU A CA 1
ATOM 2811 C C . GLU A 1 340 ? 3.960 45.027 37.270 1.00 36.00 340 GLU A C 1
ATOM 2813 O O . GLU A 1 340 ? 4.575 45.123 36.208 1.00 36.00 340 GLU A O 1
ATOM 2818 N N . SER A 1 341 ? 2.684 45.360 37.410 1.00 41.97 341 SER A N 1
ATOM 2819 C CA . SER A 1 341 ? 1.831 46.090 36.484 1.00 41.97 341 SER A CA 1
ATOM 2820 C C . SER A 1 341 ? 2.481 47.363 35.933 1.00 41.97 341 SER A C 1
ATOM 2822 O O . SER A 1 341 ? 2.791 48.277 36.698 1.00 41.97 341 SER A O 1
ATOM 2824 N N . ILE A 1 342 ? 2.573 47.464 34.604 1.00 38.44 342 ILE A N 1
ATOM 2825 C CA . ILE A 1 342 ? 2.779 48.730 33.893 1.00 38.44 342 ILE A CA 1
ATOM 2826 C C . ILE A 1 342 ? 1.530 49.031 33.062 1.00 38.44 342 ILE A C 1
ATOM 2828 O O . ILE A 1 342 ? 1.144 48.280 32.166 1.00 38.44 342 ILE A O 1
ATOM 2832 N N . GLU A 1 343 ? 0.903 50.150 33.409 1.00 38.03 343 GLU A N 1
ATOM 2833 C CA . GLU A 1 343 ? -0.146 50.832 32.664 1.00 38.03 343 GLU A CA 1
ATOM 2834 C C . GLU A 1 343 ? 0.373 51.378 31.320 1.00 38.03 343 GLU A C 1
ATOM 2836 O O . GLU A 1 343 ? 1.428 52.002 31.257 1.00 38.03 343 GLU A O 1
ATOM 2841 N N . GLY A 1 344 ? -0.454 51.262 30.277 1.00 36.31 344 GLY A N 1
ATOM 2842 C CA . GLY A 1 344 ? -0.734 52.378 29.367 1.00 36.31 344 GLY A CA 1
ATOM 2843 C C . GLY A 1 344 ? 0.124 52.578 28.105 1.00 36.31 344 GLY A C 1
ATOM 2844 O O . GLY A 1 344 ? 1.290 52.954 28.171 1.00 36.31 344 GLY A O 1
ATOM 2845 N N . SER A 1 345 ? -0.593 52.596 26.968 1.00 36.31 345 SER A N 1
ATOM 2846 C CA . SER A 1 345 ? -0.329 53.328 25.699 1.00 36.31 345 SER A CA 1
ATOM 2847 C C . SER A 1 345 ? 0.237 52.520 24.512 1.00 36.31 345 SER A C 1
ATOM 2849 O O . SER A 1 345 ? 0.876 51.493 24.699 1.00 36.31 345 SER A O 1
ATOM 2851 N N . PRO A 1 346 ? 0.027 52.981 23.260 1.00 46.50 346 PRO A N 1
ATOM 2852 C CA . PRO A 1 346 ? -1.241 52.914 22.537 1.00 46.50 346 PRO A CA 1
ATOM 2853 C C . PRO A 1 346 ? -1.129 52.088 21.238 1.00 46.50 346 PRO A C 1
ATOM 2855 O O . PRO A 1 346 ? -0.044 51.816 20.725 1.00 46.50 346 PRO A O 1
ATOM 2858 N N . LEU A 1 347 ? -2.293 51.730 20.690 1.00 43.53 347 LEU A N 1
ATOM 2859 C CA . LEU A 1 347 ? -2.475 51.091 19.386 1.00 43.53 347 LEU A CA 1
ATOM 2860 C C . LEU A 1 347 ? -1.686 51.811 18.279 1.00 43.53 347 LEU A C 1
ATOM 2862 O O . LEU A 1 347 ? -1.884 53.000 18.021 1.00 43.53 347 LEU A O 1
ATOM 2866 N N . ARG A 1 348 ? -0.814 51.059 17.604 1.00 40.31 348 ARG A N 1
ATOM 2867 C CA . ARG A 1 348 ? -0.145 51.466 16.367 1.00 40.31 348 ARG A CA 1
ATOM 2868 C C . ARG A 1 348 ? -1.090 51.174 15.189 1.00 40.31 348 ARG A C 1
ATOM 2870 O O . ARG A 1 348 ? -1.633 50.072 15.146 1.00 40.31 348 ARG A O 1
ATOM 2877 N N . PRO A 1 349 ? -1.315 52.125 14.266 1.00 47.81 349 PRO A N 1
ATOM 2878 C CA . PRO A 1 349 ? -2.271 51.951 13.179 1.00 47.81 349 PRO A CA 1
ATOM 2879 C C . PRO A 1 349 ? -1.763 50.976 12.112 1.00 47.81 349 PRO A C 1
ATOM 2881 O O . PRO A 1 349 ? -0.565 50.919 11.823 1.00 47.81 349 PRO A O 1
ATOM 2884 N N . GLU A 1 350 ? -2.710 50.241 11.530 1.00 49.16 350 GLU A N 1
ATOM 2885 C CA . GLU A 1 350 ? -2.538 49.406 10.341 1.00 49.16 350 GLU A CA 1
ATOM 2886 C C . GLU A 1 350 ? -1.971 50.218 9.161 1.00 49.16 350 GLU A C 1
ATOM 2888 O O . GLU A 1 350 ? -2.362 51.375 8.962 1.00 49.16 350 GLU A O 1
ATOM 2893 N N . PRO A 1 351 ? -1.072 49.641 8.345 1.00 45.91 351 PRO A N 1
ATOM 2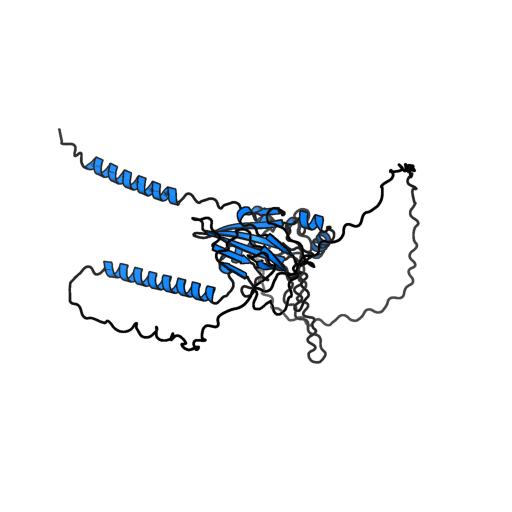894 C CA . PRO A 1 351 ? -0.656 50.269 7.103 1.00 45.91 351 PRO A CA 1
ATOM 2895 C C . PRO A 1 351 ? -1.799 50.235 6.080 1.00 45.91 351 PRO A C 1
ATOM 2897 O O . PRO A 1 351 ? -2.388 49.193 5.798 1.00 45.91 351 PRO A O 1
ATOM 2900 N N . ALA A 1 352 ? -2.093 51.407 5.519 1.00 41.88 352 ALA A N 1
ATOM 2901 C CA . ALA A 1 352 ? -3.072 51.599 4.464 1.00 41.88 352 ALA A CA 1
ATOM 2902 C C . ALA A 1 352 ? -2.710 50.783 3.213 1.00 41.88 352 ALA A C 1
ATOM 2904 O O . ALA A 1 352 ? -1.617 50.910 2.661 1.00 41.88 352 ALA A O 1
ATOM 2905 N N . VAL A 1 353 ? -3.666 49.978 2.753 1.00 46.03 353 VAL A N 1
ATOM 2906 C CA . VAL A 1 353 ? -3.632 49.296 1.459 1.00 46.03 353 VAL A CA 1
ATOM 2907 C C . VAL A 1 353 ? -3.858 50.339 0.361 1.00 46.03 353 VAL A C 1
ATOM 2909 O O . VAL A 1 353 ? -4.963 50.864 0.198 1.00 46.03 353 VAL A O 1
ATOM 2912 N N . GLU A 1 354 ? -2.803 50.658 -0.386 1.00 45.00 354 GLU A N 1
ATOM 2913 C CA . GLU A 1 354 ? -2.887 51.451 -1.612 1.00 45.00 354 GLU A CA 1
ATOM 2914 C C . GLU A 1 354 ? -3.610 50.652 -2.705 1.00 45.00 354 GLU A C 1
ATOM 2916 O O . GLU A 1 354 ? -3.212 49.550 -3.083 1.00 45.00 354 GLU A O 1
ATOM 2921 N N . LYS A 1 355 ? -4.702 51.226 -3.219 1.00 47.62 355 LYS A N 1
ATOM 2922 C CA . LYS A 1 355 ? -5.401 50.734 -4.410 1.00 47.62 355 LYS A CA 1
ATOM 2923 C C . LYS A 1 355 ? -4.508 50.941 -5.639 1.00 47.62 355 LYS A C 1
ATOM 2925 O O . LYS A 1 355 ? -4.070 52.074 -5.851 1.00 47.62 355 LYS A O 1
ATOM 2930 N N . PRO A 1 356 ? -4.301 49.932 -6.500 1.00 46.47 356 PRO A N 1
ATOM 2931 C CA . PRO A 1 356 ? -3.624 50.159 -7.764 1.00 46.47 356 PRO A CA 1
ATOM 2932 C C . PRO A 1 356 ? -4.497 51.004 -8.700 1.00 46.47 356 PRO A C 1
ATOM 2934 O O . PRO A 1 356 ? -5.715 50.832 -8.802 1.00 46.47 356 PRO A O 1
ATOM 2937 N N . ALA A 1 357 ? -3.833 51.948 -9.362 1.00 39.62 357 ALA A N 1
ATOM 2938 C CA . ALA A 1 357 ? -4.406 52.864 -10.327 1.00 39.62 357 ALA A CA 1
ATOM 2939 C C . ALA A 1 357 ? -4.964 52.118 -11.547 1.00 39.62 357 ALA A C 1
ATOM 2941 O O . ALA A 1 357 ? -4.305 51.274 -12.151 1.00 39.62 357 ALA A O 1
ATOM 2942 N N . VAL A 1 358 ? -6.184 52.494 -11.924 1.00 39.34 358 VAL A N 1
ATOM 2943 C CA . VAL A 1 358 ? -6.846 52.112 -13.171 1.00 39.34 358 VAL A CA 1
ATOM 2944 C C . VAL A 1 358 ? -6.057 52.705 -14.339 1.00 39.34 358 VAL A C 1
ATOM 2946 O O . VAL A 1 358 ? -6.101 53.914 -14.571 1.00 39.34 358 VAL A O 1
ATOM 2949 N N . GLN A 1 359 ? -5.344 51.858 -15.082 1.00 39.56 359 GLN A N 1
ATOM 2950 C CA . GLN A 1 359 ? -4.908 52.194 -16.433 1.00 39.56 359 GLN A CA 1
ATOM 2951 C C . GLN A 1 359 ? -6.075 51.979 -17.396 1.00 39.56 359 GLN A C 1
ATOM 2953 O O . GLN A 1 359 ? -6.692 50.919 -17.457 1.00 39.56 359 GLN A O 1
ATOM 2958 N N . LYS A 1 360 ? -6.385 53.053 -18.113 1.00 45.53 360 LYS A N 1
ATOM 2959 C CA . LYS A 1 360 ? -7.405 53.155 -19.146 1.00 45.53 360 LYS A CA 1
ATOM 2960 C C . LYS A 1 360 ? -6.776 52.633 -20.442 1.00 45.53 360 LYS A C 1
ATOM 2962 O O . LYS A 1 360 ? -5.926 53.323 -20.997 1.00 45.53 360 LYS A O 1
ATOM 2967 N N . SER A 1 361 ? -7.127 51.424 -20.875 1.00 41.28 361 SER A N 1
ATOM 2968 C CA . SER A 1 361 ? -6.757 50.920 -22.201 1.00 41.28 361 SER A CA 1
ATOM 2969 C C . SER A 1 361 ? -7.840 51.257 -23.225 1.00 41.28 361 SER A C 1
ATOM 2971 O O . SER A 1 361 ? -9.032 51.318 -22.919 1.00 41.28 361 SER A O 1
ATOM 2973 N N . GLU A 1 362 ? -7.356 51.575 -24.417 1.00 43.88 362 GLU A N 1
ATOM 2974 C CA . GLU A 1 362 ? -8.059 52.175 -25.539 1.00 43.88 362 GLU A CA 1
ATOM 2975 C C . GLU A 1 362 ? -8.958 51.194 -26.306 1.00 43.88 362 GLU A C 1
ATOM 2977 O O . GLU A 1 362 ? -8.877 49.974 -26.179 1.00 43.88 362 GLU A O 1
ATOM 2982 N N . GLU A 1 363 ? -9.835 51.815 -27.089 1.00 39.97 363 GLU A N 1
ATOM 2983 C CA . GLU A 1 363 ? -10.838 51.300 -28.015 1.00 39.97 363 GLU A CA 1
ATOM 2984 C C . GLU A 1 363 ? -10.441 50.039 -28.804 1.00 39.97 363 GLU A C 1
ATOM 2986 O O . GLU A 1 363 ? -9.458 50.008 -29.542 1.00 39.97 363 GLU A O 1
ATOM 2991 N N . ALA A 1 364 ? -11.303 49.022 -28.732 1.00 40.69 364 ALA A N 1
ATOM 2992 C CA . ALA A 1 364 ? -11.315 47.905 -29.664 1.00 40.69 364 ALA A CA 1
ATOM 2993 C C . ALA A 1 364 ? -12.046 48.301 -30.962 1.00 40.69 364 ALA A C 1
ATOM 2995 O O . ALA A 1 364 ? -13.203 48.724 -30.931 1.00 40.69 364 ALA A O 1
ATOM 2996 N N . SER A 1 365 ? -11.374 48.112 -32.099 1.00 45.78 365 SER A N 1
ATOM 2997 C CA . SER A 1 365 ? -11.965 48.070 -33.444 1.00 45.78 365 SER A CA 1
ATOM 2998 C C . SER A 1 365 ? -11.885 46.647 -34.023 1.00 45.78 365 SER A C 1
ATOM 3000 O O . SER A 1 365 ? -11.097 45.837 -33.533 1.00 45.78 365 SER A O 1
ATOM 3002 N N . PRO A 1 366 ? -12.745 46.307 -35.002 1.00 53.75 366 PRO A N 1
ATOM 3003 C CA . PRO A 1 366 ? -13.271 44.956 -35.153 1.00 53.75 366 PRO A CA 1
ATOM 3004 C C . PRO A 1 366 ? -12.390 43.993 -35.957 1.00 53.75 366 PRO A C 1
ATOM 3006 O O . PRO A 1 366 ? -11.600 44.371 -36.819 1.00 53.75 366 PRO A O 1
ATOM 3009 N N . VAL A 1 367 ? -12.623 42.718 -35.646 1.00 41.78 367 VAL A N 1
ATOM 3010 C CA . VAL A 1 367 ? -12.063 41.489 -36.213 1.00 41.78 367 VAL A CA 1
ATOM 3011 C C . VAL A 1 367 ? -12.198 41.453 -37.739 1.00 41.78 367 VAL A C 1
ATOM 3013 O O . VAL A 1 367 ? -13.306 41.512 -38.269 1.00 41.78 367 VAL A O 1
ATOM 3016 N N . ALA A 1 368 ? -11.064 41.305 -38.428 1.00 38.66 368 ALA A N 1
ATOM 3017 C CA . ALA A 1 368 ? -11.005 40.881 -39.821 1.00 38.66 368 ALA A CA 1
ATOM 3018 C C . ALA A 1 368 ? -10.861 39.353 -39.870 1.00 38.66 368 ALA A C 1
ATOM 3020 O O . ALA A 1 368 ? -9.917 38.778 -39.330 1.00 38.66 368 ALA A O 1
ATOM 3021 N N . GLU A 1 369 ? -11.838 38.720 -40.503 1.00 46.09 369 GLU A N 1
ATOM 3022 C CA . GLU A 1 369 ? -11.925 37.293 -40.787 1.00 46.09 369 GLU A CA 1
ATOM 3023 C C . GLU A 1 369 ? -10.896 36.938 -41.875 1.00 46.09 369 GLU A C 1
ATOM 3025 O O . GLU A 1 369 ? -11.002 37.388 -43.016 1.00 46.09 369 GLU A O 1
ATOM 3030 N N . ILE A 1 370 ? -9.854 36.181 -41.513 1.00 39.41 370 ILE A N 1
ATOM 3031 C CA . ILE A 1 370 ? -8.861 35.658 -42.460 1.00 39.41 370 ILE A CA 1
ATOM 3032 C C . ILE A 1 370 ? -9.201 34.193 -42.723 1.00 39.41 370 ILE A C 1
ATOM 3034 O O . ILE A 1 370 ? -8.893 33.306 -41.931 1.00 39.41 370 ILE A O 1
ATOM 3038 N N . SER A 1 371 ? -9.848 33.953 -43.857 1.00 44.31 371 SER A N 1
ATOM 3039 C CA . SER A 1 371 ? -10.013 32.638 -44.470 1.00 44.31 371 SER A CA 1
ATOM 3040 C C . SER A 1 371 ? -8.683 32.182 -45.081 1.00 44.31 371 SER A C 1
ATOM 3042 O O . SER A 1 371 ? -8.210 32.786 -46.046 1.00 44.31 371 SER A O 1
ATOM 3044 N N . LEU A 1 372 ? -8.084 31.127 -44.525 1.00 49.06 372 LEU A N 1
ATOM 3045 C CA . LEU A 1 372 ? -6.944 30.427 -45.125 1.00 49.06 372 LEU A CA 1
ATOM 3046 C C . LEU A 1 372 ? -7.446 29.353 -46.108 1.00 49.06 372 LEU A C 1
ATOM 3048 O O . LEU A 1 372 ? -8.433 28.678 -45.802 1.00 49.06 372 LEU A O 1
ATOM 3052 N N . PRO A 1 373 ? -6.797 29.173 -47.272 1.00 47.16 373 PRO A N 1
ATOM 3053 C CA . PRO A 1 373 ? -7.146 28.108 -48.199 1.00 47.16 373 PRO A CA 1
ATOM 3054 C C . PRO A 1 373 ? -6.639 26.761 -47.672 1.00 47.16 373 PRO A C 1
ATOM 3056 O O . PRO A 1 373 ? -5.493 26.632 -47.246 1.00 47.16 373 PRO A O 1
ATOM 3059 N N . VAL A 1 374 ? -7.518 25.762 -47.707 1.00 44.88 374 VAL A N 1
ATOM 3060 C CA . VAL A 1 374 ? -7.177 24.353 -47.503 1.00 44.88 374 VAL A CA 1
ATOM 3061 C C . VAL A 1 374 ? -6.488 23.876 -48.778 1.00 44.88 374 VAL A C 1
ATOM 3063 O O . VAL A 1 374 ? -7.134 23.752 -49.817 1.00 44.88 374 VAL A O 1
ATOM 3066 N N . GLU A 1 375 ? -5.176 23.676 -48.706 1.00 49.28 375 GLU A N 1
ATOM 3067 C CA . GLU A 1 375 ? -4.387 23.057 -49.767 1.00 49.28 375 GLU A CA 1
ATO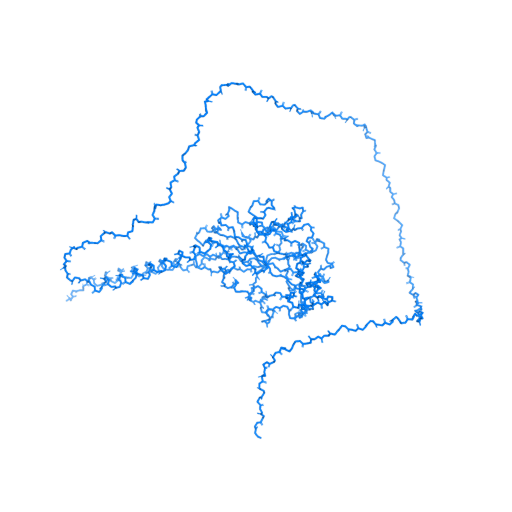M 3068 C C . GLU A 1 375 ? -4.349 21.544 -49.508 1.00 49.28 375 GLU A C 1
ATOM 3070 O O . GLU A 1 375 ? -3.927 21.072 -48.451 1.00 49.28 375 GLU A O 1
ATOM 3075 N N . GLU A 1 376 ? -4.920 20.806 -50.453 1.00 49.59 376 GLU A N 1
ATOM 3076 C CA . GLU A 1 376 ? -5.087 19.357 -50.464 1.00 49.59 376 GLU A CA 1
ATOM 3077 C C . GLU A 1 376 ? -3.722 18.707 -50.742 1.00 49.59 376 GLU A C 1
ATOM 3079 O O . GLU A 1 376 ? -3.203 18.774 -51.854 1.00 49.59 376 GLU A O 1
ATOM 3084 N N . LEU A 1 377 ? -3.099 18.140 -49.705 1.00 41.16 377 LEU A N 1
ATOM 3085 C CA . LEU A 1 377 ? -1.830 17.421 -49.821 1.00 41.16 377 LEU A CA 1
ATOM 3086 C C . LEU A 1 377 ? -2.099 15.957 -50.190 1.00 41.16 377 LEU A C 1
ATOM 3088 O O . LEU A 1 377 ? -2.538 15.164 -49.355 1.00 41.16 377 LEU A O 1
ATOM 3092 N N . GLU A 1 378 ? -1.812 15.604 -51.441 1.00 54.38 378 GLU A N 1
ATOM 3093 C CA . GLU A 1 378 ? -1.668 14.212 -51.872 1.00 54.38 378 GLU A CA 1
ATOM 3094 C C . GLU A 1 378 ? -0.387 13.602 -51.264 1.00 54.38 378 GLU A C 1
ATOM 3096 O O . GLU A 1 378 ? 0.658 14.259 -51.242 1.00 54.38 378 GLU A O 1
ATOM 3101 N N . PRO A 1 379 ? -0.419 12.353 -50.764 1.00 46.69 379 PRO A N 1
ATOM 3102 C CA . PRO A 1 379 ? 0.769 11.704 -50.224 1.00 46.69 379 PRO A CA 1
ATOM 3103 C C . PRO A 1 379 ? 1.697 11.210 -51.346 1.00 46.69 379 PRO A C 1
ATOM 3105 O O . PRO A 1 379 ? 1.359 10.294 -52.098 1.00 46.69 379 PRO A O 1
ATOM 3108 N N . GLU A 1 380 ? 2.898 11.786 -51.417 1.00 44.44 380 GLU A N 1
ATOM 3109 C CA . GLU A 1 380 ? 4.007 11.285 -52.233 1.00 44.44 380 GLU A CA 1
ATOM 3110 C C . GLU A 1 380 ? 4.547 9.972 -51.631 1.00 44.44 380 GLU A C 1
ATOM 3112 O O . GLU A 1 380 ? 5.021 9.922 -50.494 1.00 44.44 380 GLU A O 1
ATOM 3117 N N . LEU A 1 381 ? 4.456 8.886 -52.403 1.00 42.97 381 LEU A N 1
ATOM 3118 C CA . LEU A 1 381 ? 5.080 7.596 -52.110 1.00 42.97 381 LEU A CA 1
ATOM 3119 C C . LEU A 1 381 ? 6.601 7.721 -52.263 1.00 42.97 381 LEU A C 1
ATOM 3121 O O . LEU A 1 381 ? 7.117 7.771 -53.377 1.00 42.97 381 LEU A O 1
ATOM 3125 N N . VAL A 1 382 ? 7.316 7.745 -51.139 1.00 46.09 382 VAL A N 1
ATOM 3126 C CA . VAL A 1 382 ? 8.781 7.657 -51.105 1.00 46.09 382 VAL A CA 1
ATOM 3127 C C . VAL A 1 382 ? 9.184 6.182 -51.081 1.00 46.09 382 VAL A C 1
ATOM 3129 O O . VAL A 1 382 ? 8.906 5.470 -50.115 1.00 46.09 382 VAL A O 1
ATOM 3132 N N . GLU A 1 383 ? 9.826 5.711 -52.151 1.00 54.34 383 GLU A N 1
ATOM 3133 C CA . GLU A 1 383 ? 10.457 4.388 -52.184 1.00 54.34 383 GLU A CA 1
ATOM 3134 C C . GLU A 1 383 ? 11.709 4.351 -51.284 1.00 54.34 383 GLU A C 1
ATOM 3136 O O . GLU A 1 383 ? 12.471 5.323 -51.246 1.00 54.34 383 GLU A O 1
ATOM 3141 N N . PRO A 1 384 ? 11.964 3.240 -50.568 1.00 43.84 384 PRO A N 1
ATOM 3142 C CA . PRO A 1 384 ? 13.121 3.121 -49.694 1.00 43.84 384 PRO A CA 1
ATOM 3143 C C . PRO A 1 384 ? 14.403 2.911 -50.511 1.00 43.84 384 PRO A C 1
ATOM 3145 O O . PRO A 1 384 ? 14.580 1.898 -51.186 1.00 43.84 384 PRO A O 1
ATOM 3148 N N . THR A 1 385 ? 15.331 3.860 -50.415 1.00 43.53 385 THR A N 1
ATOM 3149 C CA . THR A 1 385 ? 16.712 3.696 -50.883 1.00 43.53 385 THR A CA 1
ATOM 3150 C C . THR A 1 385 ? 17.492 2.772 -49.948 1.00 43.53 385 THR A C 1
ATOM 3152 O O . THR A 1 385 ? 17.628 3.061 -48.761 1.00 43.53 385 THR A O 1
ATOM 3155 N N . GLU A 1 386 ? 18.031 1.682 -50.500 1.00 44.44 386 GLU A N 1
ATOM 3156 C CA . GLU A 1 386 ? 18.979 0.784 -49.834 1.00 44.44 386 GLU A CA 1
ATOM 3157 C C . GLU A 1 386 ? 20.275 1.527 -49.473 1.00 44.44 386 GLU A C 1
ATOM 3159 O O . GLU A 1 386 ? 21.058 1.926 -50.341 1.00 44.44 386 GLU A O 1
ATOM 3164 N N . GLU A 1 387 ? 20.519 1.691 -48.176 1.00 48.38 387 GLU A N 1
ATOM 3165 C CA . GLU A 1 387 ? 21.772 2.212 -47.642 1.00 48.38 387 GLU A CA 1
ATOM 3166 C C . GLU A 1 387 ? 22.794 1.069 -47.529 1.00 48.38 387 GLU A C 1
ATOM 3168 O O . GLU A 1 387 ? 22.632 0.116 -46.765 1.00 48.38 387 GLU A O 1
ATOM 3173 N N . LYS A 1 388 ? 23.858 1.143 -48.338 1.00 44.19 388 LYS A N 1
ATOM 3174 C CA . LYS A 1 388 ? 25.015 0.245 -48.251 1.00 44.19 388 LYS A CA 1
ATOM 3175 C C . LYS A 1 388 ? 25.829 0.573 -47.002 1.00 44.19 388 LYS A C 1
ATOM 3177 O O . LYS A 1 388 ? 26.466 1.620 -46.939 1.00 44.19 388 LYS A O 1
ATOM 3182 N N . ILE A 1 389 ? 25.856 -0.364 -46.061 1.00 44.78 389 ILE A N 1
ATOM 3183 C CA . ILE A 1 389 ? 26.722 -0.330 -44.881 1.00 44.78 389 ILE A CA 1
ATOM 3184 C C . ILE A 1 389 ? 28.158 -0.680 -45.307 1.00 44.78 389 ILE A C 1
ATOM 3186 O O . ILE A 1 389 ? 28.407 -1.737 -45.887 1.00 44.78 389 ILE A O 1
ATOM 3190 N N . ASP A 1 390 ? 29.092 0.234 -45.039 1.00 46.44 390 ASP A N 1
ATOM 3191 C CA . ASP A 1 390 ? 30.537 0.083 -45.247 1.00 46.44 390 ASP A CA 1
ATOM 3192 C C . ASP A 1 390 ? 31.177 -0.606 -44.023 1.00 46.44 390 ASP A C 1
ATOM 3194 O O . ASP A 1 390 ? 31.319 -0.014 -42.951 1.00 46.44 390 ASP A O 1
ATOM 3198 N N . GLU A 1 391 ? 31.539 -1.885 -44.170 1.00 47.19 391 GLU A N 1
ATOM 3199 C CA . GLU A 1 391 ? 32.200 -2.717 -43.151 1.00 47.19 391 GLU A CA 1
ATOM 3200 C C . GLU A 1 391 ? 33.720 -2.462 -43.065 1.00 47.19 391 GLU A C 1
ATOM 3202 O O . GLU A 1 391 ? 34.541 -3.368 -43.231 1.00 47.19 391 GLU A O 1
ATOM 3207 N N . SER A 1 392 ? 34.137 -1.228 -42.778 1.00 48.38 392 SER A N 1
ATOM 3208 C CA . SER A 1 392 ? 35.558 -0.929 -42.550 1.00 48.38 392 SER A CA 1
ATOM 3209 C C . SER A 1 392 ? 35.808 0.011 -41.364 1.00 48.38 392 SER A C 1
ATOM 3211 O O . SER A 1 392 ? 36.261 1.145 -41.498 1.00 48.38 392 SER A O 1
ATOM 3213 N N . GLN A 1 393 ? 35.572 -0.490 -40.146 1.00 47.19 393 GLN A N 1
ATOM 3214 C CA . GLN A 1 393 ? 36.072 0.122 -38.905 1.00 47.19 393 GLN A CA 1
ATOM 3215 C C . GLN A 1 393 ? 36.838 -0.924 -38.070 1.00 47.19 393 GLN A C 1
ATOM 3217 O O . GLN A 1 393 ? 36.381 -2.062 -37.943 1.00 47.19 393 GLN A O 1
ATOM 3222 N N . PRO A 1 394 ? 38.018 -0.585 -37.514 1.00 47.72 394 PRO A N 1
ATOM 3223 C CA . PRO A 1 394 ? 38.846 -1.529 -36.774 1.00 47.72 394 PRO A CA 1
ATOM 3224 C C . PRO A 1 394 ? 38.291 -1.798 -35.369 1.00 47.72 394 PRO A C 1
ATOM 3226 O O . PRO A 1 394 ? 37.965 -0.883 -34.616 1.00 47.72 394 PRO A O 1
ATOM 3229 N N . ILE A 1 395 ? 38.255 -3.083 -35.016 1.00 40.78 395 ILE A N 1
ATOM 3230 C CA . ILE A 1 395 ? 37.878 -3.624 -33.707 1.00 40.78 395 ILE A CA 1
ATOM 3231 C C . ILE A 1 395 ? 38.844 -3.091 -32.638 1.00 40.78 395 ILE A C 1
ATOM 3233 O O . ILE A 1 395 ? 40.032 -3.421 -32.633 1.00 40.78 395 ILE A O 1
ATOM 3237 N N . THR A 1 396 ? 38.336 -2.276 -31.717 1.00 43.69 396 THR A N 1
ATOM 3238 C CA . THR A 1 396 ? 39.034 -1.895 -30.487 1.00 43.69 396 THR A CA 1
ATOM 3239 C C . THR A 1 396 ? 39.108 -3.093 -29.538 1.00 43.69 396 THR A C 1
ATOM 3241 O O . THR A 1 396 ? 38.134 -3.811 -29.324 1.00 43.69 396 THR A O 1
ATOM 3244 N N . GLN A 1 397 ? 40.304 -3.336 -28.996 1.00 41.69 397 GLN A N 1
ATOM 3245 C CA . GLN A 1 397 ? 40.599 -4.428 -28.068 1.00 41.69 397 GLN A CA 1
ATOM 3246 C C . GLN A 1 397 ? 39.692 -4.375 -26.831 1.00 41.69 397 GLN A C 1
ATOM 3248 O O . GLN A 1 397 ? 39.624 -3.358 -26.141 1.00 41.69 397 GLN A O 1
ATOM 3253 N N . ALA A 1 398 ? 39.028 -5.498 -26.554 1.00 40.09 398 ALA A N 1
ATOM 3254 C CA . ALA A 1 398 ? 38.237 -5.716 -25.354 1.00 40.09 398 ALA A CA 1
ATOM 3255 C C . ALA A 1 398 ? 39.126 -5.671 -24.099 1.00 40.09 398 ALA A C 1
ATOM 3257 O O . ALA A 1 398 ? 40.183 -6.303 -24.052 1.00 40.09 398 ALA A O 1
ATOM 3258 N N . ALA A 1 399 ? 38.682 -4.928 -23.086 1.00 45.78 399 ALA A N 1
ATOM 3259 C CA . ALA A 1 399 ? 39.265 -4.964 -21.751 1.00 45.78 399 ALA A CA 1
ATOM 3260 C C . ALA A 1 399 ? 39.028 -6.340 -21.102 1.00 45.78 399 ALA A C 1
ATOM 3262 O O . ALA A 1 399 ? 37.977 -6.953 -21.298 1.00 45.78 399 ALA A O 1
ATOM 3263 N N . GLU A 1 400 ? 40.011 -6.823 -20.339 1.00 48.97 400 GLU A N 1
ATOM 3264 C CA . GLU A 1 400 ? 39.931 -8.104 -19.632 1.00 48.97 400 GLU A CA 1
ATOM 3265 C C . GLU A 1 400 ? 38.759 -8.127 -18.629 1.00 48.97 400 GLU A C 1
ATOM 3267 O O . GLU A 1 400 ? 38.517 -7.129 -17.941 1.00 48.97 400 GLU A O 1
ATOM 3272 N N . PRO A 1 401 ? 38.031 -9.254 -18.509 1.00 45.16 401 PRO A N 1
ATOM 3273 C CA . PRO A 1 401 ? 36.931 -9.376 -17.562 1.00 45.16 401 PRO A CA 1
ATOM 3274 C C . PRO A 1 401 ? 37.442 -9.390 -16.108 1.00 45.16 401 PRO A C 1
ATOM 3276 O O . PRO A 1 401 ? 38.497 -9.968 -15.827 1.00 45.16 401 PRO A O 1
ATOM 3279 N N . PRO A 1 402 ? 36.699 -8.801 -15.153 1.00 42.75 402 PRO A N 1
ATOM 3280 C CA . PRO A 1 402 ? 37.075 -8.835 -13.747 1.00 42.75 402 PRO A CA 1
ATOM 3281 C C . PRO A 1 402 ? 37.027 -10.262 -13.180 1.00 42.75 402 PRO A C 1
ATOM 3283 O O . PRO A 1 402 ? 36.166 -11.077 -13.513 1.00 42.75 402 PRO A O 1
ATOM 3286 N N . ILE A 1 403 ? 37.977 -10.550 -12.289 1.00 38.44 403 ILE A N 1
ATOM 3287 C CA . ILE A 1 403 ? 38.142 -11.843 -11.621 1.00 38.44 403 ILE A CA 1
ATOM 3288 C C . ILE A 1 403 ? 37.028 -12.027 -10.582 1.00 38.44 403 ILE A C 1
ATOM 3290 O O . ILE A 1 403 ? 37.017 -11.364 -9.544 1.00 38.44 403 ILE A O 1
ATOM 3294 N N . PHE A 1 404 ? 36.128 -12.974 -10.837 1.00 36.25 404 PHE A N 1
ATOM 3295 C CA . PHE A 1 404 ? 35.163 -13.471 -9.860 1.00 36.25 404 PHE A CA 1
ATOM 3296 C C . PHE A 1 404 ? 35.865 -14.381 -8.845 1.00 36.25 404 PHE A C 1
ATOM 3298 O O . PHE A 1 404 ? 36.427 -15.414 -9.209 1.00 36.25 404 PHE A O 1
ATOM 3305 N N . ILE A 1 405 ? 35.805 -14.034 -7.558 1.00 39.88 405 ILE A N 1
ATOM 3306 C CA . ILE A 1 405 ? 36.099 -14.981 -6.476 1.00 39.88 405 ILE A CA 1
ATOM 3307 C C . ILE A 1 405 ? 34.755 -15.512 -5.986 1.00 39.88 405 ILE A C 1
ATOM 3309 O O . ILE A 1 405 ? 34.070 -14.862 -5.200 1.00 39.88 405 ILE A O 1
ATOM 3313 N N . GLY A 1 406 ? 34.365 -16.683 -6.491 1.00 35.59 406 GLY A N 1
ATOM 3314 C CA . GLY A 1 406 ? 33.192 -17.405 -6.012 1.00 35.59 406 GLY A CA 1
ATOM 3315 C C . GLY A 1 406 ? 33.371 -17.799 -4.547 1.00 35.59 406 GLY A C 1
ATOM 3316 O O . GLY A 1 406 ? 34.243 -18.600 -4.211 1.00 35.59 406 GLY A O 1
ATOM 3317 N N . GLY A 1 407 ? 32.546 -17.228 -3.673 1.00 36.00 407 GLY A N 1
ATOM 3318 C CA . GLY A 1 407 ? 32.322 -17.758 -2.335 1.00 36.00 407 GLY A CA 1
ATOM 3319 C C . GLY A 1 407 ? 31.474 -19.020 -2.447 1.00 36.00 407 GLY A C 1
ATOM 3320 O O . GLY A 1 407 ? 30.345 -18.963 -2.926 1.00 36.00 407 GLY A O 1
ATOM 3321 N N . GLY A 1 408 ? 32.030 -20.160 -2.039 1.00 39.41 408 GLY A N 1
ATOM 3322 C CA . GLY A 1 408 ? 31.308 -21.425 -1.962 1.00 39.41 408 GLY A CA 1
ATOM 3323 C C . GLY A 1 408 ? 30.152 -21.335 -0.969 1.00 39.41 408 GLY A C 1
ATOM 3324 O O . GLY A 1 408 ? 30.367 -21.365 0.242 1.00 39.41 408 GLY A O 1
ATOM 3325 N N . GLY A 1 409 ? 28.933 -21.233 -1.495 1.00 35.12 409 GLY A N 1
ATOM 3326 C CA . GLY A 1 409 ? 27.701 -21.527 -0.774 1.00 35.12 409 GLY A CA 1
ATOM 3327 C C . GLY A 1 409 ? 27.475 -23.036 -0.770 1.00 35.12 409 GLY A C 1
ATOM 3328 O O . GLY A 1 409 ? 27.481 -23.671 -1.823 1.00 35.12 409 GLY A O 1
ATOM 3329 N N . GLY A 1 410 ? 27.337 -23.613 0.423 1.00 39.47 410 GLY A N 1
ATOM 3330 C CA . GLY A 1 410 ? 27.098 -25.037 0.618 1.00 39.47 410 GLY A CA 1
ATOM 3331 C C . GLY A 1 410 ? 25.778 -25.473 -0.010 1.00 39.47 410 GLY A C 1
ATOM 3332 O O . GLY A 1 410 ? 24.710 -25.054 0.427 1.00 39.47 410 GLY A O 1
ATOM 3333 N N . GLY A 1 411 ? 25.872 -26.342 -1.015 1.00 34.41 411 GLY A N 1
ATOM 3334 C CA . GLY A 1 411 ? 24.738 -27.104 -1.509 1.00 34.41 411 GLY A CA 1
ATOM 3335 C C . GLY A 1 411 ? 24.302 -28.121 -0.457 1.00 34.41 411 GLY A C 1
ATOM 3336 O O . GLY A 1 411 ? 25.092 -28.967 -0.032 1.00 34.41 411 GLY A O 1
ATOM 3337 N N . SER A 1 412 ? 23.042 -28.038 -0.042 1.00 39.50 412 SER A N 1
ATOM 3338 C CA . SER A 1 412 ? 22.328 -29.161 0.547 1.00 39.50 412 SER A CA 1
ATOM 3339 C C . SER A 1 412 ? 22.179 -30.237 -0.530 1.00 39.50 412 SER A C 1
ATOM 3341 O O . SER A 1 412 ? 21.514 -30.049 -1.544 1.00 39.50 412 SER A O 1
ATOM 3343 N N . SER A 1 413 ? 22.839 -31.373 -0.326 1.00 34.97 413 SER A N 1
ATOM 3344 C CA . SER A 1 413 ? 22.653 -32.566 -1.144 1.00 34.97 413 SER A CA 1
ATOM 3345 C C . SER A 1 413 ? 21.253 -33.131 -0.893 1.00 34.97 413 SER A C 1
ATOM 3347 O O . SER A 1 413 ? 21.012 -33.758 0.142 1.00 34.97 413 SER A O 1
ATOM 3349 N N . SER A 1 414 ? 20.329 -32.920 -1.827 1.00 36.53 414 SER A N 1
ATOM 3350 C CA . SER A 1 414 ? 19.180 -33.802 -2.002 1.00 36.53 414 SER A CA 1
ATOM 3351 C C . SER A 1 414 ? 19.690 -35.134 -2.550 1.00 36.53 414 SER A C 1
ATOM 3353 O O . SER A 1 414 ? 20.293 -35.213 -3.616 1.00 36.53 414 SER A O 1
ATOM 3355 N N . VAL A 1 415 ? 19.502 -36.180 -1.753 1.00 39.94 415 VAL A N 1
ATOM 3356 C CA . VAL A 1 415 ? 19.767 -37.569 -2.119 1.00 39.94 415 VAL A CA 1
ATOM 3357 C C . VAL A 1 415 ? 18.661 -38.016 -3.077 1.00 39.94 415 VAL A C 1
ATOM 3359 O O . VAL A 1 415 ? 17.501 -38.094 -2.676 1.00 39.94 415 VAL A O 1
ATOM 3362 N N . GLU A 1 416 ? 19.008 -38.291 -4.333 1.00 47.56 416 GLU A N 1
ATOM 3363 C CA . GLU A 1 416 ? 18.166 -39.092 -5.227 1.00 47.56 416 GLU A CA 1
ATOM 3364 C C . GLU A 1 416 ? 18.196 -40.565 -4.777 1.00 47.56 416 GLU A C 1
ATOM 3366 O O . GLU A 1 416 ? 19.266 -41.064 -4.411 1.00 47.56 416 GLU A O 1
ATOM 3371 N N . PRO A 1 417 ? 17.056 -41.279 -4.779 1.00 55.72 417 PRO A N 1
ATOM 3372 C CA . PRO A 1 417 ? 17.036 -42.698 -4.461 1.00 55.72 417 PRO A CA 1
ATOM 3373 C C . PRO A 1 417 ? 17.525 -43.528 -5.656 1.00 55.72 417 PRO A C 1
ATOM 3375 O O . PRO A 1 417 ? 17.098 -43.322 -6.793 1.00 55.72 417 PRO A O 1
ATOM 3378 N N . GLU A 1 418 ? 18.403 -44.493 -5.375 1.00 53.81 418 GLU A N 1
ATOM 3379 C CA . GLU A 1 418 ? 18.791 -45.539 -6.324 1.00 53.81 418 GLU A CA 1
ATOM 3380 C C . GLU A 1 418 ? 17.569 -46.357 -6.784 1.00 53.81 418 GLU A C 1
ATOM 3382 O O . GLU A 1 418 ? 16.641 -46.581 -5.998 1.00 53.81 418 GLU A O 1
ATOM 3387 N N . PRO A 1 419 ? 17.562 -46.854 -8.033 1.00 58.00 419 PRO A N 1
ATOM 3388 C CA . PRO A 1 419 ? 16.575 -47.826 -8.466 1.00 58.00 419 PRO A CA 1
ATOM 3389 C C . PRO A 1 419 ? 16.952 -49.228 -7.961 1.00 58.00 419 PRO A C 1
ATOM 3391 O O . PRO A 1 419 ? 18.055 -49.719 -8.194 1.00 58.00 419 PRO A O 1
ATOM 3394 N N . GLU A 1 420 ? 16.003 -49.876 -7.293 1.00 55.78 420 GLU A N 1
ATOM 3395 C CA . GLU A 1 420 ? 16.034 -51.294 -6.915 1.00 55.78 420 GLU A CA 1
ATOM 3396 C C . GLU A 1 420 ? 15.294 -52.162 -7.970 1.00 55.78 420 GLU A C 1
ATOM 3398 O O . GLU A 1 420 ? 14.471 -51.630 -8.721 1.00 55.78 420 GLU A O 1
ATOM 3403 N N . PRO A 1 421 ? 15.504 -53.494 -7.983 1.00 53.03 421 PRO A N 1
ATOM 3404 C CA . PRO A 1 421 ? 16.443 -54.234 -8.846 1.00 53.03 421 PRO A CA 1
ATOM 3405 C C . PRO A 1 421 ? 15.948 -54.633 -10.247 1.00 53.03 421 PRO A C 1
ATOM 3407 O O . PRO A 1 421 ? 14.728 -54.843 -10.442 1.00 53.03 421 PRO A O 1
#

Solvent-accessible surface area (backbone atoms only — not comparable to full-atom values): 26525 Å² total; per-residue (Å²): 133,81,80,78,69,71,66,61,61,55,53,53,52,50,53,49,50,52,49,51,50,52,48,50,56,54,52,64,74,61,61,73,74,75,78,76,69,65,79,70,53,36,52,21,40,34,34,22,62,79,47,86,67,58,34,27,57,62,68,78,47,38,36,57,97,91,38,78,46,38,36,68,57,24,43,52,58,59,68,68,48,52,74,68,53,48,49,75,51,21,22,38,34,31,44,80,41,89,52,89,73,25,40,35,40,37,40,36,32,33,24,62,49,24,62,21,62,77,87,66,20,49,27,19,35,39,35,74,37,39,39,38,38,36,24,34,67,89,77,69,46,53,52,30,38,36,18,32,24,83,92,33,39,87,57,22,34,78,47,70,52,55,95,59,57,56,40,30,31,35,32,40,57,35,62,53,32,28,33,54,24,87,81,72,77,75,64,62,90,42,88,80,50,67,80,80,57,85,81,52,81,81,26,59,72,48,53,54,90,69,49,48,79,44,73,68,42,72,69,60,56,54,72,53,71,77,56,56,42,61,86,58,31,66,64,62,25,23,58,62,75,69,71,58,62,62,92,85,42,85,70,87,63,88,50,62,14,53,38,51,61,40,69,83,71,36,67,39,64,84,38,61,76,67,57,54,37,79,40,73,65,52,53,53,50,53,49,49,56,49,50,50,52,48,50,50,50,50,51,53,49,49,54,58,51,51,74,72,61,80,74,81,91,80,83,91,77,88,86,87,86,87,90,82,84,84,83,84,85,82,81,81,92,82,89,79,84,89,78,80,91,79,84,87,86,78,91,79,82,80,84,83,84,79,79,82,80,85,80,86,78,79,87,86,78,83,88,79,87,80,86,78,84,88,79,85,80,77,86,81,86,79,79,88,80,85,78,82,82,79,94,80,78,84,85,76,83,79,77,82,79,82,87,80,81,82,76,86,74,83,77,80,81,78,82,80,82,80,89,81,134

Secondary structure (DSSP, 8-state):
-----THHHHHHHHHHHHHHHHHHHHHHTTS-PPPPPGGGGPPEEEE-TT-------HHHHSEETTEE--HHHHHHHHHTS-HHHHHHT-EEEEEEEEETTEEEEEEEEEEEEE---SSS---EEEEEEEEEEEEETTT--EEEEEE-STT-TTT-EEEES-S-SS-EEEE-TTT--EEEESSSSS----TTTTTT----TTS-EE-TTSSEEEE--HHHHHHTTT-SS-TTSPP------S---BTTB------S-SPPPPGGGSHHHH-GGGGS---HHHHHHHHHHHHHHHHHHHHHHHHHHHTT-------------SS-SS----PPPP--PPPPP-----PPPPPP-PPPP--------PPP--------------PPP----------PPPPPPP-------------PPPPP-

Organism: NCBI:txid412755

Radius of gyration: 35.27 Å; Cα contacts (8 Å, |Δi|>4): 536; chains: 1; bounding box: 104×108×115 Å

Mean predicted aligned error: 16.91 Å